Protein AF-A0A6N2DQ48-F1 (afdb_monomer_lite)

Sequence (520 aa):
MAVSHHTLAGIGLLLALCLIGPPPAAAAVPPPTFPVAEPGVAEPPIGLRARLHVVRADGTTRITALSPVRFSRHDGEPLSVEIEAAAEPLVVVHQQPDAPANASVTVPSARAFAGGELIEVMGLQAEAELADPANARLRIRRLVAPSLLAWVPPLSVTADLMWEGSGLSLTGTTSALDGRLGARIDGSADLAEGSGHLVLDVAPVRFRPGALQPVDIAPGLAAEADLSGVSGQAGATVSLHWNERPASIRVRVSLRDVGFTVSGVRVAGLAGNVTVDRLSPLRTPPGQRLDVALIDPGMPATDGSIRFRFDPAGRLRVDRAGINLSGGRLSVDNVVIDPRAGHHDVSIVAEGLDLGEVLARADVAGASAWGRISGVIPVTLSPDGIAIRGASLATDAPGVLRYRPPAPPTALPGDDPRIRLLRGALDDFRYDALTVSLDGRTGAVWRSRLRLSGHNPYFMAAQPFILNVNLEVVPGQSVLEVGDTAFAVGDALPIYNALFGVRFLEWLGNTLGALPPPAP

Secondary structure (DSSP, 8-state):
----S-SSHHHHHHHHTS--PPPPS-----S-PPPPPPTTSPPPSEEEE--EEEEEETTEEEEEESS-EEEEETTSS--EEEEPP-SS-SEEEEEETTEEEEEEEEEEEEEEEETTEEEEEEEEEEEEETT-TTEEEEEEEEEE-GGGTTTS--EEEEEEEEEETTEEEEEEEEEETTSS-EEEEEEEEETTTTEEEEEEEEEEEEE-TTS--HHHH-GGGTSS--EEEEEEEEEEEEEEE-SSSSPEEEEEEEEEEEEEEETTEEEEEEEEEEEESEETTEE--TTEEEEEEEEESSS-EEEEEEEEEE-TTS-EEEEEEEEEETTEEEEEEEEEE-TTSS-EEEEEEEEEEEHHHHHHHTT-TTEEEESEEEEEEEEEEETTEEEEEEEEEEESS-EEEEE--SS--TTS-TT-HHHHHHHHHHTTEEEEEEEEEEEEETTS-EEEEEEEEEE-TTSGGG-EEEEEEEEEE-TT--EEEETTEEEE-TT--THHHHHH-HHHHHHHHHHHHTSPPPP-

pLDDT: mean 76.43, std 20.15, range [21.69, 98.38]

Radius of gyration: 34.29 Å; chains: 1; bounding box: 78×39×108 Å

Foldseek 3Di:
DAFWDWAQCLVVVVVVLVDPDQPDDDDDDDDDDDDDDDPPPPDDQKDWDFDWDWDDDDQKIFIFTPAWIWIDGPPPDDFIKTAGGDPGGQKMWHDDPPDFIKIKGWGQWMWTDTRNWIKIFGGWMKMDGSVANQKIKIWTLWIDTPVCVQAAATKIWIWMWGDDPQKIWIWTKMAHNVRQKIWTKTWMDRSVLRWIKIKTWIDKHFDAAPDDDNCNGRVNVVLQWPWHGWGFIKTKMWMWTPPDTHTWIKIKMWTAFIWTDTLNKTWTGKGAIFIWTDVFLTWGDFFGKIWTAWICLLFTWGGKMWGWIQDPQSKIWTQKIWTHGQNWIKMWHGFIQDLPDQKGKTKIWTGFHAPQSLVVSQVQAQKGWGFTKIWIWIWMFGQQFIWTDWTKIKTPAKIWIAHDHPDPQPQDPPPPPVVVVVNLFRHTWTFGMKMWTWTDGPQAKIKIWIWTWGFDCVPPVGDIDIWIKIWIDDQQWTWIDTPNDITTRGPPGSSVCRPPSSSVRRRVNSSSNSPHRRDD

Structure (mmCIF, N/CA/C/O backbone):
data_AF-A0A6N2DQ48-F1
#
_entry.id   AF-A0A6N2DQ48-F1
#
loop_
_atom_site.group_PDB
_atom_site.id
_atom_site.type_symbol
_atom_site.label_atom_id
_atom_site.label_alt_id
_atom_site.label_comp_id
_atom_site.label_asym_id
_atom_site.label_entity_id
_atom_site.label_seq_id
_atom_site.pdbx_PDB_ins_code
_atom_site.Cartn_x
_atom_site.Cartn_y
_atom_site.Cartn_z
_atom_site.occupancy
_atom_site.B_iso_or_equiv
_atom_site.auth_seq_id
_atom_site.auth_comp_id
_atom_site.auth_asym_id
_atom_site.auth_atom_id
_atom_site.pdbx_PDB_model_num
ATOM 1 N N . MET A 1 1 ? 13.022 3.188 29.561 1.00 22.00 1 MET A N 1
ATOM 2 C CA . MET A 1 1 ? 12.277 3.484 30.799 1.00 22.00 1 MET A CA 1
ATOM 3 C C . MET A 1 1 ? 10.926 2.815 30.672 1.00 22.00 1 MET A C 1
ATOM 5 O O . MET A 1 1 ? 10.278 2.984 29.648 1.00 22.00 1 MET A O 1
ATOM 9 N N . ALA A 1 2 ? 10.631 1.931 31.618 1.00 30.25 2 ALA A N 1
ATOM 10 C CA . ALA A 1 2 ? 9.504 1.014 31.603 1.00 30.25 2 ALA A CA 1
ATOM 11 C C . ALA A 1 2 ? 8.184 1.743 31.868 1.00 30.25 2 ALA A C 1
ATOM 13 O O . ALA A 1 2 ? 8.127 2.556 32.784 1.00 30.25 2 ALA A O 1
ATOM 14 N N . VAL A 1 3 ? 7.147 1.415 31.098 1.00 21.69 3 VAL A N 1
ATOM 15 C CA . VAL A 1 3 ? 5.748 1.687 31.447 1.00 21.69 3 VAL A CA 1
ATOM 16 C C . VAL A 1 3 ? 4.931 0.485 30.977 1.00 21.69 3 VAL A C 1
ATOM 18 O O . VAL A 1 3 ? 5.053 0.038 29.837 1.00 21.69 3 VAL A O 1
ATOM 21 N N . SER A 1 4 ? 4.184 -0.098 31.905 1.00 27.73 4 SER A N 1
ATOM 22 C CA . SER A 1 4 ? 3.582 -1.425 31.830 1.00 27.73 4 SER A CA 1
ATOM 23 C C . SER A 1 4 ? 2.182 -1.416 32.452 1.00 27.73 4 SER A C 1
ATOM 25 O O . SER A 1 4 ? 1.942 -0.633 33.346 1.00 27.73 4 SER A O 1
ATOM 27 N N . HIS A 1 5 ? 1.329 -2.354 32.022 1.00 27.19 5 HIS A N 1
ATOM 28 C CA . HIS A 1 5 ? 0.128 -2.929 32.672 1.00 27.19 5 HIS A CA 1
ATOM 29 C C . HIS A 1 5 ? -1.320 -2.471 32.487 1.00 27.19 5 HIS A C 1
ATOM 31 O O . HIS A 1 5 ? -2.183 -3.312 32.731 1.00 27.19 5 HIS A O 1
ATOM 37 N N . HIS A 1 6 ? -1.667 -1.253 32.082 1.00 33.88 6 HIS A N 1
ATOM 38 C CA . HIS A 1 6 ? -3.019 -0.772 32.447 1.00 33.88 6 HIS A CA 1
ATOM 39 C C . HIS A 1 6 ? -3.949 -0.402 31.280 1.00 33.88 6 HIS A C 1
ATOM 41 O O . HIS A 1 6 ? -4.913 0.334 31.467 1.00 33.88 6 HIS A O 1
ATOM 47 N N . THR A 1 7 ? -3.710 -0.948 30.080 1.00 31.47 7 THR A N 1
ATOM 48 C CA . THR A 1 7 ? -4.395 -0.529 28.837 1.00 31.47 7 THR A CA 1
ATOM 49 C C . THR A 1 7 ? -5.745 -1.180 28.545 1.00 31.47 7 THR A C 1
ATOM 51 O O . THR A 1 7 ? -6.543 -0.603 27.819 1.00 31.47 7 THR A O 1
ATOM 54 N N . LEU A 1 8 ? -6.058 -2.354 29.096 1.00 29.77 8 LEU A N 1
ATOM 55 C CA . LEU A 1 8 ? -7.260 -3.105 28.678 1.00 29.77 8 LEU A CA 1
ATOM 56 C C . LEU A 1 8 ? -8.237 -3.436 29.815 1.00 29.77 8 LEU A C 1
ATOM 58 O O . LEU A 1 8 ? -9.395 -3.756 29.558 1.00 29.77 8 LEU A O 1
ATOM 62 N N . ALA A 1 9 ? -7.850 -3.166 31.067 1.00 27.48 9 ALA A N 1
ATOM 63 C CA . ALA A 1 9 ? -8.773 -3.120 32.203 1.00 27.48 9 ALA A CA 1
ATOM 64 C C . ALA A 1 9 ? -9.786 -1.955 32.109 1.00 27.48 9 ALA A C 1
ATOM 66 O O . ALA A 1 9 ? -10.806 -1.979 32.787 1.00 27.48 9 ALA A O 1
ATOM 67 N N . GLY A 1 10 ? -9.549 -0.949 31.254 1.00 26.80 10 GLY A N 1
ATOM 68 C CA . GLY A 1 10 ? -10.427 0.219 31.095 1.00 26.80 10 GLY A CA 1
ATOM 69 C C . GLY A 1 10 ? -11.739 -0.056 30.368 1.00 26.80 10 GLY A C 1
ATOM 70 O O . GLY A 1 10 ? -12.750 0.565 30.688 1.00 26.80 10 GLY A O 1
ATOM 71 N N . ILE A 1 11 ? -11.763 -1.046 29.470 1.00 33.41 11 ILE A N 1
ATOM 72 C CA . ILE A 1 11 ? -13.011 -1.536 28.865 1.00 33.41 11 ILE A CA 1
ATOM 73 C C . ILE A 1 11 ? -13.783 -2.362 29.908 1.00 33.41 11 ILE A C 1
ATOM 75 O O . ILE A 1 11 ? -14.987 -2.184 30.062 1.00 33.41 11 ILE A O 1
ATOM 79 N N . GLY A 1 12 ? -13.068 -3.152 30.721 1.00 32.12 12 GLY A N 1
ATOM 80 C CA . GLY A 1 12 ? -13.599 -3.838 31.904 1.00 32.12 12 GLY A CA 1
ATOM 81 C C . GLY A 1 12 ? -14.109 -2.902 33.011 1.00 32.12 12 GLY A C 1
ATOM 82 O O . GLY A 1 12 ? -14.988 -3.293 33.764 1.00 32.12 12 GLY A O 1
ATOM 83 N N . LEU A 1 13 ? -13.626 -1.657 33.090 1.00 34.56 13 LEU A N 1
ATOM 84 C CA . LEU A 1 13 ? -14.044 -0.663 34.089 1.00 34.56 13 LEU A CA 1
ATOM 85 C C . LEU A 1 13 ? -15.243 0.181 33.629 1.00 34.56 13 LEU A C 1
ATOM 87 O O . LEU A 1 13 ? -16.110 0.508 34.434 1.00 34.56 13 LEU A O 1
ATOM 91 N N . LEU A 1 14 ? -15.342 0.465 32.325 1.00 34.81 14 LEU A N 1
ATOM 92 C CA . LEU A 1 14 ? -16.585 0.932 31.694 1.00 34.81 14 LEU A CA 1
ATOM 93 C C . LEU A 1 14 ? -17.699 -0.129 31.796 1.00 34.81 14 LEU A C 1
ATOM 95 O O . LEU A 1 14 ? -18.872 0.219 31.920 1.00 34.81 14 LEU A O 1
ATOM 99 N N . LEU A 1 15 ? -17.318 -1.411 31.834 1.00 37.38 15 LEU A N 1
ATOM 100 C CA . LEU A 1 15 ? -18.194 -2.543 32.150 1.00 37.38 15 LEU A CA 1
ATOM 101 C C . LEU A 1 15 ? -18.452 -2.714 33.656 1.00 37.38 15 LEU A C 1
ATOM 103 O O . LEU A 1 15 ? -19.576 -3.022 34.030 1.00 37.38 15 LEU A O 1
ATOM 107 N N . ALA A 1 16 ? -17.485 -2.429 34.534 1.00 35.44 16 ALA A N 1
ATOM 108 C CA . ALA A 1 16 ? -17.683 -2.401 35.991 1.00 35.44 16 ALA A CA 1
ATOM 109 C C . ALA A 1 16 ? -18.660 -1.292 36.416 1.00 35.44 16 ALA A C 1
ATOM 111 O O . ALA A 1 16 ? -19.358 -1.401 37.417 1.00 35.44 16 ALA A O 1
ATOM 112 N N . LEU A 1 17 ? -18.771 -0.246 35.603 1.00 37.19 17 LEU A N 1
ATOM 113 C CA . LEU A 1 17 ? -19.809 0.773 35.702 1.00 37.19 17 LEU A CA 1
ATOM 114 C C . LEU A 1 17 ? -21.204 0.291 35.289 1.00 37.19 17 LEU A C 1
ATOM 116 O O . LEU A 1 17 ? -22.198 0.875 35.716 1.00 37.19 17 LEU A O 1
ATOM 120 N N . CYS A 1 18 ? -21.277 -0.786 34.505 1.00 30.73 18 CYS A N 1
ATOM 121 C CA . CYS A 1 18 ? -22.515 -1.501 34.204 1.00 30.73 18 CYS A CA 1
ATOM 122 C C . CYS A 1 18 ? -22.823 -2.619 35.220 1.00 30.73 18 CYS A C 1
ATOM 124 O O . CYS A 1 18 ? -23.906 -3.192 35.168 1.00 30.73 18 CYS A O 1
ATOM 126 N N . LEU A 1 19 ? -21.915 -2.914 36.159 1.00 30.28 19 LEU A N 1
ATOM 127 C CA . LEU A 1 19 ? -21.992 -4.071 37.052 1.00 30.28 19 LEU A CA 1
ATOM 128 C C . LEU A 1 19 ? -21.735 -3.660 38.501 1.00 30.28 19 LEU A C 1
ATOM 130 O O . LEU A 1 19 ? -20.643 -3.798 39.052 1.00 30.28 19 LEU A O 1
ATOM 134 N N . ILE A 1 20 ? -22.812 -3.264 39.169 1.00 30.02 20 ILE A N 1
ATOM 135 C CA . ILE A 1 20 ? -23.012 -3.770 40.526 1.00 30.02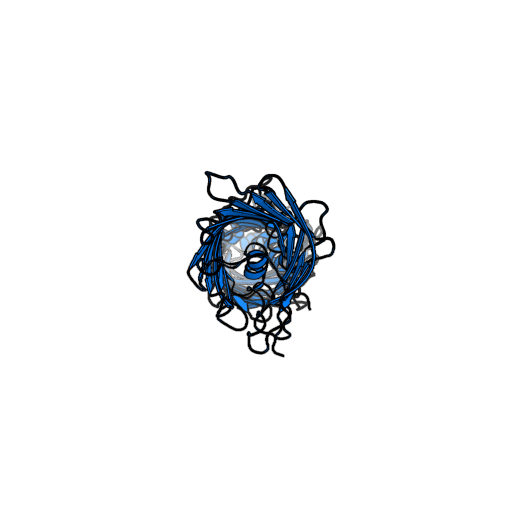 20 ILE A CA 1
ATOM 136 C C . ILE A 1 20 ? -23.033 -5.297 40.354 1.00 30.02 20 ILE A C 1
ATOM 138 O O . ILE A 1 20 ? -23.917 -5.809 39.672 1.00 30.02 20 ILE A O 1
ATOM 142 N N . GLY A 1 21 ? -22.002 -5.991 40.848 1.00 28.36 21 GLY A N 1
ATOM 143 C CA . GLY A 1 21 ? -21.861 -7.444 40.706 1.00 28.36 21 GLY A CA 1
ATOM 144 C C . GLY A 1 21 ? -23.073 -8.223 41.241 1.00 28.36 21 GLY A C 1
ATOM 145 O O . GLY A 1 21 ? -23.956 -7.634 41.875 1.00 28.36 21 GLY A O 1
ATOM 146 N N . PRO A 1 22 ? -23.134 -9.549 41.018 1.00 25.50 22 PRO A N 1
ATOM 147 C CA . PRO A 1 22 ? -24.236 -10.354 41.527 1.00 25.50 22 PRO A CA 1
ATOM 148 C C . PRO A 1 22 ? -24.339 -10.183 43.053 1.00 25.50 22 PRO A C 1
ATOM 150 O O . PRO A 1 22 ? -23.308 -10.147 43.736 1.00 25.50 22 PRO A O 1
ATOM 153 N N . PRO A 1 23 ? -25.557 -10.052 43.613 1.00 24.12 23 PRO A N 1
ATOM 154 C CA . PRO A 1 23 ? -25.729 -10.018 45.057 1.00 24.12 23 PRO A CA 1
ATOM 155 C C . PRO A 1 23 ? -25.146 -11.301 45.673 1.00 24.12 23 PRO A C 1
ATOM 157 O O . PRO A 1 23 ? -25.273 -12.372 45.070 1.00 24.12 23 PRO A O 1
ATOM 160 N N . PRO A 1 24 ? -24.538 -11.243 46.876 1.00 24.97 24 PRO A N 1
ATOM 161 C CA . PRO A 1 24 ? -24.283 -12.460 47.632 1.00 24.97 24 PRO A CA 1
ATOM 162 C C . PRO A 1 24 ? -25.611 -13.207 47.782 1.00 24.97 24 PRO A C 1
ATOM 164 O O . PRO A 1 24 ? -26.644 -12.590 48.061 1.00 24.97 24 PRO A O 1
ATOM 167 N N . ALA A 1 25 ? -25.586 -14.520 47.537 1.00 25.89 25 ALA A N 1
ATOM 168 C CA . ALA A 1 25 ? -26.751 -15.389 47.639 1.00 25.89 25 ALA A CA 1
ATOM 169 C C . ALA A 1 25 ? -27.557 -15.056 48.905 1.00 25.89 25 ALA A C 1
ATOM 171 O O . ALA A 1 25 ? -27.002 -14.949 49.999 1.00 25.89 25 ALA A O 1
ATOM 172 N N . ALA A 1 26 ? -28.858 -14.830 48.718 1.00 24.69 26 ALA A N 1
ATOM 173 C CA . ALA A 1 26 ? -29.755 -14.274 49.717 1.00 24.69 26 ALA A CA 1
ATOM 174 C C . ALA A 1 26 ? -29.663 -14.996 51.075 1.00 24.69 26 ALA A C 1
ATOM 176 O O . ALA A 1 26 ? -30.122 -16.125 51.231 1.00 24.69 26 ALA A O 1
ATOM 177 N N . ALA A 1 27 ? -29.163 -14.285 52.083 1.00 24.23 27 ALA A N 1
ATOM 178 C CA . ALA A 1 27 ? -29.572 -14.464 53.466 1.00 24.23 27 ALA A CA 1
ATOM 179 C C . ALA A 1 27 ? -30.230 -13.151 53.906 1.00 24.23 27 ALA A C 1
ATOM 181 O O . ALA A 1 27 ? -29.651 -12.076 53.767 1.00 24.23 27 ALA A O 1
ATOM 182 N N . ALA A 1 28 ? -31.481 -13.238 54.354 1.00 31.52 28 ALA A N 1
ATOM 183 C CA . ALA A 1 28 ? -32.300 -12.102 54.759 1.00 31.52 28 ALA A CA 1
ATOM 184 C C . ALA A 1 28 ? -31.604 -11.244 55.834 1.00 31.52 28 ALA A C 1
ATOM 186 O O . ALA A 1 28 ? -31.271 -11.756 56.901 1.00 31.52 28 ALA A O 1
ATOM 187 N N . VAL A 1 29 ? -31.428 -9.941 55.583 1.00 25.14 29 VAL A N 1
ATOM 188 C CA . VAL A 1 29 ? -30.926 -8.957 56.565 1.00 25.14 29 VAL A CA 1
ATOM 189 C C . VAL A 1 29 ? -31.704 -7.628 56.393 1.00 25.14 29 VAL A C 1
ATOM 191 O O . VAL A 1 29 ? -32.044 -7.288 55.258 1.00 25.14 29 VAL A O 1
ATOM 194 N N . PRO A 1 30 ? -32.077 -6.920 57.488 1.00 25.55 30 PRO A N 1
ATOM 195 C CA . PRO A 1 30 ? -33.132 -5.893 57.521 1.00 25.55 30 PRO A CA 1
ATOM 196 C C . PRO A 1 30 ? -32.573 -4.477 57.154 1.00 25.55 30 PRO A C 1
ATOM 198 O O . PRO A 1 30 ? -31.503 -4.414 56.553 1.00 25.55 30 PRO A O 1
ATOM 201 N N . PRO A 1 31 ? -33.281 -3.336 57.367 1.00 23.94 31 PRO A N 1
ATOM 202 C CA . PRO A 1 31 ? -33.054 -2.084 56.625 1.00 23.94 31 PRO A CA 1
ATOM 203 C C . PRO A 1 31 ? -31.702 -1.409 56.947 1.00 23.94 31 PRO A C 1
ATOM 205 O O . PRO A 1 31 ? -31.093 -1.710 57.973 1.00 23.94 31 PRO A O 1
ATOM 208 N N . PRO A 1 32 ? -31.222 -0.479 56.093 1.00 27.75 32 PRO A N 1
ATOM 209 C CA . PRO A 1 32 ? -29.830 -0.051 56.105 1.00 27.75 32 PRO A CA 1
ATOM 210 C C . PRO A 1 32 ? -29.515 0.861 57.293 1.00 27.75 32 PRO A C 1
ATOM 212 O O . PRO A 1 32 ? -29.959 2.007 57.362 1.00 27.75 32 PRO A O 1
ATOM 215 N N . THR A 1 33 ? -28.659 0.379 58.186 1.00 23.20 33 THR A N 1
ATOM 216 C CA . THR A 1 33 ? -27.725 1.220 58.936 1.00 23.20 33 THR A CA 1
ATOM 217 C C . THR A 1 33 ? -26.437 1.332 58.126 1.00 23.20 33 THR A C 1
ATOM 219 O O . THR A 1 33 ? -25.853 0.316 57.760 1.00 23.20 33 THR A O 1
ATOM 222 N N . PHE A 1 34 ? -26.003 2.560 57.830 1.00 25.16 34 PHE A N 1
ATOM 223 C CA . PHE A 1 34 ? -24.697 2.832 57.222 1.00 25.16 34 PHE A CA 1
ATOM 224 C C . PHE A 1 34 ? -23.587 2.170 58.058 1.00 25.16 34 PHE A C 1
ATOM 226 O O . PHE A 1 34 ? -23.487 2.494 59.245 1.00 25.16 34 PHE A O 1
ATOM 233 N N . PRO A 1 35 ? -22.757 1.267 57.501 1.00 28.41 35 PRO A N 1
ATOM 234 C CA . PRO A 1 35 ? -21.690 0.673 58.279 1.00 28.41 35 PRO A CA 1
ATOM 235 C C . PRO A 1 35 ? -20.511 1.644 58.355 1.00 28.41 35 PRO A C 1
ATOM 237 O O . PRO A 1 35 ? -19.994 2.134 57.350 1.00 28.41 35 PRO A O 1
ATOM 240 N N . VAL A 1 36 ? -20.094 1.908 59.590 1.00 27.62 36 VAL A N 1
ATOM 241 C CA . VAL A 1 36 ? -18.728 2.309 59.925 1.00 27.62 36 VAL A CA 1
ATOM 242 C C . VAL A 1 36 ? -17.801 1.187 59.445 1.00 27.62 36 VAL A C 1
ATOM 244 O O . VAL A 1 36 ? -18.112 0.017 59.648 1.00 27.62 36 VAL A O 1
ATOM 247 N N . ALA A 1 37 ? -16.703 1.542 58.774 1.00 28.00 37 ALA A N 1
ATOM 248 C CA . ALA A 1 37 ? -15.746 0.593 58.212 1.00 28.00 37 ALA A CA 1
ATOM 249 C C . ALA A 1 37 ? -15.250 -0.411 59.272 1.00 28.00 37 ALA A C 1
ATOM 251 O O . ALA A 1 37 ? -14.647 -0.015 60.271 1.00 28.00 37 ALA A O 1
ATOM 252 N N . GLU A 1 38 ? -15.493 -1.705 59.047 1.00 26.88 38 GLU A N 1
ATOM 253 C CA . GLU A 1 38 ? -14.868 -2.778 59.822 1.00 26.88 38 GLU A CA 1
ATOM 254 C C . GLU A 1 38 ? -13.408 -2.966 59.367 1.00 26.88 38 GLU A C 1
ATOM 256 O O . GLU A 1 38 ? -13.145 -3.093 58.166 1.00 26.88 38 GLU A O 1
ATOM 261 N N . PRO A 1 39 ? -12.431 -2.999 60.292 1.00 28.19 39 PRO A N 1
ATOM 262 C CA . PRO A 1 39 ? -11.037 -3.243 59.949 1.00 28.19 39 PRO A CA 1
ATOM 263 C C . PRO A 1 39 ? -10.837 -4.725 59.601 1.00 28.19 39 PRO A C 1
ATOM 265 O O . PRO A 1 39 ? -10.927 -5.588 60.471 1.00 28.19 39 PRO A O 1
ATOM 268 N N . GLY A 1 40 ? -10.548 -5.022 58.331 1.00 31.73 40 GLY A N 1
ATOM 269 C CA . GLY A 1 40 ? -10.209 -6.377 57.869 1.00 31.73 40 GLY A CA 1
ATOM 270 C C . GLY A 1 40 ? -10.826 -6.789 56.531 1.00 31.73 40 GLY A C 1
ATOM 271 O O . GLY A 1 40 ? -10.400 -7.788 55.957 1.00 31.73 40 GLY A O 1
ATOM 272 N N . VAL A 1 41 ? -11.781 -6.023 55.999 1.00 32.94 41 VAL A N 1
ATOM 273 C CA . VAL A 1 41 ? -12.266 -6.215 54.626 1.00 32.94 41 VAL A CA 1
ATOM 274 C C . VAL A 1 41 ? -11.252 -5.576 53.679 1.00 32.94 41 VAL A C 1
ATOM 276 O O . VAL A 1 41 ? -10.963 -4.387 53.803 1.00 32.94 41 VAL A O 1
ATOM 279 N N . ALA A 1 42 ? -10.672 -6.364 52.770 1.00 35.47 42 ALA A N 1
ATOM 280 C CA . ALA A 1 42 ? -9.781 -5.840 51.739 1.00 35.47 42 ALA A CA 1
ATOM 281 C C . ALA A 1 42 ? -10.495 -4.708 50.983 1.00 35.47 42 ALA A C 1
ATOM 283 O O . ALA A 1 42 ? -11.615 -4.905 50.504 1.00 35.47 42 ALA A O 1
ATOM 284 N N . GLU A 1 43 ? -9.876 -3.524 50.912 1.00 36.75 43 GLU A N 1
ATOM 285 C CA . GLU A 1 43 ? -10.424 -2.417 50.129 1.00 36.75 43 GLU A CA 1
ATOM 286 C C . GLU A 1 43 ? -10.659 -2.893 48.688 1.00 36.75 43 GLU A C 1
ATOM 288 O O . GLU A 1 43 ? -9.809 -3.599 48.129 1.00 36.75 43 GLU A O 1
ATOM 293 N N . PRO A 1 44 ? -11.805 -2.549 48.074 1.00 40.78 44 PRO A N 1
ATOM 294 C CA . PRO A 1 44 ? -12.047 -2.910 46.691 1.00 40.78 44 PRO A CA 1
ATOM 295 C C . PRO A 1 44 ? -10.901 -2.366 45.822 1.00 40.78 44 PRO A C 1
ATOM 297 O O . PRO A 1 44 ? -10.447 -1.241 46.035 1.00 40.78 44 PRO A O 1
ATOM 300 N N . PRO A 1 45 ? -10.440 -3.117 44.806 1.00 50.69 45 PRO A N 1
ATOM 301 C CA . PRO A 1 45 ? -9.283 -2.734 43.985 1.00 50.69 45 PRO A CA 1
ATOM 302 C C . PRO A 1 45 ? -9.482 -1.415 43.208 1.00 50.69 45 PRO A C 1
ATOM 304 O O . PRO A 1 45 ? -8.542 -0.873 42.621 1.00 50.69 45 PRO A O 1
ATOM 307 N N . ILE A 1 46 ? -10.709 -0.888 43.206 1.00 59.91 46 ILE A N 1
ATOM 308 C CA . ILE A 1 46 ? -11.147 0.317 42.514 1.00 59.91 46 ILE A CA 1
ATOM 309 C C . ILE A 1 46 ? -11.811 1.249 43.534 1.00 59.91 46 ILE A C 1
ATOM 311 O O . ILE A 1 46 ? -12.807 0.895 44.163 1.00 59.91 46 ILE A O 1
ATOM 315 N N . GLY A 1 47 ? -11.291 2.467 43.646 1.00 59.41 47 GLY A N 1
ATOM 316 C CA . GLY A 1 47 ? -11.908 3.560 44.384 1.00 59.41 47 GLY A CA 1
ATOM 317 C C . GLY A 1 47 ? -12.950 4.283 43.530 1.00 59.41 47 GLY A C 1
ATOM 318 O O . GLY A 1 47 ? -12.702 4.589 42.362 1.00 59.41 47 GLY A O 1
ATOM 319 N N . LEU A 1 48 ? -14.104 4.587 44.127 1.00 69.81 48 LEU A N 1
ATOM 320 C CA . LEU A 1 48 ? -15.194 5.369 43.537 1.00 69.81 48 LEU A CA 1
ATOM 321 C C . LEU A 1 48 ? -15.263 6.748 44.208 1.00 69.81 48 LEU A C 1
ATOM 323 O O . LEU A 1 48 ? -15.353 6.847 45.432 1.00 69.81 48 LEU A O 1
ATOM 327 N N . ARG A 1 49 ? -15.308 7.823 43.418 1.00 72.69 49 ARG A N 1
ATOM 328 C CA . ARG A 1 49 ? -15.645 9.174 43.894 1.00 72.69 49 ARG A CA 1
ATOM 329 C C . ARG A 1 49 ? -16.792 9.755 43.081 1.00 72.69 49 ARG A C 1
ATOM 331 O O . ARG A 1 49 ? -16.624 10.052 41.902 1.00 72.69 49 ARG A O 1
ATOM 338 N N . ALA A 1 50 ? -17.940 9.953 43.726 1.00 75.31 50 ALA A N 1
ATOM 339 C CA . ALA A 1 50 ? -19.118 10.566 43.122 1.00 75.31 50 ALA A CA 1
ATOM 340 C C . ALA A 1 50 ? -20.069 11.137 44.180 1.00 75.31 50 ALA A C 1
ATOM 342 O O . ALA A 1 50 ? -20.097 10.676 45.320 1.00 75.31 50 ALA A O 1
ATOM 343 N N . ARG A 1 51 ? -20.900 12.103 43.780 1.00 75.06 51 ARG A N 1
ATOM 344 C CA . ARG A 1 51 ? -22.126 12.479 44.490 1.00 75.06 51 ARG A CA 1
ATOM 345 C C . ARG A 1 51 ? -23.308 11.918 43.719 1.00 75.06 51 ARG A C 1
ATOM 347 O O . ARG A 1 51 ? -23.496 12.273 42.559 1.00 75.06 51 ARG A O 1
ATOM 354 N N . LEU A 1 52 ? -24.087 11.054 44.360 1.00 74.31 52 LEU A N 1
ATOM 355 C CA . LEU A 1 52 ? -25.224 10.373 43.748 1.00 74.31 52 LEU A CA 1
ATOM 356 C C . LEU A 1 52 ? -26.524 10.786 44.438 1.00 74.31 52 LEU A C 1
ATOM 358 O O . LEU A 1 52 ? -26.562 10.975 45.652 1.00 74.31 52 LEU A O 1
ATOM 362 N N . HIS A 1 53 ? -27.586 10.900 43.653 1.00 76.00 53 HIS A N 1
ATOM 363 C CA . HIS A 1 53 ? -28.951 11.079 44.120 1.00 76.00 53 HIS A CA 1
ATOM 364 C C . HIS A 1 53 ? -29.770 9.852 43.728 1.00 76.00 53 HIS A C 1
ATOM 366 O O . HIS A 1 53 ? -29.803 9.485 42.555 1.00 76.00 53 HIS A O 1
ATOM 372 N N . VAL A 1 54 ? -30.411 9.211 44.705 1.00 76.81 54 VAL A N 1
ATOM 373 C CA . VAL A 1 54 ? -31.181 7.980 44.497 1.00 76.81 54 VAL A CA 1
ATOM 374 C C . VAL A 1 54 ? -32.651 8.258 44.770 1.00 76.81 54 VAL A C 1
ATOM 376 O O . VAL A 1 54 ? -33.009 8.693 45.861 1.00 76.81 54 VAL A O 1
ATOM 379 N N . VAL A 1 55 ? -33.506 7.977 43.789 1.00 77.94 55 VAL A N 1
ATOM 380 C CA . VAL A 1 55 ? -34.964 8.094 43.905 1.00 77.94 55 VAL A CA 1
ATOM 381 C C . VAL A 1 55 ? -35.584 6.723 43.692 1.00 77.94 55 VAL A C 1
ATOM 383 O O . VAL A 1 55 ? -35.311 6.071 42.686 1.00 77.94 55 VAL A O 1
ATOM 386 N N . ARG A 1 56 ? -36.446 6.291 44.615 1.00 81.81 56 ARG A N 1
ATOM 387 C CA . ARG A 1 56 ? -37.219 5.052 44.492 1.00 81.81 56 ARG A CA 1
ATOM 388 C C . ARG A 1 56 ? -38.709 5.384 44.499 1.00 81.81 56 ARG A C 1
ATOM 390 O O . ARG A 1 56 ? -39.195 5.954 45.469 1.00 81.81 56 ARG A O 1
ATOM 397 N N . ALA A 1 57 ? -39.405 5.046 43.420 1.00 84.31 57 ALA A N 1
ATOM 398 C CA . ALA A 1 57 ? -40.841 5.271 43.256 1.00 84.31 57 ALA A CA 1
ATOM 399 C C . ALA A 1 57 ? -41.425 4.224 42.297 1.00 84.31 57 ALA A C 1
ATOM 401 O O . ALA A 1 57 ? -40.778 3.886 41.307 1.00 84.31 57 ALA A O 1
ATOM 402 N N . ASP A 1 58 ? -42.623 3.717 42.596 1.00 84.06 58 ASP A N 1
ATOM 403 C CA . ASP A 1 58 ? -43.412 2.840 41.714 1.00 84.06 58 ASP A CA 1
ATOM 404 C C . ASP A 1 58 ? -42.624 1.644 41.145 1.00 84.06 58 ASP A C 1
ATOM 406 O O . ASP A 1 58 ? -42.550 1.432 39.936 1.00 84.06 58 ASP A O 1
ATOM 410 N N . GLY A 1 59 ? -41.932 0.899 42.017 1.00 77.31 59 GLY A N 1
ATOM 411 C CA . GLY A 1 59 ? -41.108 -0.251 41.608 1.00 77.31 59 GLY A CA 1
ATOM 412 C C . GLY A 1 59 ? -39.856 0.114 40.797 1.00 77.31 59 GLY A C 1
ATOM 413 O O . GLY A 1 59 ? -39.138 -0.767 40.339 1.00 77.31 59 GLY A O 1
ATOM 414 N N . THR A 1 60 ? -39.549 1.403 40.631 1.00 76.62 60 THR A N 1
ATOM 415 C CA . THR A 1 60 ? -38.391 1.889 39.875 1.00 76.62 60 THR A CA 1
ATOM 416 C C . THR A 1 60 ? -37.387 2.572 40.801 1.00 76.62 60 THR A C 1
ATOM 418 O O . THR A 1 60 ? -37.743 3.457 41.579 1.00 76.62 60 THR A O 1
ATOM 421 N N . THR A 1 61 ? -36.110 2.200 40.701 1.00 73.94 61 THR A N 1
ATOM 422 C CA . THR A 1 61 ? -34.996 2.915 41.344 1.00 73.94 61 THR A CA 1
ATOM 423 C C . THR A 1 61 ? -34.201 3.668 40.280 1.00 73.94 61 THR A C 1
ATOM 425 O O . THR A 1 61 ? -33.768 3.071 39.302 1.00 73.94 61 THR A O 1
ATOM 428 N N . ARG A 1 62 ? -34.005 4.974 40.467 1.00 73.00 62 ARG A N 1
ATOM 429 C CA . ARG A 1 62 ? -33.224 5.857 39.590 1.00 73.00 62 ARG A CA 1
ATOM 430 C C . ARG A 1 62 ? -32.026 6.406 40.354 1.00 73.00 62 ARG A C 1
ATOM 432 O O . ARG A 1 62 ? -32.203 6.924 41.455 1.00 73.00 62 ARG A O 1
ATOM 439 N N . ILE A 1 63 ? -30.834 6.312 39.776 1.00 73.38 63 ILE A N 1
ATOM 440 C CA . ILE A 1 63 ? -29.590 6.840 40.346 1.00 73.38 63 ILE A CA 1
ATOM 441 C C . ILE A 1 63 ? -29.046 7.908 39.401 1.00 73.38 63 ILE A C 1
ATOM 443 O O . ILE A 1 63 ? -28.687 7.605 38.267 1.00 73.38 63 ILE A O 1
ATOM 447 N N . THR A 1 64 ? -28.957 9.148 39.868 1.00 73.25 64 THR A N 1
ATOM 448 C CA . THR A 1 64 ? -28.440 10.294 39.107 1.00 73.25 64 THR A CA 1
ATOM 449 C C . THR A 1 64 ? -27.113 10.755 39.696 1.00 73.25 64 THR A C 1
ATOM 451 O O . THR A 1 64 ? -26.984 10.880 40.914 1.00 73.25 64 THR A O 1
ATOM 454 N N . ALA A 1 65 ? -26.126 11.043 38.849 1.00 72.81 65 ALA A N 1
ATOM 455 C CA . ALA A 1 65 ? -24.865 11.625 39.294 1.00 72.81 65 ALA A CA 1
ATOM 456 C C . ALA A 1 65 ? -24.946 13.156 39.343 1.00 72.81 65 ALA A C 1
ATOM 458 O O . ALA A 1 65 ? -25.161 13.814 38.331 1.00 72.81 65 ALA A O 1
ATOM 459 N N . LEU A 1 66 ? -24.731 13.722 40.531 1.00 78.00 66 LEU A N 1
ATOM 460 C CA . LEU A 1 66 ? -24.682 15.167 40.794 1.00 78.00 66 LEU A CA 1
ATOM 461 C C . LEU A 1 66 ? -23.264 15.753 40.654 1.00 78.00 66 LEU A C 1
ATOM 463 O O . LEU A 1 66 ? -23.048 16.956 40.806 1.00 78.00 66 LEU A O 1
ATOM 467 N N . SER A 1 67 ? -22.267 14.900 40.439 1.00 79.50 67 SER A N 1
ATOM 468 C CA . SER A 1 67 ? -20.890 15.265 40.106 1.00 79.50 67 SER A CA 1
ATOM 469 C C . SER A 1 67 ? -20.323 14.235 39.137 1.00 79.50 67 SER A C 1
ATOM 471 O O . SER A 1 67 ? -20.871 13.133 39.078 1.00 79.50 67 SER A O 1
ATOM 473 N N . PRO A 1 68 ? -19.210 14.532 38.444 1.00 77.00 68 PRO A N 1
ATOM 474 C CA . PRO A 1 68 ? -18.507 13.510 37.688 1.00 77.00 68 PRO A CA 1
ATOM 475 C C . PRO A 1 68 ? -18.235 12.278 38.558 1.00 77.00 68 PRO A C 1
ATOM 477 O O . PRO A 1 68 ? -17.859 12.417 39.730 1.00 77.00 68 PRO A O 1
ATOM 480 N N . VAL A 1 69 ? -18.475 11.095 37.998 1.00 71.31 69 VAL A N 1
ATOM 481 C CA . VAL A 1 69 ? -18.202 9.812 38.652 1.00 71.31 69 VAL A CA 1
ATOM 482 C C . VAL A 1 69 ? -16.803 9.400 38.238 1.00 71.31 69 VAL A C 1
ATOM 484 O O . VAL A 1 69 ? -16.543 9.193 37.053 1.00 71.31 69 VAL A O 1
ATOM 487 N N . ARG A 1 70 ? -15.893 9.318 39.206 1.00 72.62 70 ARG A N 1
ATOM 488 C CA . ARG A 1 70 ? -14.501 8.945 38.966 1.00 72.62 70 ARG A CA 1
ATOM 489 C C . ARG A 1 70 ? -14.200 7.589 39.566 1.00 72.62 70 ARG A C 1
ATOM 491 O O . ARG A 1 70 ? -14.432 7.376 40.756 1.00 72.62 70 ARG A O 1
ATOM 498 N N . PHE A 1 71 ? -13.628 6.727 38.744 1.00 71.94 71 PHE A N 1
ATOM 499 C CA . PHE A 1 71 ? -13.056 5.454 39.148 1.00 71.94 71 PHE A CA 1
ATOM 500 C C . PHE A 1 71 ? -11.548 5.575 39.059 1.00 71.94 71 PHE A C 1
ATOM 502 O O . PHE A 1 71 ? -11.027 6.047 38.049 1.00 71.94 71 PHE A O 1
ATOM 509 N N . SER A 1 72 ? -10.860 5.168 40.116 1.00 66.38 72 SER A N 1
ATOM 510 C CA . SER A 1 72 ? -9.402 5.146 40.172 1.00 66.38 72 SER A CA 1
ATOM 511 C C . SER A 1 72 ? -8.933 3.842 40.780 1.00 66.38 72 SER A C 1
ATOM 513 O O . SER A 1 72 ? -9.513 3.376 41.757 1.00 66.38 72 SER A O 1
ATOM 515 N N . ARG A 1 73 ? -7.855 3.273 40.257 1.00 63.88 73 ARG A N 1
ATOM 516 C CA . ARG A 1 73 ? -7.222 2.102 40.866 1.00 63.88 73 ARG A CA 1
ATOM 517 C C . ARG A 1 73 ? -6.390 2.519 42.087 1.00 63.88 73 ARG A C 1
ATOM 519 O O . ARG A 1 73 ? -5.735 3.560 42.057 1.00 63.88 73 ARG A O 1
ATOM 526 N N . HIS A 1 74 ? -6.451 1.744 43.172 1.00 56.53 74 HIS A N 1
ATOM 527 C CA . HIS A 1 74 ? -5.765 2.073 44.437 1.00 56.53 74 HIS A CA 1
ATOM 528 C C . HIS A 1 74 ? -4.242 1.849 44.398 1.00 56.53 74 HIS A C 1
ATOM 530 O O . HIS A 1 74 ? -3.525 2.329 45.271 1.00 56.53 74 HIS A O 1
ATOM 536 N N . ASP A 1 75 ? -3.729 1.158 43.382 1.00 56.88 75 ASP A N 1
ATOM 537 C CA . ASP A 1 75 ? -2.329 0.741 43.258 1.00 56.88 75 ASP A CA 1
ATOM 538 C C . ASP A 1 75 ? -1.423 1.736 42.509 1.00 56.88 75 ASP A C 1
ATOM 540 O O . ASP A 1 75 ? -0.274 1.420 42.209 1.00 56.88 75 ASP A O 1
ATOM 544 N N . GLY A 1 76 ? -1.907 2.955 42.246 1.00 45.12 76 GLY A N 1
ATOM 545 C CA . GLY A 1 76 ? -1.088 4.062 41.737 1.00 45.12 76 GLY A CA 1
ATOM 546 C C . GLY A 1 76 ? -0.882 4.097 40.219 1.00 45.12 76 GLY A C 1
ATOM 547 O O . GLY A 1 76 ? -0.174 4.977 39.732 1.00 45.12 76 GLY A O 1
ATOM 548 N N . GLU A 1 77 ? -1.518 3.201 39.465 1.00 48.19 77 GLU A N 1
ATO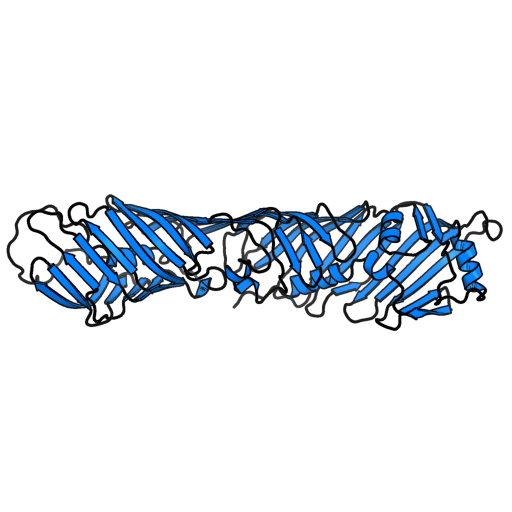M 549 C CA . GLU A 1 77 ? -1.459 3.164 38.000 1.00 48.19 77 GLU A CA 1
ATOM 550 C C . GLU A 1 77 ? -2.686 3.843 37.353 1.00 48.19 77 GLU A C 1
ATOM 552 O O . GLU A 1 77 ? -3.795 3.787 37.899 1.00 48.19 77 GLU A O 1
ATOM 557 N N . PRO A 1 78 ? -2.532 4.518 36.195 1.00 47.75 78 PRO A N 1
ATOM 558 C CA . PRO A 1 78 ? -3.548 5.400 35.641 1.00 47.75 78 PRO A CA 1
ATOM 559 C C . PRO A 1 78 ? -4.603 4.597 34.874 1.00 47.75 78 PRO A C 1
ATOM 561 O O . PRO A 1 78 ? -4.622 4.570 33.645 1.00 47.75 78 PRO A O 1
ATOM 564 N N . LEU A 1 79 ? -5.503 3.950 35.610 1.00 54.91 79 LEU A N 1
ATOM 565 C CA . LEU A 1 79 ? -6.838 3.663 35.108 1.00 54.91 79 LEU A CA 1
ATOM 566 C C . LEU A 1 79 ? -7.800 4.664 35.740 1.00 54.91 79 LEU A C 1
ATOM 568 O O . LEU A 1 79 ? -8.228 4.489 36.882 1.00 54.91 79 LEU A O 1
ATOM 572 N N . SER A 1 80 ? -8.092 5.734 35.003 1.00 64.75 80 SER A N 1
ATOM 573 C CA . SER A 1 80 ? -9.089 6.728 35.383 1.00 64.75 80 SER A CA 1
ATOM 574 C C . SER A 1 80 ? -10.251 6.675 34.403 1.00 64.75 80 SER A C 1
ATOM 576 O O . SER A 1 80 ? -10.094 6.953 33.215 1.00 64.75 80 SER A O 1
ATOM 578 N N . VAL A 1 81 ? -11.424 6.297 34.907 1.00 70.44 81 VAL A N 1
ATOM 579 C CA . VAL A 1 81 ? -12.680 6.482 34.175 1.00 70.44 81 VAL A CA 1
ATOM 580 C C . VAL A 1 81 ? -13.401 7.652 34.807 1.00 70.44 81 VAL A C 1
ATOM 582 O O . VAL A 1 81 ? -13.645 7.659 36.012 1.00 70.44 81 VAL A O 1
ATOM 585 N N . GLU A 1 82 ? -13.718 8.644 33.993 1.00 77.06 82 GLU A N 1
ATOM 586 C CA . GLU A 1 82 ? -14.513 9.799 34.369 1.00 77.06 82 GLU A CA 1
ATOM 587 C C . GLU A 1 82 ? -15.789 9.804 33.532 1.00 77.06 82 GLU A C 1
ATOM 589 O O . GLU A 1 82 ? -15.745 9.898 32.305 1.00 77.06 82 GLU A O 1
ATOM 594 N N . ILE A 1 83 ? -16.928 9.690 34.207 1.00 77.12 83 ILE A N 1
ATOM 595 C CA . ILE A 1 83 ? -18.249 9.902 33.616 1.00 77.12 83 ILE A CA 1
ATOM 596 C C . ILE A 1 83 ? -18.702 11.302 33.987 1.00 77.12 83 ILE A C 1
ATOM 598 O O . ILE A 1 83 ? -18.669 11.670 35.164 1.00 77.12 83 ILE A O 1
ATOM 602 N N . GLU A 1 84 ? -19.149 12.073 33.003 1.00 77.94 84 GLU A N 1
ATOM 603 C CA . GLU A 1 84 ? -19.692 13.402 33.262 1.00 77.94 84 GLU A CA 1
ATOM 604 C C . GLU A 1 84 ? -21.039 13.316 33.991 1.00 77.94 84 GLU A C 1
ATOM 606 O O . GLU A 1 84 ? -21.823 12.383 33.811 1.00 77.94 84 GLU A O 1
ATOM 611 N N . ALA A 1 85 ? -21.317 14.309 34.839 1.00 73.12 85 ALA A N 1
ATOM 612 C CA . ALA A 1 85 ? -22.621 14.415 35.481 1.00 73.12 85 ALA A CA 1
ATOM 613 C C . ALA A 1 85 ? -23.711 14.628 34.420 1.00 73.12 85 ALA A C 1
ATOM 615 O O . ALA A 1 85 ? -23.538 15.419 33.493 1.00 73.12 85 ALA A O 1
ATOM 616 N N . ALA A 1 86 ? -24.849 13.961 34.593 1.00 72.00 86 ALA A N 1
ATOM 617 C CA . ALA A 1 86 ? -25.975 14.033 33.674 1.00 72.00 86 ALA A CA 1
ATOM 618 C C . ALA A 1 86 ? -27.261 14.372 34.431 1.00 72.00 86 ALA A C 1
ATOM 620 O O . ALA A 1 86 ? -27.444 13.964 35.577 1.00 72.00 86 ALA A O 1
ATOM 621 N N . ALA A 1 87 ? -28.158 15.122 33.784 1.00 73.56 87 ALA A N 1
ATOM 622 C CA . ALA A 1 87 ? -29.487 15.404 34.330 1.00 73.56 87 ALA A CA 1
ATOM 623 C C . ALA A 1 87 ? -30.373 14.144 34.354 1.00 73.56 87 ALA A C 1
ATOM 625 O O . ALA A 1 87 ? -31.221 13.988 35.232 1.00 73.56 87 ALA A O 1
ATOM 626 N N . GLU A 1 88 ? -30.155 13.238 33.402 1.00 80.25 88 GLU A N 1
ATOM 627 C CA . GLU A 1 88 ? -30.818 11.940 33.342 1.00 80.25 88 GLU A CA 1
ATOM 628 C C . GLU A 1 88 ? -30.165 10.940 34.313 1.00 80.25 88 GLU A C 1
ATOM 630 O O . GLU A 1 88 ? -28.963 11.024 34.584 1.00 80.25 88 GLU A O 1
ATOM 635 N N . PRO A 1 89 ? -30.941 9.997 34.877 1.00 69.19 89 PRO A N 1
ATOM 636 C CA . PRO A 1 89 ? -30.390 8.961 35.740 1.00 69.19 89 PRO A CA 1
ATOM 637 C C . PRO A 1 89 ? -29.400 8.079 34.971 1.00 69.19 89 PRO A C 1
ATOM 639 O O . PRO A 1 89 ? -29.715 7.569 33.900 1.00 69.19 89 PRO A O 1
ATOM 642 N N . LEU A 1 90 ? -28.221 7.863 35.557 1.00 68.38 90 LEU A N 1
ATOM 643 C CA . LEU A 1 90 ? -27.200 6.967 35.016 1.00 68.38 90 LEU A CA 1
ATOM 644 C C . LEU A 1 90 ? -27.608 5.500 35.133 1.00 68.38 90 LEU A C 1
ATOM 646 O O . LEU A 1 90 ? -27.233 4.690 34.296 1.00 68.38 90 LEU A O 1
ATOM 650 N N . VAL A 1 91 ? -28.360 5.151 36.178 1.00 71.62 91 VAL A N 1
ATOM 651 C CA . VAL A 1 91 ? -28.854 3.789 36.399 1.00 71.62 91 VAL A CA 1
ATOM 652 C C . VAL A 1 91 ? -30.348 3.842 36.655 1.00 71.62 91 VAL A C 1
ATOM 654 O O . VAL A 1 91 ? -30.814 4.614 37.501 1.00 71.62 91 VAL A O 1
ATOM 657 N N . VAL A 1 92 ? -31.094 3.000 35.951 1.00 67.38 92 VAL A N 1
ATOM 658 C CA . VAL A 1 92 ? -32.522 2.791 36.170 1.00 67.38 92 VAL A CA 1
ATOM 659 C C . VAL A 1 92 ? -32.772 1.302 36.338 1.00 67.38 92 VAL A C 1
ATOM 661 O O . VAL A 1 92 ? -32.504 0.509 35.440 1.00 67.38 92 VAL A O 1
ATOM 664 N N . VAL A 1 93 ? -33.300 0.928 37.499 1.00 70.88 93 VAL A N 1
ATOM 665 C CA . VAL A 1 93 ? -33.712 -0.438 37.816 1.00 70.88 93 VAL A CA 1
ATOM 666 C C . VAL A 1 93 ? -35.227 -0.481 37.877 1.00 70.88 93 VAL A C 1
ATOM 668 O O . VAL A 1 93 ? -35.825 0.217 38.697 1.00 70.88 93 VAL A O 1
ATOM 671 N N . HIS A 1 94 ? -35.835 -1.311 37.039 1.00 73.44 94 HIS A N 1
ATOM 672 C CA . HIS A 1 94 ? -37.268 -1.566 37.030 1.00 73.44 94 HIS A CA 1
ATOM 673 C C . HIS A 1 94 ? -37.553 -2.928 37.664 1.00 73.44 94 HIS A C 1
ATOM 675 O O . HIS A 1 94 ? -37.047 -3.949 37.205 1.00 73.44 94 HIS A O 1
ATOM 681 N N . GLN A 1 95 ? -38.369 -2.942 38.715 1.00 69.00 95 GLN A N 1
ATOM 682 C CA . GLN A 1 95 ? -38.855 -4.151 39.374 1.00 69.00 95 GLN A CA 1
ATOM 683 C C . GLN A 1 95 ? -40.370 -4.235 39.196 1.00 69.00 95 GLN A C 1
ATOM 685 O O . GLN A 1 95 ? -41.101 -3.347 39.639 1.00 69.00 95 GLN A O 1
ATOM 690 N N . GLN A 1 96 ? -40.839 -5.300 38.550 1.00 71.12 96 GLN A N 1
ATOM 691 C CA . GLN A 1 96 ? -42.260 -5.630 38.481 1.00 71.12 96 GLN A CA 1
ATOM 692 C C . GLN A 1 96 ? -42.572 -6.775 39.456 1.00 71.12 96 GLN A C 1
ATOM 694 O O . GLN A 1 96 ? -41.707 -7.620 39.673 1.00 71.12 96 GLN A O 1
ATOM 699 N N . PRO A 1 97 ? -43.785 -6.829 40.040 1.00 68.44 97 PRO A N 1
ATOM 700 C CA . PRO A 1 97 ? -44.142 -7.868 41.011 1.00 68.44 97 PRO A CA 1
ATOM 701 C C . PRO A 1 97 ? -44.023 -9.301 40.468 1.00 68.44 97 PRO A C 1
ATOM 703 O O . PRO A 1 97 ? -43.624 -10.188 41.212 1.00 68.44 97 PRO A O 1
ATOM 706 N N . ASP A 1 98 ? -44.313 -9.497 39.174 1.00 76.81 98 ASP A N 1
ATOM 707 C CA . ASP A 1 98 ? -44.426 -10.815 38.528 1.00 76.81 98 ASP A CA 1
ATOM 708 C C . ASP A 1 98 ? -43.491 -10.993 37.311 1.00 76.81 98 ASP A C 1
ATOM 710 O O . ASP A 1 98 ? -43.681 -11.905 36.506 1.00 76.81 98 ASP A O 1
ATOM 714 N N . ALA A 1 99 ? -42.490 -10.123 37.140 1.00 72.62 99 ALA A N 1
ATOM 715 C CA . ALA A 1 99 ? -41.503 -10.231 36.062 1.00 72.62 99 ALA A CA 1
ATOM 716 C C . ALA A 1 99 ? -40.080 -10.046 36.611 1.00 72.62 99 ALA A C 1
ATOM 718 O O . ALA A 1 99 ? -39.901 -9.338 37.609 1.00 72.62 99 ALA A O 1
ATOM 719 N N . PRO A 1 100 ? -39.060 -10.665 35.985 1.00 68.12 100 PRO A N 1
ATOM 720 C CA . PRO A 1 100 ? -37.674 -10.457 36.380 1.00 68.12 100 PRO A CA 1
ATOM 721 C C . PRO A 1 100 ? -37.335 -8.966 36.332 1.00 68.12 100 PRO A C 1
ATOM 723 O O . PRO A 1 100 ? -37.724 -8.237 35.418 1.00 68.12 100 PRO A O 1
ATOM 726 N N . ALA A 1 101 ? -36.648 -8.499 37.370 1.00 71.69 101 ALA A N 1
ATOM 727 C CA . ALA A 1 101 ? -36.231 -7.113 37.441 1.00 71.69 101 ALA A CA 1
ATOM 728 C C . ALA A 1 101 ? -35.164 -6.837 36.376 1.00 71.69 101 ALA A C 1
ATOM 730 O O . ALA A 1 101 ? -34.242 -7.628 36.214 1.00 71.69 101 ALA A O 1
ATOM 731 N N . ASN A 1 102 ? -35.247 -5.692 35.705 1.00 70.62 102 ASN A N 1
ATOM 732 C CA . ASN A 1 102 ? -34.280 -5.292 34.686 1.00 70.62 102 ASN A CA 1
ATOM 733 C C . ASN A 1 102 ? -33.499 -4.072 35.161 1.00 70.62 102 ASN A C 1
ATOM 735 O O . ASN A 1 102 ? -34.072 -3.117 35.697 1.00 70.62 102 ASN A O 1
ATOM 739 N N . ALA A 1 103 ? -32.188 -4.102 34.958 1.00 71.88 103 ALA A N 1
ATOM 740 C CA . ALA A 1 103 ? -31.305 -2.975 35.190 1.00 71.88 103 ALA A CA 1
ATOM 741 C C . ALA A 1 103 ? -30.858 -2.404 33.844 1.00 71.88 103 ALA A C 1
ATOM 743 O O . ALA A 1 103 ? -30.440 -3.135 32.949 1.00 71.88 103 ALA A O 1
ATOM 744 N N . SER A 1 104 ? -30.938 -1.085 33.718 1.00 75.25 104 SER A N 1
ATOM 745 C CA . SER A 1 104 ? -30.383 -0.347 32.593 1.00 75.25 104 SER A CA 1
ATOM 746 C C . SER A 1 104 ? -29.404 0.699 33.100 1.00 75.25 104 SER A C 1
ATOM 748 O O . SER A 1 104 ? -29.638 1.363 34.116 1.00 75.25 104 SER A O 1
ATOM 750 N N . VAL A 1 105 ? -28.298 0.838 32.386 1.00 78.12 105 VAL A N 1
ATOM 751 C CA . VAL A 1 105 ? -27.261 1.828 32.641 1.00 78.12 105 VAL A CA 1
ATOM 752 C C . VAL A 1 105 ? -27.131 2.690 31.400 1.00 78.12 105 VAL A C 1
ATOM 754 O O . VAL A 1 105 ? -26.965 2.175 30.300 1.00 78.12 105 VAL A O 1
ATOM 757 N N . THR A 1 106 ? -27.224 4.003 31.570 1.00 80.31 106 THR A N 1
ATOM 758 C CA . THR A 1 106 ? -27.054 4.984 30.499 1.00 80.31 106 THR A CA 1
ATOM 759 C C . THR A 1 106 ? -25.949 5.950 30.884 1.00 80.31 106 THR A C 1
ATOM 761 O O . THR A 1 106 ? -26.027 6.644 31.892 1.00 80.31 106 THR A O 1
ATOM 764 N N . VAL A 1 107 ? -24.914 6.015 30.055 1.00 81.62 107 VAL A N 1
ATOM 765 C CA . VAL A 1 107 ? -23.767 6.899 30.244 1.00 81.62 107 VAL A CA 1
ATOM 766 C C . VAL A 1 107 ? -23.664 7.810 29.016 1.00 81.62 107 VAL A C 1
ATOM 768 O O . VAL A 1 107 ? -23.233 7.364 27.947 1.00 81.62 107 VAL A O 1
ATOM 771 N N . PRO A 1 108 ? -24.080 9.089 29.125 1.00 83.06 108 PRO A N 1
ATOM 772 C CA . PRO A 1 108 ? -24.088 10.013 27.990 1.00 83.06 108 PRO A CA 1
ATOM 773 C C . PRO A 1 108 ? -22.696 10.264 27.407 1.00 83.06 108 PRO A C 1
ATOM 775 O O . PRO A 1 108 ? -22.534 10.273 26.184 1.00 83.06 108 PRO A O 1
ATOM 778 N N . SER A 1 109 ? -21.704 10.425 28.280 1.00 86.69 109 SER A N 1
ATOM 779 C CA . SER A 1 109 ? -20.296 10.609 27.945 1.00 86.69 109 SER A CA 1
ATOM 780 C C . SER A 1 109 ? -19.413 10.005 29.037 1.00 86.69 109 SER A C 1
ATOM 782 O O . SER A 1 109 ? -19.695 10.117 30.232 1.00 86.69 109 SER A O 1
ATOM 784 N N . ALA A 1 110 ? -18.332 9.358 28.619 1.00 82.69 110 ALA A N 1
ATOM 785 C CA . ALA A 1 110 ? -17.276 8.897 29.502 1.00 82.69 110 ALA A CA 1
ATOM 786 C C . ALA A 1 110 ? -15.918 9.052 28.827 1.00 82.69 110 ALA A C 1
ATOM 788 O O . ALA A 1 110 ? -15.783 8.889 27.612 1.00 82.69 110 ALA A O 1
ATOM 789 N N . ARG A 1 111 ? -14.902 9.319 29.639 1.00 81.31 111 ARG A N 1
ATOM 790 C CA . ARG A 1 111 ? -13.498 9.249 29.250 1.00 81.31 111 ARG A CA 1
ATOM 791 C C . ARG A 1 111 ? -12.821 8.186 30.087 1.00 81.31 111 ARG A C 1
ATOM 793 O O . ARG A 1 111 ? -12.965 8.178 31.305 1.00 81.31 111 ARG A O 1
ATOM 800 N N . ALA A 1 112 ? -12.085 7.306 29.434 1.00 75.69 112 ALA A N 1
ATOM 801 C CA . ALA A 1 112 ? -11.276 6.294 30.079 1.00 75.69 112 ALA A CA 1
ATOM 802 C C . ALA A 1 112 ? -9.834 6.471 29.628 1.00 75.69 112 ALA A C 1
ATOM 804 O O . ALA A 1 112 ? -9.554 6.445 28.434 1.00 75.69 112 ALA A O 1
ATOM 805 N N . PHE A 1 113 ? -8.916 6.635 30.570 1.00 66.31 113 PHE A N 1
ATOM 806 C CA . PHE A 1 113 ? -7.501 6.460 30.286 1.00 66.31 113 PHE A CA 1
ATOM 807 C C . PHE A 1 113 ? -7.143 5.023 30.594 1.00 66.31 113 PHE A C 1
ATOM 809 O O . PHE A 1 113 ? -7.272 4.578 31.734 1.00 66.31 113 PHE A O 1
ATOM 816 N N . ALA A 1 114 ? -6.718 4.301 29.569 1.00 62.22 114 ALA A N 1
ATOM 817 C CA . ALA A 1 114 ? -6.265 2.941 29.707 1.00 62.22 114 ALA A CA 1
ATOM 818 C C . ALA A 1 114 ? -4.893 2.844 29.043 1.00 62.22 114 ALA A C 1
ATOM 820 O O . ALA A 1 114 ? -4.762 2.958 27.831 1.00 62.22 114 ALA A O 1
ATOM 821 N N . GLY A 1 115 ? -3.867 2.636 29.877 1.00 60.00 115 GLY A N 1
ATOM 822 C CA . GLY A 1 115 ? -2.483 2.319 29.515 1.00 60.00 115 GLY A CA 1
ATOM 823 C C . GLY A 1 115 ? -1.886 3.164 28.398 1.00 60.00 115 GLY A C 1
ATOM 824 O O . GLY A 1 115 ? -1.350 2.651 27.416 1.00 60.00 115 GLY A O 1
ATOM 825 N N . GLY A 1 116 ? -1.981 4.473 28.613 1.00 67.25 116 GLY A N 1
ATOM 826 C CA . GLY A 1 116 ? -1.457 5.511 27.735 1.00 67.25 116 GLY A CA 1
ATOM 827 C C . GLY A 1 116 ? -2.456 6.003 26.692 1.00 67.25 116 GLY A C 1
ATOM 828 O O . GLY A 1 116 ? -2.236 7.076 26.142 1.00 67.25 116 GLY A O 1
ATOM 829 N N . GLU A 1 117 ? -3.557 5.283 26.467 1.00 72.44 117 GLU A N 1
ATOM 830 C CA . GLU A 1 117 ? -4.575 5.659 25.491 1.00 72.44 117 GLU A CA 1
ATOM 831 C C . GLU A 1 117 ? -5.783 6.302 26.169 1.00 72.44 117 GLU A C 1
ATOM 833 O O . GLU A 1 117 ? -6.348 5.759 27.122 1.00 72.44 117 GLU A O 1
ATOM 838 N N . LEU A 1 118 ? -6.195 7.462 25.657 1.00 79.69 118 LEU A N 1
ATOM 839 C CA . LEU A 1 118 ? -7.494 8.038 25.975 1.00 79.69 118 LEU A CA 1
ATOM 840 C C . LEU A 1 118 ? -8.552 7.366 25.101 1.00 79.69 118 LEU A C 1
ATOM 842 O O . LEU A 1 118 ? -8.425 7.309 23.885 1.00 79.69 118 LEU A O 1
ATOM 846 N N . ILE A 1 119 ? -9.626 6.905 25.719 1.00 84.38 119 ILE A N 1
ATOM 847 C CA . ILE A 1 119 ? -10.806 6.379 25.051 1.00 84.38 119 ILE A CA 1
ATOM 848 C C . ILE A 1 119 ? -11.982 7.262 25.447 1.00 84.38 119 ILE A C 1
ATOM 850 O O . ILE A 1 119 ? -12.284 7.431 26.628 1.00 84.38 119 ILE A O 1
ATOM 854 N N . GLU A 1 120 ? -12.659 7.821 24.456 1.00 88.38 120 GLU A N 1
ATOM 855 C CA . GLU A 1 120 ? -13.881 8.591 24.631 1.00 88.38 120 GLU A CA 1
ATOM 856 C C . GLU A 1 120 ? -15.083 7.760 24.185 1.00 88.38 120 GLU A C 1
ATOM 858 O O . GLU A 1 120 ? -15.122 7.207 23.083 1.00 88.38 120 GLU A O 1
ATOM 863 N N . VAL A 1 121 ? -16.085 7.687 25.051 1.00 88.44 121 VAL A N 1
ATOM 864 C CA . VAL A 1 121 ? -17.322 6.937 24.846 1.00 88.44 121 VAL A CA 1
ATOM 865 C C . VAL A 1 121 ? -18.481 7.918 24.920 1.00 88.44 121 VAL A C 1
ATOM 867 O O . VAL A 1 121 ? -18.563 8.713 25.853 1.00 88.44 121 VAL A O 1
ATOM 870 N N . MET A 1 122 ? -19.400 7.860 23.962 1.00 90.38 122 MET A N 1
ATOM 871 C CA . MET A 1 122 ? -20.629 8.646 23.978 1.00 90.38 122 MET A CA 1
ATOM 872 C C . MET A 1 122 ? -21.850 7.768 23.731 1.00 90.38 122 MET A C 1
ATOM 874 O O . MET A 1 122 ? -21.878 6.968 22.791 1.00 90.38 122 MET A O 1
ATOM 878 N N . GLY A 1 123 ? -22.897 8.001 24.522 1.00 89.38 123 GLY A N 1
ATOM 879 C CA . GLY A 1 123 ? -24.161 7.277 24.446 1.00 89.38 123 GLY A CA 1
ATOM 880 C C . GLY A 1 123 ? -23.969 5.784 24.677 1.00 89.38 123 GLY A C 1
ATOM 881 O O . GLY A 1 123 ? -24.353 4.987 23.820 1.00 89.38 123 GLY A O 1
ATOM 882 N N . LEU A 1 124 ? -23.321 5.425 25.786 1.00 89.19 124 LEU A N 1
ATOM 883 C CA . LEU A 1 124 ? -23.278 4.045 26.243 1.00 89.19 124 LEU A CA 1
ATOM 884 C C . LEU A 1 124 ? -24.611 3.698 26.900 1.00 89.19 124 LEU A C 1
ATOM 886 O O . LEU A 1 124 ? -25.138 4.460 27.709 1.00 89.19 124 LEU A O 1
ATOM 890 N N . GLN A 1 125 ? -25.134 2.539 26.537 1.00 88.12 125 GLN A N 1
ATOM 891 C CA . GLN A 1 125 ? -26.323 1.928 27.101 1.00 88.12 125 GLN A CA 1
ATOM 892 C C . GLN A 1 125 ? -26.002 0.469 27.397 1.00 88.12 125 GLN A C 1
ATOM 894 O O . GLN A 1 125 ? -25.488 -0.231 26.526 1.00 88.12 125 GLN A O 1
ATOM 899 N N . ALA A 1 126 ? -26.299 0.010 28.602 1.00 84.00 126 ALA A N 1
ATOM 900 C CA . ALA A 1 126 ? -26.217 -1.396 28.956 1.00 84.00 126 ALA A CA 1
ATOM 901 C C . ALA A 1 126 ? -27.516 -1.852 29.609 1.00 84.00 126 ALA A C 1
ATOM 903 O O . ALA A 1 126 ? -28.125 -1.101 30.367 1.00 84.00 126 ALA A O 1
ATOM 904 N N . GLU A 1 127 ? -27.932 -3.073 29.310 1.00 81.56 127 GLU A N 1
ATOM 905 C CA . GLU A 1 127 ? -29.157 -3.684 29.816 1.00 81.56 127 GLU A CA 1
ATOM 906 C C . GLU A 1 127 ? -28.840 -5.095 30.312 1.00 81.56 127 GLU A C 1
ATOM 908 O O . GLU A 1 127 ? -28.151 -5.850 29.623 1.00 81.56 127 GLU A O 1
ATOM 913 N N . ALA A 1 128 ? -29.333 -5.445 31.498 1.00 77.50 128 ALA A N 1
ATOM 914 C CA . ALA A 1 128 ? -29.173 -6.767 32.095 1.00 77.50 128 ALA A CA 1
ATOM 915 C C . ALA A 1 128 ? -30.441 -7.172 32.857 1.00 77.50 128 ALA A C 1
ATOM 917 O O . ALA A 1 128 ? -31.102 -6.332 33.483 1.00 77.50 128 ALA A O 1
ATOM 918 N N . GLU A 1 129 ? -30.757 -8.464 32.841 1.00 72.44 129 GLU A N 1
ATOM 919 C CA . GLU A 1 129 ? -31.797 -9.030 33.697 1.00 72.44 129 GLU A CA 1
ATOM 920 C C . GLU A 1 129 ? -31.185 -9.336 35.069 1.00 72.44 129 GLU A C 1
ATOM 922 O O . GLU A 1 129 ? -30.217 -10.076 35.184 1.00 72.44 129 GLU A O 1
ATOM 927 N N . LEU A 1 130 ? -31.744 -8.799 36.152 1.00 67.25 130 LEU A N 1
ATOM 928 C CA . LEU A 1 130 ? -31.240 -9.036 37.514 1.00 67.25 130 LEU A CA 1
ATOM 929 C C . LEU A 1 130 ? -31.411 -10.491 37.969 1.00 67.25 130 LEU A C 1
ATOM 931 O O . LEU A 1 130 ? -30.749 -10.905 38.918 1.00 67.25 130 LEU A O 1
ATOM 935 N N . ALA A 1 131 ? -32.308 -11.245 37.327 1.00 66.25 131 ALA A N 1
ATOM 936 C CA . ALA A 1 131 ? -32.457 -12.682 37.548 1.00 66.25 131 ALA A CA 1
ATOM 937 C C . ALA A 1 131 ? -31.298 -13.491 36.939 1.00 66.25 131 ALA A C 1
ATOM 939 O O . ALA A 1 131 ? -31.002 -14.580 37.428 1.00 66.25 131 ALA A O 1
ATOM 940 N N . ASP A 1 132 ? -30.634 -12.943 35.920 1.00 68.31 132 ASP A N 1
ATOM 941 C CA . ASP A 1 132 ? -29.465 -13.520 35.263 1.00 68.31 132 ASP A CA 1
ATOM 942 C C . ASP A 1 132 ? -28.380 -12.443 35.066 1.00 68.31 132 ASP A C 1
ATOM 944 O O . ASP A 1 132 ? -28.103 -12.001 33.947 1.00 68.31 132 ASP A O 1
ATOM 948 N N . PRO A 1 133 ? -27.743 -11.989 36.162 1.00 63.75 133 PRO A N 1
ATOM 949 C CA . PRO A 1 133 ? -26.735 -10.933 36.103 1.00 63.75 133 PRO A CA 1
ATOM 950 C C . PRO A 1 133 ? -25.467 -11.380 35.364 1.00 63.75 133 PRO A C 1
ATOM 952 O O . PRO A 1 133 ? -24.573 -10.567 35.135 1.00 63.75 133 PRO A O 1
ATOM 955 N N . ALA A 1 134 ? -25.370 -12.669 35.018 1.00 74.31 134 ALA A N 1
ATOM 956 C CA . ALA A 1 134 ? -24.291 -13.208 34.218 1.00 74.31 134 ALA A CA 1
ATOM 957 C C . ALA A 1 134 ? -24.408 -12.811 32.745 1.00 74.31 134 ALA A C 1
ATOM 959 O O . ALA A 1 134 ? -23.426 -12.984 32.040 1.00 74.31 134 ALA A O 1
ATOM 960 N N . ASN A 1 135 ? -25.529 -12.247 32.280 1.00 81.19 135 ASN A N 1
ATOM 961 C CA . ASN A 1 135 ? -25.703 -11.814 30.896 1.00 81.19 135 ASN A CA 1
ATOM 962 C C . ASN A 1 135 ? -26.106 -10.337 30.802 1.00 81.19 135 ASN A C 1
ATOM 964 O O . ASN A 1 135 ? -26.999 -9.865 31.505 1.00 81.19 135 ASN A O 1
ATOM 968 N N . ALA A 1 136 ? -25.476 -9.600 29.888 1.00 83.81 136 ALA A N 1
ATOM 969 C CA . ALA A 1 136 ? -25.864 -8.224 29.589 1.00 83.81 136 ALA A CA 1
ATOM 970 C C . ALA A 1 136 ? -25.659 -7.876 28.120 1.00 83.81 136 ALA A C 1
ATOM 972 O O . ALA A 1 136 ? -24.780 -8.406 27.443 1.00 83.81 136 ALA A O 1
ATOM 973 N N . ARG A 1 137 ? -26.427 -6.903 27.641 1.00 89.00 137 ARG A N 1
ATOM 974 C CA . ARG A 1 137 ? -26.242 -6.294 26.328 1.00 89.00 137 ARG A CA 1
ATOM 975 C C . ARG A 1 137 ? -25.682 -4.893 26.479 1.00 89.00 137 ARG A C 1
ATOM 977 O O . ARG A 1 137 ? -26.207 -4.093 27.241 1.00 89.00 137 ARG A O 1
ATOM 984 N N . LEU A 1 138 ? -24.658 -4.582 25.697 1.00 89.69 138 LEU A N 1
ATOM 985 C CA . LEU A 1 138 ? -23.996 -3.289 25.623 1.00 89.69 138 LEU A CA 1
ATOM 986 C C . LEU A 1 138 ? -24.199 -2.670 24.243 1.00 89.69 138 LEU A C 1
ATOM 988 O O . LEU A 1 138 ? -24.029 -3.317 23.208 1.00 89.69 138 LEU A O 1
ATOM 992 N N . ARG A 1 139 ? -24.491 -1.376 24.226 1.00 94.62 139 ARG A N 1
ATOM 993 C CA . ARG A 1 139 ? -24.487 -0.526 23.042 1.00 94.62 139 ARG A CA 1
ATOM 994 C C . ARG A 1 139 ? -23.678 0.725 23.328 1.00 94.62 139 ARG A C 1
ATOM 996 O O . ARG A 1 139 ? -23.858 1.372 24.349 1.00 94.62 139 ARG A O 1
ATOM 1003 N N . ILE A 1 140 ? -22.800 1.085 22.407 1.00 92.69 140 ILE A N 1
ATOM 1004 C CA . ILE A 1 140 ? -22.054 2.339 22.428 1.00 92.69 140 ILE A CA 1
ATOM 1005 C C . ILE A 1 140 ? -22.341 3.041 21.113 1.00 92.69 140 ILE A C 1
ATOM 1007 O O . ILE A 1 140 ? -21.998 2.533 20.045 1.00 92.69 140 ILE A O 1
ATOM 1011 N N . ARG A 1 141 ? -22.958 4.221 21.177 1.00 95.62 141 ARG A N 1
ATOM 1012 C CA . ARG A 1 141 ? -23.279 4.992 19.971 1.00 95.62 141 ARG A CA 1
ATOM 1013 C C . ARG A 1 141 ? -22.027 5.523 19.277 1.00 95.62 141 ARG A C 1
ATOM 1015 O O . ARG A 1 141 ? -21.998 5.578 18.053 1.00 95.62 141 ARG A O 1
ATOM 1022 N N . ARG A 1 142 ? -21.022 5.944 20.046 1.00 95.00 142 ARG A N 1
ATOM 1023 C CA . ARG A 1 142 ? -19.748 6.432 19.514 1.00 95.00 142 ARG A CA 1
ATOM 1024 C C . ARG A 1 142 ? -18.603 6.132 20.475 1.00 95.00 142 ARG A C 1
ATOM 1026 O O . ARG A 1 142 ? -18.654 6.509 21.639 1.00 95.00 142 ARG A O 1
ATOM 1033 N N . LEU A 1 143 ? -17.570 5.500 19.946 1.00 91.62 143 LEU A N 1
ATOM 1034 C CA . LEU A 1 143 ? -16.309 5.163 20.582 1.00 91.62 143 LEU A CA 1
ATOM 1035 C C . LEU A 1 143 ? -15.191 5.818 19.770 1.00 91.62 143 LEU A C 1
ATOM 1037 O O . LEU A 1 143 ? -15.144 5.673 18.545 1.00 91.62 143 LEU A O 1
ATOM 1041 N N . VAL A 1 144 ? -14.309 6.548 20.442 1.00 89.94 144 VAL A N 1
ATOM 1042 C CA . VAL A 1 144 ? -13.166 7.230 19.830 1.00 89.94 144 VAL A CA 1
ATOM 1043 C C . VAL A 1 144 ? -11.920 6.959 20.658 1.00 89.94 144 VAL A C 1
ATOM 1045 O O . VAL A 1 144 ? -11.947 7.089 21.874 1.00 89.94 144 VAL A O 1
ATOM 1048 N N . ALA A 1 145 ? -10.821 6.625 19.992 1.00 86.00 145 ALA A N 1
ATOM 1049 C CA . ALA A 1 145 ? -9.485 6.607 20.577 1.00 86.00 145 ALA A CA 1
ATOM 1050 C C . ALA A 1 145 ? -8.674 7.706 19.873 1.00 86.00 145 ALA A C 1
ATOM 1052 O O . ALA A 1 145 ? -8.286 7.507 18.717 1.00 86.00 145 ALA A O 1
ATOM 1053 N N . PRO A 1 146 ? -8.505 8.904 20.472 1.00 84.69 146 PRO A N 1
ATOM 1054 C CA . PRO A 1 146 ? -7.958 10.056 19.767 1.00 84.69 146 PRO A CA 1
ATOM 1055 C C . PRO A 1 146 ? -6.566 9.833 19.172 1.00 84.69 146 PRO A C 1
ATOM 1057 O O . PRO A 1 146 ? -6.299 10.365 18.096 1.00 84.69 146 PRO A O 1
ATOM 1060 N N . SER A 1 147 ? -5.701 9.028 19.803 1.00 79.38 147 SER A N 1
ATOM 1061 C CA . SER A 1 147 ? -4.364 8.760 19.248 1.00 79.38 147 SER A CA 1
ATOM 1062 C C . SER A 1 147 ? -4.416 7.854 18.009 1.00 79.38 147 SER A C 1
ATOM 1064 O O . SER A 1 147 ? -3.520 7.886 17.164 1.00 79.38 147 SER A O 1
ATOM 1066 N N . LEU A 1 148 ? -5.497 7.082 17.864 1.00 80.25 148 LEU A N 1
ATOM 1067 C CA . LEU A 1 148 ? -5.716 6.145 16.766 1.00 80.25 148 LEU A CA 1
ATOM 1068 C C . LEU A 1 148 ? -6.584 6.721 15.643 1.00 80.25 148 LEU A C 1
ATOM 1070 O O . LEU A 1 148 ? -6.789 6.031 14.649 1.00 80.25 148 LEU A O 1
ATOM 1074 N N . LEU A 1 149 ? -7.059 7.969 15.743 1.00 82.38 149 LEU A N 1
ATOM 1075 C CA . LEU A 1 149 ? -7.947 8.586 14.743 1.00 82.38 149 LEU A CA 1
ATOM 1076 C C . LEU A 1 149 ? -7.352 8.658 13.329 1.00 82.38 149 LEU A C 1
ATOM 1078 O O . LEU A 1 149 ? -8.096 8.732 12.355 1.00 82.38 149 LEU A O 1
ATOM 1082 N N . ALA A 1 150 ? -6.025 8.608 13.200 1.00 79.94 150 ALA A N 1
ATOM 1083 C CA . ALA A 1 150 ? -5.358 8.508 11.904 1.00 79.94 150 ALA A CA 1
ATOM 1084 C C . ALA A 1 150 ? -5.576 7.143 11.216 1.00 79.94 150 ALA A C 1
ATOM 1086 O O . ALA A 1 150 ? -5.441 7.044 9.998 1.00 79.94 150 ALA A O 1
ATOM 1087 N N . TRP A 1 151 ? -5.920 6.102 11.976 1.00 80.94 151 TRP A N 1
ATOM 1088 C CA . TRP A 1 151 ? -5.964 4.707 11.526 1.00 80.94 151 TRP A CA 1
ATOM 1089 C C . TRP A 1 151 ? -7.332 4.044 11.700 1.00 80.94 151 TRP A C 1
ATOM 1091 O O . TRP A 1 151 ? -7.607 3.042 11.041 1.00 80.94 151 TRP A O 1
ATOM 1101 N N . VAL A 1 152 ? -8.162 4.562 12.606 1.00 83.88 152 VAL A N 1
ATOM 1102 C CA . VAL A 1 152 ? -9.456 3.987 12.974 1.00 83.88 152 VAL A CA 1
ATOM 1103 C C . VAL A 1 152 ? -10.494 5.110 13.048 1.00 83.88 152 VAL A C 1
ATOM 1105 O O . VAL A 1 152 ? -10.317 6.048 13.832 1.00 83.88 152 VAL A O 1
ATOM 1108 N N . PRO A 1 153 ? -11.594 5.036 12.276 1.00 89.44 153 PRO A N 1
ATOM 1109 C CA . PRO A 1 153 ? -12.654 6.027 12.365 1.00 89.44 153 PRO A CA 1
ATOM 1110 C C . PRO A 1 153 ? -13.434 5.845 13.677 1.00 89.44 153 PRO A C 1
ATOM 1112 O O . PRO A 1 153 ? -13.381 4.775 14.283 1.00 89.44 153 PRO A O 1
ATOM 1115 N N . PRO A 1 154 ? -14.216 6.844 14.121 1.00 92.38 154 PRO A N 1
ATOM 1116 C CA . PRO A 1 154 ? -15.160 6.656 15.217 1.00 92.38 154 PRO A CA 1
ATOM 1117 C C . PRO A 1 154 ? -16.087 5.459 14.970 1.00 92.38 154 PRO A C 1
ATOM 1119 O O . PRO A 1 154 ? -16.610 5.288 13.864 1.00 92.38 154 PRO A O 1
ATOM 1122 N N . LEU A 1 155 ? -16.312 4.661 16.012 1.00 93.75 155 LEU A N 1
ATOM 1123 C CA . LEU A 1 155 ? -17.039 3.397 15.918 1.00 93.75 155 LEU A CA 1
ATOM 1124 C C . LEU A 1 155 ? -18.317 3.408 16.758 1.00 93.75 155 LEU A C 1
ATOM 1126 O O . LEU A 1 155 ? -18.337 3.961 17.852 1.00 93.75 155 LEU A O 1
ATOM 1130 N N . SER A 1 156 ? -19.366 2.742 16.297 1.00 96.50 156 SER A N 1
ATOM 1131 C CA . SER A 1 156 ? -20.481 2.292 17.132 1.00 96.50 156 SER A CA 1
ATOM 1132 C C . SER A 1 156 ? -20.296 0.819 17.472 1.00 96.50 156 SER A C 1
ATOM 1134 O O . SER A 1 156 ? -19.900 0.045 16.606 1.00 96.50 156 SER A O 1
ATOM 1136 N N . VAL A 1 157 ? -20.621 0.413 18.697 1.00 95.94 157 VAL A N 1
ATOM 1137 C CA . VAL A 1 157 ? -20.458 -0.968 19.175 1.00 95.94 157 VAL A CA 1
ATOM 1138 C C . VAL A 1 157 ? -21.794 -1.502 19.672 1.00 95.94 157 VAL A C 1
ATOM 1140 O O . VAL A 1 157 ? -22.543 -0.796 20.340 1.00 95.94 157 VAL A O 1
ATOM 1143 N N . THR A 1 158 ? -22.095 -2.757 19.364 1.00 96.75 158 THR A N 1
ATOM 1144 C CA . THR A 1 158 ? -23.150 -3.541 20.014 1.00 96.75 158 THR A CA 1
ATOM 1145 C C . THR A 1 158 ? -22.563 -4.888 20.384 1.00 96.75 158 THR A C 1
ATOM 1147 O O . THR A 1 158 ? -21.974 -5.539 19.526 1.00 96.75 158 THR A O 1
ATOM 1150 N N . ALA A 1 159 ? -22.698 -5.300 21.637 1.00 94.19 159 ALA A N 1
ATOM 1151 C CA . ALA A 1 159 ? -22.146 -6.558 22.105 1.00 94.19 159 ALA A CA 1
ATOM 1152 C C . ALA A 1 159 ? -23.011 -7.192 23.191 1.00 94.19 159 ALA A C 1
ATOM 1154 O O . ALA A 1 159 ? -23.642 -6.488 23.975 1.00 94.19 159 ALA A O 1
ATOM 1155 N N . ASP A 1 160 ? -23.006 -8.513 23.235 1.00 93.00 160 ASP A N 1
ATOM 1156 C CA . ASP A 1 160 ? -23.519 -9.313 24.332 1.00 93.00 160 ASP A CA 1
ATOM 1157 C C . ASP A 1 160 ? -22.324 -9.761 25.194 1.00 93.00 160 ASP A C 1
ATOM 1159 O O . ASP A 1 160 ? -21.249 -10.108 24.689 1.00 93.00 160 ASP A O 1
ATOM 1163 N N . LEU A 1 161 ? -22.507 -9.679 26.504 1.00 89.12 161 LEU A N 1
ATOM 1164 C CA . LEU A 1 161 ? -21.511 -9.905 27.540 1.00 89.12 161 LEU A CA 1
ATOM 1165 C C . LEU A 1 161 ? -21.977 -11.060 28.409 1.00 89.12 161 LEU A C 1
ATOM 1167 O O . LEU A 1 161 ? -23.153 -11.100 28.774 1.00 89.12 161 LEU A O 1
ATOM 1171 N N . MET A 1 162 ? -21.052 -11.945 28.770 1.00 88.38 162 MET A N 1
ATOM 1172 C CA . MET A 1 162 ? -21.337 -13.057 29.668 1.00 88.38 162 MET A CA 1
ATOM 1173 C C . MET A 1 162 ? -20.243 -13.213 30.726 1.00 88.38 162 MET A C 1
ATOM 1175 O O . MET A 1 162 ? -19.058 -13.252 30.385 1.00 88.38 162 MET A O 1
ATOM 1179 N N . TRP A 1 163 ? -20.638 -13.310 31.995 1.00 84.00 163 TRP A N 1
ATOM 1180 C CA . TRP A 1 163 ? -19.748 -13.487 33.145 1.00 84.00 163 TRP A CA 1
ATOM 1181 C C . TRP A 1 163 ? -19.824 -14.898 33.715 1.00 84.00 163 TRP A C 1
ATOM 1183 O O . TRP A 1 163 ? -20.904 -15.426 33.961 1.00 84.00 163 TRP A O 1
ATOM 1193 N N . GLU A 1 164 ? -18.663 -15.464 34.029 1.00 84.62 164 GLU A N 1
ATOM 1194 C CA . GLU A 1 164 ? -18.540 -16.724 34.758 1.00 84.62 164 GLU A CA 1
ATOM 1195 C C . GLU A 1 164 ? -17.373 -16.622 35.750 1.00 84.62 164 GLU A C 1
ATOM 1197 O O . GLU A 1 164 ? -16.199 -16.684 35.382 1.00 84.62 164 GLU A O 1
ATOM 1202 N N . GLY A 1 165 ? -17.683 -16.404 37.033 1.00 83.62 165 GLY A N 1
ATOM 1203 C CA . GLY A 1 165 ? -16.664 -16.149 38.056 1.00 83.62 165 GLY A CA 1
ATOM 1204 C C . GLY A 1 165 ? -15.878 -14.860 37.778 1.00 83.62 165 GLY A C 1
ATOM 1205 O O . GLY A 1 165 ? -16.456 -13.775 37.765 1.00 83.62 165 GLY A O 1
ATOM 1206 N N . SER A 1 166 ? -14.560 -14.973 37.579 1.00 79.69 166 SER A N 1
ATOM 1207 C CA . SER A 1 166 ? -13.681 -13.874 37.136 1.00 79.69 166 SER A CA 1
ATOM 1208 C C . SER A 1 166 ? -13.640 -13.702 35.615 1.00 79.69 166 SER A C 1
ATOM 1210 O O . SER A 1 166 ? -13.099 -12.704 35.131 1.00 79.69 166 SER A O 1
ATOM 1212 N N . GLY A 1 167 ? -14.190 -14.659 34.865 1.00 84.06 167 GLY A N 1
ATOM 1213 C CA . GLY A 1 167 ? -14.207 -14.662 33.413 1.00 84.06 167 GLY A CA 1
ATOM 1214 C C . GLY A 1 167 ? -15.282 -13.739 32.852 1.00 84.06 167 GLY A C 1
ATOM 1215 O O . GLY A 1 167 ? -16.428 -13.752 33.295 1.00 84.06 167 GLY A O 1
ATOM 1216 N N . LEU A 1 168 ? -14.912 -12.961 31.842 1.00 86.19 168 LEU A N 1
ATOM 1217 C CA . LEU A 1 168 ? -15.812 -12.199 30.988 1.00 86.19 168 LEU A CA 1
ATOM 1218 C C . LEU A 1 168 ? -15.627 -12.688 29.553 1.00 86.19 168 LEU A C 1
ATOM 1220 O O . LEU A 1 168 ? -14.501 -12.744 29.064 1.00 86.19 168 LEU A O 1
ATOM 1224 N N . SER A 1 169 ? -16.720 -12.965 28.855 1.00 91.88 169 SER A N 1
ATOM 1225 C CA . SER A 1 169 ? -16.735 -13.148 27.405 1.00 91.88 169 SER A CA 1
ATOM 1226 C C . SER A 1 169 ? -17.594 -12.078 26.733 1.00 91.88 169 SER A C 1
ATOM 1228 O O . SER A 1 169 ? -18.529 -11.537 27.325 1.00 91.88 169 SER A O 1
ATOM 1230 N N . LEU A 1 170 ? -17.224 -11.728 25.505 1.00 92.38 170 LEU A N 1
ATOM 1231 C CA . LEU A 1 170 ? -17.821 -10.660 24.713 1.00 92.38 170 LEU A CA 1
ATOM 1232 C C . LEU A 1 170 ? -17.982 -11.153 23.279 1.00 92.38 170 LEU A C 1
ATOM 1234 O O . LEU A 1 170 ? -17.002 -11.529 22.637 1.00 92.38 170 LEU A O 1
ATOM 1238 N N . THR A 1 171 ? -19.191 -11.057 22.740 1.00 97.50 171 THR A N 1
ATOM 1239 C CA . THR A 1 171 ? -19.419 -11.217 21.300 1.00 97.50 171 THR A CA 1
ATOM 1240 C C . THR A 1 171 ? -20.257 -10.067 20.781 1.00 97.50 171 THR A C 1
ATOM 1242 O O . THR A 1 171 ? -21.097 -9.529 21.493 1.00 97.50 171 THR A O 1
ATOM 1245 N N . GLY A 1 172 ? -20.025 -9.629 19.549 1.00 96.81 172 GLY A N 1
ATOM 1246 C CA . GLY A 1 172 ? -20.770 -8.489 19.039 1.00 96.81 172 GLY A CA 1
ATOM 1247 C C . GLY A 1 172 ? -20.345 -8.023 17.665 1.00 96.81 172 GLY A C 1
ATOM 1248 O O . GLY A 1 172 ? -19.710 -8.740 16.891 1.00 96.81 172 GLY A O 1
ATOM 1249 N N . THR A 1 173 ? -20.696 -6.781 17.371 1.00 97.44 173 THR A N 1
ATOM 1250 C CA . THR A 1 173 ? -20.368 -6.093 16.130 1.00 97.44 173 THR A CA 1
ATOM 1251 C C . THR A 1 173 ? -19.970 -4.655 16.413 1.00 97.44 173 THR A C 1
ATOM 1253 O O . THR A 1 173 ? -20.522 -4.002 17.301 1.00 97.44 173 THR A O 1
ATOM 1256 N N . THR A 1 174 ? -19.056 -4.139 15.607 1.00 95.56 174 THR A N 1
ATOM 1257 C CA . THR A 1 174 ? -18.731 -2.718 15.537 1.00 95.56 174 THR A CA 1
ATOM 1258 C C . THR A 1 174 ? -18.869 -2.227 14.105 1.00 95.56 174 THR A C 1
ATOM 1260 O O . THR A 1 174 ? -18.709 -3.002 13.161 1.00 95.56 174 THR A O 1
ATOM 1263 N N . SER A 1 175 ? -19.160 -0.947 13.929 1.00 95.12 175 SER A N 1
ATOM 1264 C CA . SER A 1 175 ? -19.161 -0.301 12.620 1.00 95.12 175 SER A CA 1
ATOM 1265 C C . SER A 1 175 ? -18.673 1.132 12.710 1.00 95.12 175 SER A C 1
ATOM 1267 O O . SER A 1 175 ? -18.872 1.789 13.728 1.00 95.12 175 SER A O 1
ATOM 1269 N N . ALA A 1 176 ? -18.080 1.646 11.635 1.00 92.25 176 ALA A N 1
ATOM 1270 C CA . ALA A 1 176 ? -17.897 3.084 11.488 1.00 92.25 176 ALA A CA 1
ATOM 1271 C C . ALA A 1 176 ? -19.261 3.791 11.536 1.00 92.25 176 ALA A C 1
ATOM 1273 O O . ALA A 1 176 ? -20.284 3.215 11.157 1.00 92.25 176 ALA A O 1
ATOM 1274 N N . LEU A 1 177 ? -19.285 5.047 11.990 1.00 91.06 177 LEU A N 1
ATOM 1275 C CA . LEU A 1 177 ? -20.543 5.794 12.157 1.00 91.06 177 LEU A CA 1
ATOM 1276 C C . LEU A 1 177 ? -21.305 6.042 10.845 1.00 91.06 177 LEU A C 1
ATOM 1278 O O . LEU A 1 177 ? -22.499 6.322 10.876 1.00 91.06 177 LEU A O 1
ATOM 1282 N N . ASP A 1 178 ? -20.632 5.938 9.701 1.00 87.56 178 ASP A N 1
ATOM 1283 C CA . ASP A 1 178 ? -21.247 6.020 8.375 1.00 87.56 178 ASP A CA 1
ATOM 1284 C C . ASP A 1 178 ? -21.815 4.675 7.877 1.00 87.56 178 ASP A C 1
ATOM 1286 O O . ASP A 1 178 ? -22.393 4.610 6.792 1.00 87.56 178 ASP A O 1
ATOM 1290 N N . GLY A 1 179 ? -21.634 3.595 8.646 1.00 88.38 179 GLY A N 1
ATOM 1291 C CA . GLY A 1 179 ? -22.076 2.239 8.326 1.00 88.38 179 GLY A CA 1
ATOM 1292 C C . GLY A 1 179 ? -21.312 1.558 7.186 1.00 88.38 179 GLY A C 1
ATOM 1293 O O . GLY A 1 179 ? -21.663 0.439 6.814 1.00 88.38 179 GLY A O 1
ATOM 1294 N N . ARG A 1 180 ? -20.278 2.191 6.610 1.00 86.38 180 ARG A N 1
ATOM 1295 C CA . ARG A 1 180 ? -19.560 1.666 5.432 1.00 86.38 180 ARG A CA 1
ATOM 1296 C C . ARG A 1 180 ? -18.462 0.659 5.791 1.00 86.38 180 ARG A C 1
ATOM 1298 O O . ARG A 1 180 ? -18.018 -0.088 4.922 1.00 86.38 180 ARG A O 1
ATOM 1305 N N . LEU A 1 181 ? -18.049 0.620 7.057 1.00 90.00 181 LEU A N 1
ATOM 1306 C CA . LEU A 1 181 ? -17.087 -0.334 7.609 1.00 90.00 181 LEU A CA 1
ATOM 1307 C C . LEU A 1 181 ? -17.725 -1.064 8.789 1.00 90.00 181 LEU A C 1
ATOM 1309 O O . LEU A 1 181 ? -18.245 -0.411 9.689 1.00 90.00 181 LEU A O 1
ATOM 1313 N N . GLY A 1 182 ? -17.659 -2.393 8.806 1.00 93.81 182 GLY A N 1
ATOM 1314 C CA . GLY A 1 182 ? -18.188 -3.220 9.889 1.00 93.81 182 GLY A CA 1
ATOM 1315 C C . GLY A 1 182 ? -17.225 -4.340 10.265 1.00 93.81 182 GLY A C 1
ATOM 1316 O O . GLY A 1 182 ? -16.486 -4.839 9.416 1.00 93.81 182 GLY A O 1
ATOM 1317 N N . ALA A 1 183 ? -17.241 -4.743 11.532 1.00 96.12 183 ALA A N 1
ATOM 1318 C CA . ALA A 1 183 ? -16.462 -5.863 12.035 1.00 96.12 183 ALA A CA 1
ATOM 1319 C C . ALA A 1 183 ? -17.242 -6.667 13.079 1.00 96.12 183 ALA A C 1
ATOM 1321 O O . ALA A 1 183 ? -18.020 -6.108 13.855 1.00 96.12 183 ALA A O 1
ATOM 1322 N N . ARG A 1 184 ? -17.008 -7.979 13.120 1.00 98.12 184 ARG A N 1
ATOM 1323 C CA . ARG A 1 184 ? -17.437 -8.838 14.229 1.00 98.12 184 ARG A CA 1
ATOM 1324 C C . ARG A 1 184 ? -16.429 -8.720 15.365 1.00 98.12 184 ARG A C 1
ATOM 1326 O O . ARG A 1 184 ? -15.232 -8.629 15.115 1.00 98.12 184 ARG A O 1
ATOM 1333 N N . ILE A 1 185 ? -16.923 -8.739 16.592 1.00 96.69 185 ILE A N 1
ATOM 1334 C CA . ILE A 1 185 ? -16.130 -8.715 17.815 1.00 96.69 185 ILE A CA 1
ATOM 1335 C C . ILE A 1 185 ? -16.283 -10.062 18.513 1.00 96.69 185 ILE A C 1
ATOM 1337 O O . ILE A 1 185 ? -17.402 -10.564 18.645 1.00 96.69 185 ILE A O 1
ATOM 1341 N N . ASP A 1 186 ? -15.170 -10.617 18.967 1.00 97.50 186 ASP A N 1
ATOM 1342 C CA . ASP A 1 186 ? -15.109 -11.812 19.804 1.00 97.50 186 ASP A CA 1
ATOM 1343 C C . ASP A 1 186 ? -13.969 -11.638 20.811 1.00 97.50 186 ASP A C 1
ATOM 1345 O O . ASP A 1 186 ? -12.884 -11.193 20.433 1.00 97.50 186 ASP A O 1
ATOM 1349 N N . GLY A 1 187 ? -14.189 -11.906 22.091 1.00 94.94 187 GLY A N 1
ATOM 1350 C CA . GLY A 1 187 ? -13.130 -11.765 23.080 1.00 94.94 187 GLY A CA 1
ATOM 1351 C C . GLY A 1 187 ? -13.457 -12.384 24.425 1.00 94.94 187 GLY A C 1
ATOM 1352 O O . GLY A 1 187 ? -14.613 -12.655 24.753 1.00 94.94 187 GLY A O 1
ATOM 1353 N N . SER A 1 188 ? -12.414 -12.562 25.230 1.00 91.81 188 SER A N 1
ATOM 1354 C CA . SER A 1 188 ? -12.544 -12.947 26.630 1.00 91.81 188 SER A CA 1
ATOM 1355 C C . SER A 1 188 ? -11.484 -12.291 27.505 1.00 91.81 188 SER A C 1
ATOM 1357 O O . SER A 1 188 ? -10.402 -11.933 27.037 1.00 91.81 188 SER A O 1
ATOM 1359 N N . ALA A 1 189 ? -11.787 -12.142 28.787 1.00 86.00 189 ALA A N 1
ATOM 1360 C CA . ALA A 1 189 ? -10.890 -11.587 29.785 1.00 86.00 189 ALA A CA 1
ATOM 1361 C C . ALA A 1 189 ? -11.021 -12.343 31.108 1.00 86.00 189 ALA A C 1
ATOM 1363 O O . ALA A 1 189 ? -12.123 -12.744 31.473 1.00 86.00 189 ALA A O 1
ATOM 1364 N N . ASP A 1 190 ? -9.920 -12.469 31.844 1.00 82.00 190 ASP A N 1
ATOM 1365 C CA . ASP A 1 190 ? -9.961 -12.740 33.278 1.00 82.00 190 ASP A CA 1
ATOM 1366 C C . ASP A 1 190 ? -9.762 -11.412 34.016 1.00 82.00 190 ASP A C 1
ATOM 1368 O O . ASP A 1 190 ? -8.718 -10.757 33.915 1.00 82.00 190 ASP A O 1
ATOM 1372 N N . LEU A 1 191 ? -10.796 -10.983 34.735 1.00 73.81 191 LEU A N 1
ATOM 1373 C CA . LEU A 1 191 ? -10.809 -9.698 35.427 1.00 73.81 191 LEU A CA 1
ATOM 1374 C C . LEU A 1 191 ? -9.954 -9.700 36.702 1.00 73.81 191 LEU A C 1
ATOM 1376 O O . LEU A 1 191 ? -9.500 -8.632 37.116 1.00 73.81 191 LEU A O 1
ATOM 1380 N N . ALA A 1 192 ? -9.723 -10.863 37.315 1.00 73.69 192 ALA A N 1
ATOM 1381 C CA . ALA A 1 192 ? -8.890 -10.994 38.507 1.00 73.69 192 ALA A CA 1
ATOM 1382 C C . ALA A 1 192 ? -7.400 -10.924 38.147 1.00 73.69 192 ALA A C 1
ATOM 1384 O O . ALA A 1 192 ? -6.628 -10.238 38.817 1.00 73.69 192 ALA A O 1
ATOM 1385 N N . GLU A 1 193 ? -7.007 -11.578 37.055 1.00 74.88 193 GLU A N 1
ATOM 1386 C CA . GLU A 1 193 ? -5.639 -11.523 36.529 1.00 74.88 193 GLU A CA 1
ATOM 1387 C C . GLU A 1 193 ? -5.374 -10.259 35.699 1.00 74.88 193 GLU A C 1
ATOM 1389 O O . GLU A 1 193 ? -4.222 -9.875 35.479 1.00 74.88 193 GLU A O 1
ATOM 1394 N N . GLY A 1 194 ? -6.436 -9.596 35.234 1.00 72.50 194 GLY A N 1
ATOM 1395 C CA . GLY A 1 194 ? -6.342 -8.464 34.319 1.00 72.50 194 GLY A CA 1
ATOM 1396 C C . GLY A 1 194 ? -5.767 -8.869 32.963 1.00 72.50 194 GLY A C 1
ATOM 1397 O O . GLY A 1 194 ? -5.058 -8.069 32.352 1.00 72.50 194 GLY A O 1
ATOM 1398 N N . SER A 1 195 ? -6.047 -10.097 32.521 1.00 79.69 195 SER A N 1
ATOM 1399 C CA . SER A 1 195 ? -5.563 -10.695 31.276 1.00 79.69 195 SER A CA 1
ATOM 1400 C C . SER A 1 195 ? -6.713 -10.920 30.292 1.00 79.69 195 SER A C 1
ATOM 1402 O O . SER A 1 195 ? -7.884 -10.849 30.662 1.00 79.69 195 SER A O 1
ATOM 1404 N N . GLY A 1 196 ? -6.414 -11.124 29.008 1.00 85.62 196 GLY A N 1
ATOM 1405 C CA . GLY A 1 196 ? -7.461 -11.382 28.021 1.00 85.62 196 GLY A CA 1
ATOM 1406 C C . GLY A 1 196 ? -7.029 -11.248 26.571 1.00 85.62 196 GLY A C 1
ATOM 1407 O O . GLY A 1 196 ? -5.858 -10.994 26.256 1.00 85.62 196 GLY A O 1
ATOM 1408 N N . HIS A 1 197 ? -8.004 -11.454 25.693 1.00 89.56 197 HIS A N 1
ATOM 1409 C CA . HIS A 1 197 ? -7.865 -11.363 24.254 1.00 89.56 197 HIS A CA 1
ATOM 1410 C C . HIS A 1 197 ? -9.119 -10.781 23.592 1.00 89.56 197 HIS A C 1
ATOM 1412 O O . HIS A 1 197 ? -10.240 -10.958 24.065 1.00 89.56 197 HIS A O 1
ATOM 1418 N N . LEU A 1 198 ? -8.917 -10.090 22.474 1.00 91.75 198 LEU A N 1
ATOM 1419 C CA . LEU A 1 198 ? -9.980 -9.515 21.657 1.00 91.75 198 LEU A CA 1
ATOM 1420 C C . LEU A 1 198 ? -9.623 -9.686 20.184 1.00 91.75 198 LEU A C 1
ATOM 1422 O O . LEU A 1 198 ? -8.518 -9.345 19.758 1.00 91.75 198 LEU A O 1
ATOM 1426 N N . VAL A 1 199 ? -10.571 -10.182 19.405 1.00 96.56 199 VAL A N 1
ATOM 1427 C CA . VAL A 1 199 ? -10.491 -10.327 17.959 1.00 96.56 199 VAL A CA 1
ATOM 1428 C C . VAL A 1 199 ? -11.559 -9.451 17.317 1.00 96.56 199 VAL A C 1
ATOM 1430 O O . VAL A 1 199 ? -12.735 -9.517 17.669 1.00 96.56 199 VAL A O 1
ATOM 1433 N N . LEU A 1 200 ? -11.140 -8.631 16.354 1.00 95.62 200 LEU A N 1
ATOM 1434 C CA . LEU A 1 200 ? -12.033 -7.925 15.447 1.00 95.62 200 LEU A CA 1
ATOM 1435 C C . LEU A 1 200 ? -11.846 -8.484 14.040 1.00 95.62 200 LEU A C 1
ATOM 1437 O O . LEU A 1 200 ? -10.759 -8.374 13.470 1.00 95.62 200 LEU A O 1
ATOM 1441 N N . ASP A 1 201 ? -12.901 -9.068 13.484 1.00 97.38 201 ASP A N 1
ATOM 1442 C CA . ASP A 1 201 ? -12.926 -9.569 12.111 1.00 97.38 201 ASP A CA 1
ATOM 1443 C C . ASP A 1 201 ? -13.658 -8.568 11.215 1.00 97.38 201 ASP A C 1
ATOM 1445 O O . ASP A 1 201 ? -14.886 -8.452 11.255 1.00 97.38 201 ASP A O 1
ATOM 1449 N N . VAL A 1 202 ? -12.887 -7.775 10.472 1.00 94.88 202 VAL A N 1
ATOM 1450 C CA . VAL A 1 202 ? -13.379 -6.695 9.616 1.00 94.88 202 VAL A CA 1
ATOM 1451 C C . VAL A 1 202 ? -13.865 -7.288 8.302 1.00 94.88 202 VAL A C 1
ATOM 1453 O O . VAL A 1 202 ? -13.093 -7.897 7.556 1.00 94.88 202 VAL A O 1
ATOM 1456 N N . ALA A 1 203 ? -15.141 -7.060 7.991 1.00 91.38 203 ALA A N 1
ATOM 1457 C CA . ALA A 1 203 ? -15.742 -7.546 6.759 1.00 91.38 203 ALA A CA 1
ATOM 1458 C C . ALA A 1 203 ? -14.973 -7.011 5.532 1.00 91.38 203 ALA A C 1
ATOM 1460 O O . ALA A 1 203 ? -14.603 -5.833 5.521 1.00 91.38 203 ALA A O 1
ATOM 1461 N N . PRO A 1 204 ? -14.748 -7.829 4.483 1.00 92.94 204 PRO A N 1
ATOM 1462 C CA . PRO A 1 204 ? -14.081 -7.367 3.274 1.00 92.94 204 PRO A CA 1
ATOM 1463 C C . PRO A 1 204 ? -14.776 -6.145 2.671 1.00 92.94 204 PRO A C 1
ATOM 1465 O O . PRO A 1 204 ? -15.940 -6.190 2.268 1.00 92.94 204 PRO A O 1
ATOM 1468 N N . VAL A 1 205 ? -14.030 -5.052 2.578 1.00 93.25 205 VAL A N 1
ATOM 1469 C CA . VAL A 1 205 ? -14.456 -3.798 1.972 1.00 93.25 205 VAL A CA 1
ATOM 1470 C C . VAL A 1 205 ? -14.078 -3.803 0.503 1.00 93.25 205 VAL A C 1
ATOM 1472 O O . VAL A 1 205 ? -12.963 -4.175 0.139 1.00 93.25 205 VAL A O 1
ATOM 1475 N N . ARG A 1 206 ? -14.991 -3.336 -0.351 1.00 94.62 206 ARG A N 1
ATOM 1476 C CA . ARG A 1 206 ? -14.719 -3.113 -1.770 1.00 94.62 206 ARG A CA 1
ATOM 1477 C C . ARG A 1 206 ? -14.557 -1.625 -2.056 1.00 94.62 206 ARG A C 1
ATOM 1479 O O . ARG A 1 206 ? -15.518 -0.869 -1.928 1.00 94.62 206 ARG A O 1
ATOM 1486 N N . PHE A 1 207 ? -13.373 -1.233 -2.508 1.00 94.19 207 PHE A N 1
ATOM 1487 C CA . PHE A 1 207 ? -13.086 0.134 -2.926 1.00 94.19 207 PHE A CA 1
ATOM 1488 C C . PHE A 1 207 ? -13.535 0.364 -4.371 1.00 94.19 207 PHE A C 1
ATOM 1490 O O . PHE A 1 207 ? -13.396 -0.515 -5.233 1.00 94.19 207 PHE A O 1
ATOM 1497 N N . ARG A 1 208 ? -14.100 1.547 -4.629 1.00 92.00 208 ARG A N 1
ATOM 1498 C CA . ARG A 1 208 ? -14.444 2.055 -5.965 1.00 92.00 208 ARG A CA 1
ATOM 1499 C C . ARG A 1 208 ? -14.334 3.583 -5.972 1.00 92.00 208 ARG A C 1
ATOM 1501 O O . ARG A 1 208 ? -14.742 4.188 -4.980 1.00 92.00 208 ARG A O 1
ATOM 1508 N N . PRO A 1 209 ? -13.890 4.212 -7.075 1.00 84.56 209 PRO A N 1
ATOM 1509 C CA . PRO A 1 209 ? -13.916 5.667 -7.202 1.00 84.56 209 PRO A CA 1
ATOM 1510 C C . PRO A 1 209 ? -15.307 6.238 -6.878 1.00 84.56 209 PRO A C 1
ATOM 1512 O O . PRO A 1 209 ? -16.313 5.727 -7.370 1.00 84.56 209 PRO A O 1
ATOM 1515 N N . GLY A 1 210 ? -15.364 7.265 -6.026 1.00 82.25 210 GLY A N 1
ATOM 1516 C CA . GLY A 1 210 ? -16.617 7.891 -5.575 1.00 82.25 210 GLY A CA 1
ATOM 1517 C C . GLY A 1 210 ? -17.411 7.111 -4.514 1.00 82.25 210 GLY A C 1
ATOM 1518 O O . GLY A 1 210 ? -18.488 7.553 -4.125 1.00 82.25 210 GLY A O 1
ATOM 1519 N N . ALA A 1 211 ? -16.908 5.967 -4.044 1.00 87.12 211 ALA A N 1
ATOM 1520 C CA . ALA A 1 211 ? -17.463 5.209 -2.920 1.00 87.12 211 ALA A CA 1
ATOM 1521 C C . ALA A 1 211 ? -16.515 5.268 -1.707 1.00 87.12 211 ALA A C 1
ATOM 1523 O O . ALA A 1 211 ? -15.690 6.170 -1.620 1.00 87.12 211 ALA A O 1
ATOM 1524 N N . LEU A 1 212 ? -16.620 4.314 -0.771 1.00 88.19 212 LEU A N 1
ATOM 1525 C CA . LEU A 1 212 ? -15.652 4.178 0.323 1.00 88.19 212 LEU A CA 1
ATOM 1526 C C . LEU A 1 212 ? -14.228 4.076 -0.247 1.00 88.19 212 LEU A C 1
ATOM 1528 O O . LEU A 1 212 ? -13.985 3.294 -1.174 1.00 88.19 212 LEU A O 1
ATOM 1532 N N . GLN A 1 213 ? -13.310 4.876 0.287 1.00 89.62 213 GLN A N 1
ATOM 1533 C CA . GLN A 1 213 ? -11.888 4.901 -0.063 1.00 89.62 213 GLN A CA 1
ATOM 1534 C C . GLN A 1 213 ? -11.026 4.598 1.174 1.00 89.62 213 GLN A C 1
ATOM 1536 O O . GLN A 1 213 ? -11.481 4.816 2.294 1.00 89.62 213 GLN A O 1
ATOM 1541 N N . PRO A 1 214 ? -9.773 4.121 1.023 1.00 88.69 214 PRO A N 1
ATOM 1542 C CA . PRO A 1 214 ? -8.903 3.840 2.170 1.00 88.69 214 PRO A CA 1
ATOM 1543 C C . PRO A 1 214 ? -8.710 5.033 3.112 1.00 88.69 214 PRO A C 1
ATOM 1545 O O . PRO A 1 214 ? -8.672 4.851 4.325 1.00 88.69 214 PRO A O 1
ATOM 1548 N N . VAL A 1 215 ? -8.657 6.249 2.560 1.00 85.00 215 VAL A N 1
ATOM 1549 C CA . VAL A 1 215 ? -8.540 7.503 3.321 1.00 85.00 215 VAL A CA 1
ATOM 1550 C C . VAL A 1 215 ? -9.755 7.798 4.207 1.00 85.00 215 VAL A C 1
ATOM 1552 O O . VAL A 1 215 ? -9.616 8.491 5.207 1.00 85.00 215 VAL A O 1
ATOM 1555 N N . ASP A 1 216 ? -10.928 7.237 3.892 1.00 84.62 216 ASP A N 1
ATOM 1556 C CA . ASP A 1 216 ? -12.119 7.354 4.743 1.00 84.62 216 ASP A CA 1
ATOM 1557 C C . ASP A 1 216 ? -12.003 6.483 6.008 1.00 84.62 216 ASP A C 1
ATOM 1559 O O . ASP A 1 216 ? -12.662 6.746 7.011 1.00 84.62 216 ASP A O 1
ATOM 1563 N N . ILE A 1 217 ? -11.193 5.418 5.949 1.00 86.19 217 ILE A N 1
ATOM 1564 C CA . ILE A 1 217 ? -10.971 4.474 7.053 1.00 86.19 217 ILE A CA 1
ATOM 1565 C C . ILE A 1 217 ? -9.761 4.911 7.877 1.00 86.19 217 ILE A C 1
ATOM 1567 O O . ILE A 1 217 ? -9.828 4.980 9.100 1.00 86.19 217 ILE A O 1
ATOM 1571 N N . ALA A 1 218 ? -8.655 5.208 7.201 1.00 83.12 218 ALA A N 1
ATOM 1572 C CA . ALA A 1 218 ? -7.412 5.652 7.808 1.00 83.12 218 ALA A CA 1
ATOM 1573 C C . ALA A 1 218 ? -7.027 7.013 7.208 1.00 83.12 218 ALA A C 1
ATOM 1575 O O . ALA A 1 218 ? -6.264 7.060 6.240 1.00 83.12 218 ALA A O 1
ATOM 1576 N N . PRO A 1 219 ? -7.546 8.128 7.759 1.00 78.94 219 PRO A N 1
ATOM 1577 C CA . PRO A 1 219 ? -7.248 9.477 7.276 1.00 78.94 219 PRO A CA 1
ATOM 1578 C C . PRO A 1 219 ? -5.756 9.818 7.281 1.00 78.94 219 PRO A C 1
ATOM 1580 O O . PRO A 1 219 ? -5.320 10.652 6.493 1.00 78.94 219 PRO A O 1
ATOM 1583 N N . GLY A 1 220 ? -4.957 9.141 8.111 1.00 74.56 220 GLY A N 1
ATOM 1584 C CA . GLY A 1 220 ? -3.498 9.236 8.088 1.00 74.56 220 GLY A CA 1
ATOM 1585 C C . GLY A 1 220 ? -2.876 8.835 6.747 1.00 74.56 220 GLY A C 1
ATOM 1586 O O . GLY A 1 220 ? -1.760 9.239 6.468 1.00 74.56 220 GLY A O 1
ATOM 1587 N N . LEU A 1 221 ? -3.593 8.105 5.883 1.00 70.69 221 LEU A N 1
ATOM 1588 C CA . LEU A 1 221 ? -3.154 7.819 4.512 1.00 70.69 221 LEU A CA 1
ATOM 1589 C C . LEU A 1 221 ? -3.298 9.025 3.569 1.00 70.69 221 LEU A C 1
ATOM 1591 O O . LEU A 1 221 ? -2.629 9.068 2.542 1.00 70.69 221 LEU A O 1
ATOM 1595 N N . ALA A 1 222 ? -4.181 9.980 3.881 1.00 65.75 222 ALA A N 1
ATOM 1596 C CA . ALA A 1 222 ? -4.499 11.110 3.004 1.00 65.75 222 ALA A CA 1
ATOM 1597 C C . ALA A 1 222 ? -3.432 12.209 3.028 1.00 65.75 222 ALA A C 1
ATOM 1599 O O . ALA A 1 222 ? -3.262 12.918 2.041 1.00 65.75 222 ALA A O 1
ATOM 1600 N N . ALA A 1 223 ? -2.726 12.360 4.151 1.00 56.09 223 ALA A N 1
ATOM 1601 C CA . ALA A 1 223 ? -1.642 13.330 4.276 1.00 56.09 223 ALA A CA 1
ATOM 1602 C C . ALA A 1 223 ? -0.409 12.943 3.435 1.00 56.09 223 ALA A C 1
ATOM 1604 O O . ALA A 1 223 ? 0.385 13.809 3.089 1.00 56.09 223 ALA A O 1
ATOM 1605 N N . GLU A 1 224 ? -0.289 11.660 3.076 1.00 55.94 224 GLU A N 1
ATOM 1606 C CA . GLU A 1 224 ? 0.980 11.044 2.669 1.00 55.94 224 GLU A CA 1
ATOM 1607 C C . GLU A 1 224 ? 0.983 10.538 1.217 1.00 55.94 224 GLU A C 1
ATOM 1609 O O . GLU A 1 224 ? 1.978 10.002 0.736 1.00 55.94 224 GLU A O 1
ATOM 1614 N N . ALA A 1 225 ? -0.125 10.666 0.482 1.00 57.22 225 ALA A N 1
ATOM 1615 C CA . ALA A 1 225 ? -0.176 10.231 -0.908 1.00 57.22 225 ALA A CA 1
ATOM 1616 C C . ALA A 1 225 ? -1.255 10.965 -1.709 1.00 57.22 225 ALA A C 1
ATOM 1618 O O . ALA A 1 225 ? -2.401 11.067 -1.277 1.00 57.22 225 ALA A O 1
ATOM 1619 N N . ASP A 1 226 ? -0.925 11.336 -2.952 1.00 65.88 226 ASP A N 1
ATOM 1620 C CA . ASP A 1 226 ? -1.890 11.610 -4.033 1.00 65.88 226 ASP A CA 1
ATOM 1621 C C . ASP A 1 226 ? -2.575 10.297 -4.482 1.00 65.88 226 ASP A C 1
ATOM 1623 O O . ASP A 1 226 ? -2.591 9.915 -5.654 1.00 65.88 226 ASP A O 1
ATOM 1627 N N . LEU A 1 227 ? -3.044 9.523 -3.499 1.00 70.81 227 LEU A N 1
ATOM 1628 C CA . LEU A 1 227 ? -3.689 8.230 -3.646 1.00 70.81 227 LEU A CA 1
ATOM 1629 C C . LEU A 1 227 ? -5.122 8.487 -4.094 1.00 70.81 227 LEU A C 1
ATOM 1631 O O . LEU A 1 227 ? -5.984 8.881 -3.307 1.00 70.81 227 LEU A O 1
ATOM 1635 N N . SER A 1 228 ? -5.384 8.249 -5.372 1.00 73.44 228 SER A N 1
ATOM 1636 C CA . SER A 1 228 ? -6.695 8.480 -5.964 1.00 73.44 228 SER A CA 1
ATOM 1637 C C . SER A 1 228 ? -7.191 7.259 -6.730 1.00 73.44 228 SER A C 1
ATOM 1639 O O . SER A 1 228 ? -6.430 6.390 -7.170 1.00 73.44 228 SER A O 1
ATOM 1641 N N . GLY A 1 229 ? -8.517 7.172 -6.856 1.00 82.62 229 GLY A N 1
ATOM 1642 C CA . GLY A 1 229 ? -9.171 6.140 -7.655 1.00 82.62 229 GLY A CA 1
ATOM 1643 C C . GLY A 1 229 ? -8.931 4.718 -7.149 1.00 82.62 229 GLY A C 1
ATOM 1644 O O . GLY A 1 229 ? -8.806 3.802 -7.963 1.00 82.62 229 GLY A O 1
ATOM 1645 N N . VAL A 1 230 ? -8.864 4.517 -5.827 1.00 92.00 230 VAL A N 1
ATOM 1646 C CA . VAL A 1 230 ? -8.604 3.189 -5.270 1.00 92.00 230 VAL A CA 1
ATOM 1647 C C . VAL A 1 230 ? -9.772 2.253 -5.579 1.00 92.00 230 VAL A C 1
ATOM 1649 O O . VAL A 1 230 ? -10.950 2.564 -5.362 1.00 92.00 230 VAL A O 1
ATOM 1652 N N . SER A 1 231 ? -9.420 1.078 -6.080 1.00 95.12 231 SER A N 1
ATOM 1653 C CA . SER A 1 231 ? -10.303 -0.017 -6.455 1.00 95.12 231 SER A CA 1
ATOM 1654 C C . SER A 1 231 ? -9.786 -1.338 -5.884 1.00 95.12 231 SER A C 1
ATOM 1656 O O . SER A 1 231 ? -8.637 -1.421 -5.456 1.00 95.12 231 SER A O 1
ATOM 1658 N N . GLY A 1 232 ? -10.639 -2.361 -5.848 1.00 95.88 232 GLY A N 1
ATOM 1659 C CA . GLY A 1 232 ? -10.281 -3.692 -5.351 1.00 95.88 232 GLY A CA 1
ATOM 1660 C C . GLY A 1 232 ? -10.928 -4.007 -4.011 1.00 95.88 232 GLY A C 1
ATOM 1661 O O . GLY A 1 232 ? -11.967 -3.433 -3.670 1.00 95.88 232 GLY A O 1
ATOM 1662 N N . GLN A 1 233 ? -10.362 -4.958 -3.272 1.00 96.25 233 GLN A N 1
ATOM 1663 C CA . GLN A 1 233 ? -10.890 -5.382 -1.977 1.00 96.25 233 GLN A CA 1
ATOM 1664 C C . GLN A 1 233 ? -9.799 -5.458 -0.911 1.00 96.25 233 GLN A C 1
ATOM 1666 O O . GLN A 1 233 ? -8.692 -5.927 -1.183 1.00 96.25 233 GLN A O 1
ATOM 1671 N N . ALA A 1 234 ? -10.149 -5.058 0.309 1.00 95.44 234 ALA A N 1
ATOM 1672 C CA . ALA A 1 234 ? -9.327 -5.262 1.491 1.00 95.44 234 ALA A CA 1
ATOM 1673 C C . ALA A 1 234 ? -10.162 -5.814 2.649 1.00 95.44 234 ALA A C 1
ATOM 1675 O O . ALA A 1 234 ? -11.286 -5.377 2.872 1.00 95.44 234 ALA A O 1
ATOM 1676 N N . GLY A 1 235 ? -9.607 -6.763 3.392 1.00 95.00 235 GLY A N 1
ATOM 1677 C CA . GLY A 1 235 ? -10.168 -7.256 4.653 1.00 95.00 235 GLY A CA 1
ATOM 1678 C C . GLY A 1 235 ? -9.109 -7.214 5.744 1.00 95.00 235 GLY A C 1
ATOM 1679 O O . GLY A 1 235 ? -7.914 -7.187 5.434 1.00 95.00 235 GLY A O 1
ATOM 1680 N N . ALA A 1 236 ? -9.517 -7.224 7.009 1.00 95.69 236 ALA A N 1
ATOM 1681 C CA . ALA A 1 236 ? -8.569 -7.197 8.113 1.00 95.69 236 ALA A CA 1
ATOM 1682 C C . ALA A 1 236 ? -9.032 -8.033 9.305 1.00 95.69 236 ALA A C 1
ATOM 1684 O O . ALA A 1 236 ? -10.209 -8.065 9.633 1.00 95.69 236 ALA A O 1
ATOM 1685 N N . THR A 1 237 ? -8.081 -8.646 9.999 1.00 97.38 237 THR A N 1
ATOM 1686 C CA . THR A 1 237 ? -8.305 -9.231 11.323 1.00 97.38 237 THR A CA 1
ATOM 1687 C C . THR A 1 237 ? -7.378 -8.547 12.312 1.00 97.38 237 THR A C 1
ATOM 1689 O O . THR A 1 237 ? -6.163 -8.507 12.098 1.00 97.38 237 THR A O 1
ATOM 1692 N N . VAL A 1 238 ? -7.936 -8.016 13.392 1.00 94.56 238 VAL A N 1
ATOM 1693 C CA . VAL A 1 238 ? -7.189 -7.412 14.498 1.00 94.56 238 VAL A CA 1
ATOM 1694 C C . VAL A 1 238 ? -7.250 -8.364 15.680 1.00 94.56 238 VAL A C 1
ATOM 1696 O O . VAL A 1 238 ? -8.333 -8.766 16.080 1.00 94.56 238 VAL A O 1
ATOM 1699 N N . SER A 1 239 ? -6.103 -8.715 16.245 1.00 94.19 239 SER A N 1
ATOM 1700 C CA . SER A 1 239 ? -5.996 -9.505 17.469 1.00 94.19 239 SER A CA 1
ATOM 1701 C C . SER A 1 239 ? -5.231 -8.704 18.511 1.00 94.19 239 SER A C 1
ATOM 1703 O O . SER A 1 239 ? -4.132 -8.214 18.246 1.00 94.19 239 SER A O 1
ATOM 1705 N N . LEU A 1 240 ? -5.818 -8.571 19.688 1.00 90.38 240 LEU A N 1
ATOM 1706 C CA . LEU A 1 240 ? -5.250 -7.900 20.847 1.00 90.38 240 LEU A CA 1
ATOM 1707 C C . LEU A 1 240 ? -5.115 -8.933 21.958 1.00 90.38 240 LEU A C 1
ATOM 1709 O O . LEU A 1 240 ? -6.073 -9.647 22.238 1.00 90.38 240 LEU A O 1
ATOM 1713 N N . HIS A 1 241 ? -3.948 -9.000 22.591 1.00 87.19 241 HIS A N 1
ATOM 1714 C CA . HIS A 1 241 ? -3.715 -9.837 23.765 1.00 87.19 241 HIS A CA 1
ATOM 1715 C C . HIS A 1 241 ? -3.040 -9.011 24.852 1.00 87.19 241 HIS A C 1
ATOM 1717 O O . HIS A 1 241 ? -2.043 -8.329 24.596 1.00 87.19 241 HIS A O 1
ATOM 1723 N N . TRP A 1 242 ? -3.562 -9.089 26.071 1.00 83.44 242 TRP A N 1
ATOM 1724 C CA . TRP A 1 242 ? -3.037 -8.356 27.223 1.00 83.44 242 TRP A CA 1
ATOM 1725 C C . TRP A 1 242 ? -2.741 -9.285 28.397 1.00 83.44 242 TRP A C 1
ATOM 1727 O O . TRP A 1 242 ? -3.192 -9.081 29.511 1.00 83.44 242 TRP A O 1
ATOM 1737 N N . ASN A 1 243 ? -1.961 -10.328 28.145 1.00 75.25 243 ASN A N 1
ATOM 1738 C CA . ASN A 1 243 ? -1.336 -11.162 29.175 1.00 75.25 243 ASN A CA 1
ATOM 1739 C C . ASN A 1 243 ? 0.132 -10.763 29.448 1.00 75.25 243 ASN A C 1
ATOM 1741 O O . ASN A 1 243 ? 0.687 -11.119 30.483 1.00 75.25 243 ASN A O 1
ATOM 1745 N N . GLU A 1 244 ? 0.758 -10.020 28.529 1.00 61.16 244 GLU A N 1
ATOM 1746 C CA . GLU A 1 244 ? 2.166 -9.603 28.573 1.00 61.16 244 GLU A CA 1
ATOM 1747 C C . GLU A 1 244 ? 2.329 -8.070 28.697 1.00 61.16 244 GLU A C 1
ATOM 1749 O O . GLU A 1 244 ? 1.407 -7.295 28.427 1.00 61.16 244 GLU A O 1
ATOM 1754 N N . ARG A 1 245 ? 3.523 -7.622 29.128 1.00 62.34 245 ARG A N 1
ATOM 1755 C CA . ARG A 1 245 ? 3.903 -6.207 29.328 1.00 62.34 245 ARG A CA 1
ATOM 1756 C C . ARG A 1 245 ? 4.906 -5.763 28.246 1.00 62.34 245 ARG A C 1
ATOM 1758 O O . ARG A 1 245 ? 6.072 -6.144 28.365 1.00 62.34 245 ARG A O 1
ATOM 1765 N N . PRO A 1 246 ? 4.556 -4.911 27.259 1.00 69.62 246 PRO A N 1
ATOM 1766 C CA . PRO A 1 246 ? 3.250 -4.304 26.972 1.00 69.62 246 PRO A CA 1
ATOM 1767 C C . PRO A 1 246 ? 2.284 -5.265 26.260 1.00 69.62 246 PRO A C 1
ATOM 1769 O O . PRO A 1 246 ? 2.711 -6.288 25.729 1.00 69.62 246 PRO A O 1
ATOM 1772 N N . ALA A 1 247 ? 1.001 -4.891 26.193 1.00 75.69 247 ALA A N 1
ATOM 1773 C CA . ALA A 1 247 ? 0.002 -5.623 25.418 1.00 75.69 247 ALA A CA 1
ATOM 1774 C C . ALA A 1 247 ? 0.444 -5.775 23.954 1.00 75.69 247 ALA A C 1
ATOM 1776 O O . ALA A 1 247 ? 1.067 -4.878 23.373 1.00 75.69 247 ALA A O 1
ATOM 1777 N N . SER A 1 248 ? 0.104 -6.910 23.353 1.00 83.88 248 SER A N 1
ATOM 1778 C CA . SER A 1 248 ? 0.436 -7.196 21.965 1.00 83.88 248 SER A CA 1
ATOM 1779 C C . SER A 1 248 ? -0.764 -6.945 21.058 1.00 83.88 248 SER A C 1
ATOM 1781 O O . SER A 1 248 ? -1.904 -7.286 21.377 1.00 83.88 248 SER A O 1
ATOM 1783 N N . ILE A 1 249 ? -0.489 -6.335 19.908 1.00 86.38 249 ILE A N 1
ATOM 1784 C CA . ILE A 1 249 ? -1.441 -6.161 18.816 1.00 86.38 249 ILE A CA 1
ATOM 1785 C C . ILE A 1 249 ? -0.911 -6.896 17.593 1.00 86.38 249 ILE A C 1
ATOM 1787 O O . ILE A 1 249 ? 0.288 -6.886 17.314 1.00 86.38 249 ILE A O 1
ATOM 1791 N N . ARG A 1 250 ? -1.811 -7.521 16.844 1.00 94.19 250 ARG A N 1
ATOM 1792 C CA . ARG A 1 250 ? -1.530 -8.075 15.527 1.00 94.19 250 ARG A CA 1
ATOM 1793 C C . ARG A 1 250 ? -2.670 -7.725 14.586 1.00 94.19 250 ARG A C 1
ATOM 1795 O O . ARG A 1 250 ? -3.789 -8.178 14.781 1.00 94.19 250 ARG A O 1
ATOM 1802 N N . VAL A 1 251 ? -2.375 -6.961 13.546 1.00 94.44 251 VAL A N 1
ATOM 1803 C CA . VAL A 1 251 ? -3.311 -6.643 12.465 1.00 94.44 251 VAL A CA 1
ATOM 1804 C C . VAL A 1 251 ? -2.873 -7.408 11.228 1.00 94.44 251 VAL A C 1
ATOM 1806 O O . VAL A 1 251 ? -1.758 -7.224 10.747 1.00 94.44 251 VAL A O 1
ATOM 1809 N N . ARG A 1 252 ? -3.728 -8.283 10.707 1.00 97.38 252 ARG A N 1
ATOM 1810 C CA . ARG A 1 252 ? -3.519 -8.952 9.422 1.00 97.38 252 ARG A CA 1
ATOM 1811 C C . ARG A 1 252 ? -4.434 -8.312 8.394 1.00 97.38 252 ARG A C 1
ATOM 1813 O O . ARG A 1 252 ? -5.642 -8.474 8.489 1.00 97.38 252 ARG A O 1
ATOM 1820 N N . VAL A 1 253 ? -3.858 -7.626 7.417 1.00 95.88 253 VAL A N 1
ATOM 1821 C CA . VAL A 1 253 ? -4.572 -7.044 6.278 1.00 95.88 253 VAL A CA 1
ATOM 1822 C C . VAL A 1 253 ? -4.426 -7.976 5.084 1.00 95.88 253 VAL A C 1
ATOM 1824 O O . VAL A 1 253 ? -3.318 -8.409 4.773 1.00 95.88 253 VAL A O 1
ATOM 1827 N N . SER A 1 254 ? -5.534 -8.274 4.416 1.00 97.25 254 SER A N 1
ATOM 1828 C CA . SER A 1 254 ? -5.575 -9.014 3.155 1.00 97.25 254 SER A CA 1
ATOM 1829 C C . SER A 1 254 ? -5.973 -8.068 2.030 1.00 97.25 254 SER A C 1
ATOM 1831 O O . SER A 1 254 ? -6.934 -7.313 2.170 1.00 97.25 254 SER A O 1
ATOM 1833 N N . LEU A 1 255 ? -5.230 -8.097 0.928 1.00 97.25 255 LEU A N 1
ATOM 1834 C CA . LEU A 1 255 ? -5.465 -7.282 -0.260 1.00 97.25 255 LEU A CA 1
ATOM 1835 C C . LEU A 1 255 ? -5.764 -8.202 -1.441 1.00 97.25 255 LEU A C 1
ATOM 1837 O O . LEU A 1 255 ? -5.058 -9.191 -1.665 1.00 97.25 255 LEU A O 1
ATOM 1841 N N . ARG A 1 256 ? -6.804 -7.871 -2.206 1.00 97.69 256 ARG A N 1
ATOM 1842 C CA . ARG A 1 256 ? -7.196 -8.601 -3.412 1.00 97.69 256 ARG A CA 1
ATOM 1843 C C . ARG A 1 256 ? -7.490 -7.622 -4.536 1.00 97.69 256 ARG A C 1
ATOM 1845 O O . ARG A 1 256 ? -8.460 -6.868 -4.455 1.00 97.69 256 ARG A O 1
ATOM 1852 N N . ASP A 1 257 ? -6.692 -7.725 -5.596 1.00 96.94 257 ASP A N 1
ATOM 1853 C CA . ASP A 1 257 ? -6.850 -6.952 -6.830 1.00 96.94 257 ASP A CA 1
ATOM 1854 C C . ASP A 1 257 ? -6.963 -5.444 -6.561 1.00 96.94 257 ASP A C 1
ATOM 1856 O O . ASP A 1 257 ? -7.832 -4.750 -7.086 1.00 96.94 257 ASP A O 1
ATOM 1860 N N . VAL A 1 258 ? -6.126 -4.947 -5.646 1.00 96.56 258 VAL A N 1
ATOM 1861 C CA . VAL A 1 258 ? -6.113 -3.532 -5.295 1.00 96.56 258 VAL A CA 1
ATOM 1862 C C . VAL A 1 258 ? -5.409 -2.758 -6.403 1.00 96.56 258 VAL A C 1
ATOM 1864 O O . VAL A 1 258 ? -4.299 -3.092 -6.814 1.00 96.56 258 VAL A O 1
ATOM 1867 N N . GLY A 1 259 ? -6.072 -1.727 -6.911 1.00 94.31 259 GLY A N 1
ATOM 1868 C CA . GLY A 1 259 ? -5.542 -0.859 -7.954 1.00 94.31 259 GLY A CA 1
ATOM 1869 C C . GLY A 1 259 ? -5.788 0.599 -7.618 1.00 94.31 259 GLY A C 1
ATOM 1870 O O . GLY A 1 259 ? -6.824 0.932 -7.047 1.00 94.31 259 GLY A O 1
ATOM 1871 N N . PHE A 1 260 ? -4.837 1.459 -7.948 1.00 91.31 260 PHE A N 1
ATOM 1872 C CA . PHE A 1 260 ? -4.875 2.882 -7.635 1.00 91.31 260 PHE A CA 1
ATOM 1873 C C . PHE A 1 260 ? -3.965 3.665 -8.578 1.00 91.31 260 PHE A C 1
ATOM 1875 O O . PHE A 1 260 ? -3.102 3.101 -9.259 1.00 91.31 260 PHE A O 1
ATOM 1882 N N . THR A 1 261 ? -4.159 4.978 -8.608 1.00 83.56 261 THR A N 1
ATOM 1883 C CA . THR A 1 261 ? -3.227 5.905 -9.241 1.00 83.56 261 THR A CA 1
ATOM 1884 C C . THR A 1 261 ? -2.566 6.743 -8.164 1.00 83.56 261 THR A C 1
ATOM 1886 O O . THR A 1 261 ? -3.220 7.192 -7.225 1.00 83.56 261 THR A O 1
ATOM 1889 N N . VAL A 1 262 ? -1.258 6.919 -8.294 1.00 75.56 262 VAL A N 1
ATOM 1890 C CA . VAL A 1 262 ? -0.448 7.713 -7.373 1.00 75.56 262 VAL A CA 1
ATOM 1891 C C . VAL A 1 262 ? 0.587 8.471 -8.193 1.00 75.56 262 VAL A C 1
ATOM 1893 O O . VAL A 1 262 ? 1.328 7.870 -8.972 1.00 75.56 262 VAL A O 1
ATOM 1896 N N . SER A 1 263 ? 0.572 9.803 -8.104 1.00 69.12 263 SER A N 1
ATOM 1897 C CA . SER A 1 263 ? 1.444 10.685 -8.899 1.00 69.12 263 SER A CA 1
ATOM 1898 C C . SER A 1 263 ? 1.422 10.376 -10.409 1.00 69.12 263 SER A C 1
ATOM 1900 O O . SER A 1 263 ? 2.448 10.399 -11.085 1.00 69.12 263 SER A O 1
ATOM 1902 N N . GLY A 1 264 ? 0.248 10.027 -10.950 1.00 70.50 264 GLY A N 1
ATOM 1903 C CA . GLY A 1 264 ? 0.067 9.694 -12.369 1.00 70.50 264 GLY A CA 1
ATOM 1904 C C . GLY A 1 264 ? 0.570 8.310 -12.803 1.00 70.50 264 GLY A C 1
ATOM 1905 O O . GLY A 1 264 ? 0.425 7.973 -13.979 1.00 70.50 264 GLY A O 1
ATOM 1906 N N . VAL A 1 265 ? 1.114 7.500 -11.889 1.00 75.31 265 VAL A N 1
ATOM 1907 C CA . VAL A 1 265 ? 1.478 6.098 -12.140 1.00 75.31 265 VAL A CA 1
ATOM 1908 C C . VAL A 1 265 ? 0.320 5.193 -11.767 1.00 75.31 265 VAL A C 1
ATOM 1910 O O . VAL A 1 265 ? -0.259 5.299 -10.682 1.00 75.31 265 VAL A O 1
ATOM 1913 N N . ARG A 1 266 ? -0.029 4.289 -12.681 1.00 86.62 266 ARG A N 1
ATOM 1914 C CA . ARG A 1 266 ? -1.089 3.311 -12.456 1.00 86.62 266 ARG A CA 1
ATOM 1915 C C . ARG A 1 266 ? -0.510 2.053 -11.826 1.00 86.62 266 ARG A C 1
ATOM 1917 O O . ARG A 1 266 ? 0.357 1.410 -12.407 1.00 86.62 266 ARG A O 1
ATOM 1924 N N . VAL 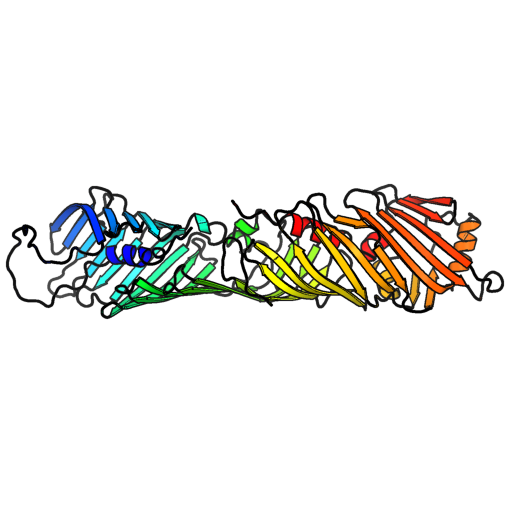A 1 267 ? -1.062 1.663 -10.685 1.00 91.69 267 VAL A N 1
ATOM 1925 C CA . VAL A 1 267 ? -0.803 0.381 -10.028 1.00 91.69 267 VAL A CA 1
ATOM 1926 C C . VAL A 1 267 ? -2.074 -0.457 -10.108 1.00 91.69 267 VAL A C 1
ATOM 1928 O O . VAL A 1 267 ? -3.167 0.043 -9.838 1.00 91.69 267 VAL A O 1
ATOM 1931 N N . ALA A 1 268 ? -1.967 -1.724 -10.500 1.00 95.81 268 ALA A N 1
ATOM 1932 C CA . ALA A 1 268 ? -3.115 -2.625 -10.568 1.00 95.81 268 ALA A CA 1
ATOM 1933 C C . ALA A 1 268 ? -2.762 -4.054 -10.148 1.00 95.81 268 ALA A C 1
ATOM 1935 O O . ALA A 1 268 ? -1.626 -4.508 -10.300 1.00 95.81 268 ALA A O 1
ATOM 1936 N N . GLY A 1 269 ? -3.765 -4.770 -9.636 1.00 96.94 269 GLY A N 1
ATOM 1937 C CA . GLY A 1 269 ? -3.625 -6.161 -9.224 1.00 96.94 269 GLY A CA 1
ATOM 1938 C C . GLY A 1 269 ? -2.736 -6.364 -7.999 1.00 96.94 269 GLY A C 1
ATOM 1939 O O . GLY A 1 269 ? -2.122 -7.420 -7.883 1.00 96.94 269 GLY A O 1
ATOM 1940 N N . LEU A 1 270 ? -2.629 -5.374 -7.102 1.00 97.44 270 LEU A N 1
ATOM 1941 C CA . LEU A 1 270 ? -1.916 -5.533 -5.836 1.00 97.44 270 LEU A CA 1
ATOM 1942 C C . LEU A 1 270 ? -2.651 -6.562 -4.967 1.00 97.44 270 LEU A C 1
ATOM 1944 O O . LEU A 1 270 ? -3.847 -6.427 -4.681 1.00 97.44 270 LEU A O 1
ATOM 1948 N N . ALA A 1 271 ? -1.932 -7.591 -4.542 1.00 98.06 271 ALA A N 1
ATOM 1949 C CA . ALA A 1 271 ? -2.476 -8.680 -3.753 1.00 98.06 271 ALA A CA 1
ATOM 1950 C C . ALA A 1 271 ? -1.459 -9.198 -2.732 1.00 98.06 271 ALA A C 1
ATOM 1952 O O . ALA A 1 271 ? -0.245 -9.127 -2.924 1.00 98.06 271 ALA A O 1
ATOM 1953 N N . GLY A 1 272 ? -1.974 -9.744 -1.634 1.00 97.56 272 GLY A N 1
ATOM 1954 C CA . GLY A 1 272 ? -1.169 -10.394 -0.607 1.00 97.56 272 GLY A CA 1
ATOM 1955 C C . GLY A 1 272 ? -1.689 -10.127 0.796 1.00 97.56 272 GLY A C 1
ATOM 1956 O O . GLY A 1 272 ? -2.788 -9.604 0.985 1.00 97.56 272 GLY A O 1
ATOM 1957 N N . ASN A 1 273 ? -0.891 -10.517 1.787 1.00 97.31 273 ASN A N 1
ATOM 1958 C CA . ASN A 1 273 ? -1.226 -10.345 3.193 1.00 97.31 273 ASN A CA 1
ATOM 1959 C C . ASN A 1 273 ? -0.104 -9.594 3.902 1.00 97.31 273 ASN A C 1
ATOM 1961 O O . ASN A 1 273 ? 1.060 -9.978 3.798 1.00 97.31 273 ASN A O 1
ATOM 1965 N N . VAL A 1 274 ? -0.468 -8.569 4.667 1.00 96.50 274 VAL A N 1
ATOM 1966 C CA . VAL A 1 274 ? 0.465 -7.790 5.482 1.00 96.50 274 VAL A CA 1
ATOM 1967 C C . VAL A 1 274 ? 0.104 -7.982 6.943 1.00 96.50 274 VAL A C 1
ATOM 1969 O O . VAL A 1 274 ? -1.035 -7.764 7.345 1.00 96.50 274 VAL A O 1
ATOM 1972 N N . THR A 1 275 ? 1.074 -8.410 7.745 1.00 97.69 275 THR A N 1
ATOM 1973 C CA . THR A 1 275 ? 0.932 -8.462 9.202 1.00 97.69 275 THR A CA 1
ATOM 1974 C C . THR A 1 275 ? 1.653 -7.281 9.833 1.00 97.69 275 THR A C 1
ATOM 1976 O O . THR A 1 275 ? 2.848 -7.100 9.620 1.00 97.69 275 THR A O 1
ATOM 1979 N N . VAL A 1 276 ? 0.938 -6.520 10.650 1.00 93.56 276 VAL A N 1
ATOM 1980 C CA . VAL A 1 276 ? 1.443 -5.405 11.449 1.00 93.56 276 VAL A CA 1
ATOM 1981 C C . VAL A 1 276 ? 1.365 -5.806 12.915 1.00 93.56 276 VAL A C 1
ATOM 1983 O O . VAL A 1 276 ? 0.330 -6.289 13.366 1.00 93.56 276 VAL A O 1
ATOM 1986 N N . ASP A 1 277 ? 2.451 -5.638 13.661 1.00 93.25 277 ASP A N 1
ATOM 1987 C CA . ASP A 1 277 ? 2.525 -5.986 15.089 1.00 93.25 277 ASP A CA 1
ATOM 1988 C C . ASP A 1 277 ? 2.803 -4.768 15.993 1.00 93.25 277 ASP A C 1
ATOM 1990 O O . ASP A 1 277 ? 3.053 -4.904 17.195 1.00 93.25 277 ASP A O 1
ATOM 1994 N N . ARG A 1 278 ? 2.791 -3.567 15.398 1.00 85.88 278 ARG A N 1
ATOM 1995 C CA . ARG A 1 278 ? 2.804 -2.256 16.057 1.00 85.88 278 ARG A CA 1
ATOM 1996 C C . ARG A 1 278 ? 2.310 -1.191 15.078 1.00 85.88 278 ARG A C 1
ATOM 1998 O O . ARG A 1 278 ? 2.767 -1.165 13.939 1.00 85.88 278 ARG A O 1
ATOM 2005 N N . LEU A 1 279 ? 1.419 -0.308 15.528 1.00 78.62 279 LEU A N 1
ATOM 2006 C CA . LEU A 1 279 ? 0.861 0.772 14.700 1.00 78.62 279 LEU A CA 1
ATOM 2007 C C . LEU A 1 279 ? 1.679 2.072 14.759 1.00 78.62 279 LEU A C 1
ATOM 2009 O O . LEU A 1 279 ? 1.650 2.843 13.809 1.00 78.62 279 LEU A O 1
ATOM 2013 N N . SER A 1 280 ? 2.427 2.307 15.844 1.00 75.75 280 SER A N 1
ATOM 2014 C CA . SER A 1 280 ? 3.255 3.507 16.003 1.00 75.75 280 SER A CA 1
ATOM 2015 C C . SER A 1 280 ? 4.542 3.231 16.807 1.00 75.75 280 SER A C 1
ATOM 2017 O O . SER A 1 280 ? 4.452 2.768 17.948 1.00 75.75 280 SER A O 1
ATOM 2019 N N . PRO A 1 281 ? 5.744 3.453 16.231 1.00 79.50 281 PRO A N 1
ATOM 2020 C CA . PRO A 1 281 ? 5.970 3.500 14.785 1.00 79.50 281 PRO A CA 1
ATOM 2021 C C . PRO A 1 281 ? 5.513 2.183 14.136 1.00 79.50 281 PRO A C 1
ATOM 2023 O O . PRO A 1 281 ? 5.503 1.133 14.789 1.00 79.50 281 PRO A O 1
ATOM 2026 N N . LEU A 1 282 ? 5.129 2.239 12.859 1.00 83.94 282 LEU A N 1
ATOM 2027 C CA . LEU A 1 282 ? 4.675 1.066 12.114 1.00 83.94 282 LEU A CA 1
ATOM 2028 C C . LEU A 1 282 ? 5.762 -0.020 12.119 1.00 83.94 282 LEU A C 1
ATOM 2030 O O . LEU A 1 282 ? 6.913 0.250 11.777 1.00 83.94 282 LEU A O 1
ATOM 2034 N N . ARG A 1 283 ? 5.401 -1.250 12.496 1.00 90.44 283 ARG A N 1
ATOM 2035 C CA . ARG A 1 283 ? 6.311 -2.405 12.491 1.00 90.44 283 ARG A CA 1
ATOM 2036 C C . ARG A 1 283 ? 5.611 -3.636 11.938 1.00 90.44 283 ARG A C 1
ATOM 2038 O O . ARG A 1 283 ? 4.439 -3.889 12.223 1.00 90.44 283 ARG A O 1
ATOM 2045 N N . THR A 1 284 ? 6.356 -4.426 11.173 1.00 95.75 284 THR A N 1
ATOM 2046 C CA . THR A 1 284 ? 5.887 -5.711 10.650 1.00 95.75 284 THR A CA 1
ATOM 2047 C C . THR A 1 284 ? 6.912 -6.807 10.940 1.00 95.75 284 THR A C 1
ATOM 2049 O O . THR A 1 284 ? 8.119 -6.546 10.861 1.00 95.75 284 THR A O 1
ATOM 2052 N N . PRO A 1 285 ? 6.486 -8.064 11.148 1.00 95.88 285 PRO A N 1
ATOM 2053 C CA . PRO A 1 285 ? 7.396 -9.205 11.131 1.00 95.88 285 PRO A CA 1
ATOM 2054 C C . PRO A 1 285 ? 8.185 -9.287 9.809 1.00 95.88 285 PRO A C 1
ATOM 2056 O O . PRO A 1 285 ? 7.686 -8.828 8.777 1.00 95.88 285 PRO A O 1
ATOM 2059 N N . PRO A 1 286 ? 9.395 -9.874 9.801 1.00 94.12 286 PRO A N 1
ATOM 2060 C CA . PRO A 1 286 ? 10.190 -10.028 8.585 1.00 94.12 286 PRO A CA 1
ATOM 2061 C C . PRO A 1 286 ? 9.511 -10.938 7.553 1.00 94.12 286 PRO A C 1
ATOM 2063 O O . PRO A 1 286 ? 8.800 -11.875 7.908 1.00 94.12 286 PRO A O 1
ATOM 2066 N N . GLY A 1 287 ? 9.802 -10.710 6.268 1.00 93.62 287 GLY A N 1
ATOM 2067 C CA . GLY A 1 287 ? 9.353 -11.582 5.182 1.00 93.62 287 GLY A CA 1
ATOM 2068 C C . GLY A 1 287 ? 7.910 -11.367 4.727 1.00 93.62 287 GLY A C 1
ATOM 2069 O O . GLY A 1 287 ? 7.338 -12.293 4.155 1.00 93.62 287 GLY A O 1
ATOM 2070 N N . GLN A 1 288 ? 7.337 -10.176 4.945 1.00 97.06 288 GLN A N 1
ATOM 2071 C CA . GLN A 1 288 ? 6.062 -9.810 4.319 1.00 97.06 288 GLN A CA 1
ATOM 2072 C C . GLN A 1 288 ? 6.219 -9.860 2.800 1.00 97.06 288 GLN A C 1
ATOM 2074 O O . GLN A 1 288 ? 7.262 -9.452 2.284 1.00 97.06 288 GLN A O 1
ATOM 2079 N N . ARG A 1 289 ? 5.194 -10.341 2.094 1.00 97.62 289 ARG A N 1
ATOM 2080 C CA . ARG A 1 289 ? 5.186 -10.419 0.633 1.00 97.62 289 ARG A CA 1
ATOM 2081 C C . ARG A 1 289 ? 3.935 -9.765 0.067 1.00 97.62 289 ARG A C 1
ATOM 2083 O O . ARG A 1 289 ? 2.829 -10.049 0.523 1.00 97.62 289 ARG A O 1
ATOM 2090 N N . LEU A 1 290 ? 4.139 -8.937 -0.948 1.00 97.75 290 LEU A N 1
ATOM 2091 C CA . LEU A 1 290 ? 3.087 -8.430 -1.817 1.00 97.75 290 LEU A CA 1
ATOM 2092 C C . LEU A 1 290 ? 3.463 -8.720 -3.266 1.00 97.75 290 LEU A C 1
ATOM 2094 O O . LEU A 1 290 ? 4.642 -8.673 -3.629 1.00 97.75 290 LEU A O 1
ATOM 2098 N N . ASP A 1 291 ? 2.454 -9.006 -4.072 1.00 98.38 291 ASP A N 1
ATOM 2099 C CA . ASP A 1 291 ? 2.571 -9.186 -5.511 1.00 98.38 291 ASP A CA 1
ATOM 2100 C C . ASP A 1 291 ? 1.712 -8.116 -6.203 1.00 98.38 291 ASP A C 1
ATOM 2102 O O . ASP A 1 291 ? 0.700 -7.666 -5.660 1.00 98.38 291 ASP A O 1
ATOM 2106 N N . VAL A 1 292 ? 2.132 -7.670 -7.381 1.00 97.50 292 VAL A N 1
ATOM 2107 C CA . VAL A 1 292 ? 1.460 -6.631 -8.165 1.00 97.50 292 VAL A CA 1
ATOM 2108 C C . VAL A 1 292 ? 1.432 -7.048 -9.628 1.00 97.50 292 VAL A C 1
ATOM 2110 O O . VAL A 1 292 ? 2.455 -7.425 -10.195 1.00 97.50 292 VAL A O 1
ATOM 2113 N N . ALA A 1 293 ? 0.258 -6.992 -10.252 1.00 97.81 293 ALA A N 1
ATOM 2114 C CA . ALA A 1 293 ? 0.113 -7.412 -11.642 1.00 97.81 293 ALA A CA 1
ATOM 2115 C C . ALA A 1 293 ? 0.704 -6.389 -12.619 1.00 97.81 293 ALA A C 1
ATOM 2117 O O . ALA A 1 293 ? 1.287 -6.775 -13.629 1.00 97.81 293 ALA A O 1
ATOM 2118 N N . LEU A 1 294 ? 0.545 -5.095 -12.327 1.00 95.12 294 LEU A N 1
ATOM 2119 C CA . LEU A 1 294 ? 0.961 -4.010 -13.208 1.00 95.12 294 LEU A CA 1
ATOM 2120 C C . LEU A 1 294 ? 1.414 -2.786 -12.412 1.00 95.12 294 LEU A C 1
ATOM 2122 O O . LEU A 1 294 ? 0.690 -2.301 -11.540 1.00 95.12 294 LEU A O 1
ATOM 2126 N N . ILE A 1 295 ? 2.559 -2.238 -12.805 1.00 89.69 295 ILE A N 1
ATOM 2127 C CA . ILE A 1 295 ? 2.949 -0.858 -12.533 1.00 89.69 295 ILE A CA 1
ATOM 2128 C C . ILE A 1 295 ? 3.213 -0.190 -13.882 1.00 89.69 295 ILE A C 1
ATOM 2130 O O . ILE A 1 295 ? 4.084 -0.626 -14.630 1.00 89.69 295 ILE A O 1
ATOM 2134 N N . ASP A 1 296 ? 2.446 0.846 -14.207 1.00 83.69 296 ASP A N 1
ATOM 2135 C CA . ASP A 1 296 ? 2.510 1.519 -15.502 1.00 83.69 296 ASP A CA 1
ATOM 2136 C C . ASP A 1 296 ? 2.826 3.017 -15.355 1.00 83.69 296 ASP A C 1
ATOM 2138 O O . ASP A 1 296 ? 1.934 3.834 -15.096 1.00 83.69 296 ASP A O 1
ATOM 2142 N N . PRO A 1 297 ? 4.105 3.388 -15.507 1.00 70.62 297 PRO A N 1
ATOM 2143 C CA . PRO A 1 297 ? 4.556 4.772 -15.641 1.00 70.62 297 PRO A CA 1
ATOM 2144 C C . PRO A 1 297 ? 4.535 5.322 -17.076 1.00 70.62 297 PRO A C 1
ATOM 2146 O O . PRO A 1 297 ? 5.056 6.410 -17.316 1.00 70.62 297 PRO A O 1
ATOM 2149 N N . GLY A 1 298 ? 4.029 4.563 -18.046 1.00 71.75 298 GLY A N 1
ATOM 2150 C CA . GLY A 1 298 ? 4.234 4.783 -19.481 1.00 71.75 298 GLY A CA 1
ATOM 2151 C C . GLY A 1 298 ? 5.003 3.643 -20.156 1.00 71.75 298 GLY A C 1
ATOM 2152 O O . GLY A 1 298 ? 4.934 3.498 -21.373 1.00 71.75 298 GLY A O 1
ATOM 2153 N N . MET A 1 299 ? 5.683 2.796 -19.375 1.00 77.38 299 MET A N 1
ATOM 2154 C CA . MET A 1 299 ? 6.209 1.506 -19.818 1.00 77.38 299 MET A CA 1
ATOM 2155 C C . MET A 1 299 ? 5.697 0.415 -18.865 1.00 77.38 299 MET A C 1
ATOM 2157 O O . MET A 1 299 ? 6.221 0.297 -17.757 1.00 77.38 299 MET A O 1
ATOM 2161 N N . PRO A 1 300 ? 4.682 -0.369 -19.270 1.00 86.06 300 PRO A N 1
ATOM 2162 C CA . PRO A 1 300 ? 4.068 -1.384 -18.422 1.00 86.06 300 PRO A CA 1
ATOM 2163 C C . PRO A 1 300 ? 5.084 -2.390 -17.874 1.00 86.06 300 PRO A C 1
ATOM 2165 O O . PRO A 1 300 ? 5.671 -3.168 -18.628 1.00 86.06 300 PRO A O 1
ATOM 2168 N N . ALA A 1 301 ? 5.246 -2.396 -16.556 1.00 90.06 301 ALA A N 1
ATOM 2169 C CA . ALA A 1 301 ? 6.010 -3.386 -15.818 1.00 90.06 301 ALA A CA 1
ATOM 2170 C C . ALA A 1 301 ? 5.031 -4.360 -15.147 1.00 90.06 301 ALA A C 1
ATOM 2172 O O . ALA A 1 301 ? 4.042 -3.934 -14.549 1.00 90.06 301 ALA A O 1
ATOM 2173 N N . THR A 1 302 ? 5.268 -5.664 -15.259 1.00 96.06 302 THR A N 1
ATOM 2174 C CA . THR A 1 302 ? 4.294 -6.705 -14.881 1.00 96.06 302 THR A CA 1
ATOM 2175 C C . THR A 1 302 ? 4.893 -7.762 -13.965 1.00 96.06 302 THR A C 1
ATOM 2177 O O . THR A 1 302 ? 6.110 -7.834 -13.810 1.00 96.06 302 THR A O 1
ATOM 2180 N N . ASP A 1 303 ? 4.040 -8.566 -13.328 1.00 97.19 303 ASP A N 1
ATOM 2181 C CA . ASP A 1 303 ? 4.446 -9.678 -12.451 1.00 97.19 303 ASP A CA 1
ATOM 2182 C C . ASP A 1 303 ? 5.440 -9.251 -11.356 1.00 97.19 303 ASP A C 1
ATOM 2184 O O . ASP A 1 303 ? 6.464 -9.890 -11.088 1.00 97.19 303 ASP A O 1
ATOM 2188 N N . GLY A 1 304 ? 5.148 -8.111 -10.734 1.00 97.19 304 GLY A N 1
ATOM 2189 C CA . GLY A 1 304 ? 5.959 -7.551 -9.671 1.00 97.19 304 GLY A CA 1
ATOM 2190 C C . GLY A 1 304 ? 5.777 -8.311 -8.365 1.00 97.19 304 GLY A C 1
ATOM 2191 O O . GLY A 1 304 ? 4.681 -8.738 -8.011 1.00 97.19 304 GLY A O 1
ATOM 2192 N N . SER A 1 305 ? 6.858 -8.440 -7.606 1.00 97.62 305 SER A N 1
ATOM 2193 C CA . SER A 1 305 ? 6.828 -8.972 -6.246 1.00 97.62 305 SER A CA 1
ATOM 2194 C C . SER A 1 305 ? 7.803 -8.216 -5.359 1.00 97.62 305 SER A C 1
ATOM 2196 O O . SER A 1 305 ? 8.879 -7.802 -5.799 1.00 97.62 305 SER A O 1
ATOM 2198 N N . ILE A 1 306 ? 7.433 -8.048 -4.095 1.00 96.94 306 ILE A N 1
ATOM 2199 C CA . ILE A 1 306 ? 8.258 -7.401 -3.081 1.00 96.94 306 ILE A CA 1
ATOM 2200 C C . ILE A 1 306 ? 8.245 -8.218 -1.794 1.00 96.94 306 ILE A C 1
ATOM 2202 O O . ILE A 1 306 ? 7.192 -8.638 -1.314 1.00 96.94 306 ILE A O 1
ATOM 2206 N N . ARG A 1 307 ? 9.431 -8.421 -1.219 1.00 97.94 307 ARG A N 1
ATOM 2207 C CA . ARG A 1 307 ? 9.639 -8.929 0.133 1.00 97.94 307 ARG A CA 1
ATOM 2208 C C . ARG A 1 307 ? 10.164 -7.797 1.003 1.00 97.94 307 ARG A C 1
ATOM 2210 O O . ARG A 1 307 ? 11.240 -7.264 0.734 1.00 97.94 307 ARG A O 1
ATOM 2217 N N . PHE A 1 308 ? 9.421 -7.441 2.043 1.00 96.44 308 PHE A N 1
ATOM 2218 C CA . PHE A 1 308 ? 9.728 -6.271 2.860 1.00 96.44 308 PHE A CA 1
ATOM 2219 C C . PHE A 1 308 ? 9.441 -6.483 4.350 1.00 96.44 308 PHE A C 1
ATOM 2221 O O . PHE A 1 308 ? 8.884 -7.501 4.777 1.00 96.44 308 PHE A O 1
ATOM 2228 N N . ARG A 1 309 ? 9.846 -5.493 5.147 1.00 95.50 309 ARG A N 1
ATOM 2229 C CA . ARG A 1 309 ? 9.396 -5.277 6.523 1.00 95.50 309 ARG A CA 1
ATOM 2230 C C . ARG A 1 309 ? 9.491 -3.805 6.907 1.00 95.50 309 ARG A C 1
ATOM 2232 O O . ARG A 1 309 ? 10.375 -3.111 6.418 1.00 95.50 309 ARG A O 1
ATOM 2239 N N . PHE A 1 310 ? 8.672 -3.374 7.855 1.00 93.44 310 PHE A N 1
ATOM 2240 C CA . PHE A 1 310 ? 8.930 -2.173 8.640 1.00 93.44 310 PHE A CA 1
ATOM 2241 C C . PHE A 1 310 ? 9.686 -2.551 9.912 1.00 93.44 310 PHE A C 1
ATOM 2243 O O . PHE A 1 310 ? 9.230 -3.399 10.686 1.00 93.44 310 PHE A O 1
ATOM 2250 N N . ASP A 1 311 ? 10.874 -1.977 10.096 1.00 93.31 311 ASP A N 1
ATOM 2251 C CA . ASP A 1 311 ? 11.724 -2.261 11.252 1.00 93.31 311 ASP A CA 1
ATOM 2252 C C . ASP A 1 311 ? 11.267 -1.499 12.518 1.00 93.31 311 ASP A C 1
ATOM 2254 O O . ASP A 1 311 ? 10.379 -0.651 12.445 1.00 93.31 311 ASP A O 1
ATOM 2258 N N . PRO A 1 312 ? 11.833 -1.778 13.710 1.00 90.12 312 PRO A N 1
ATOM 2259 C CA . PRO A 1 312 ? 11.406 -1.119 14.947 1.00 90.12 312 PRO A CA 1
ATOM 2260 C C . PRO A 1 312 ? 11.548 0.410 14.965 1.00 90.12 312 PRO A C 1
ATOM 2262 O O . PRO A 1 312 ? 10.946 1.044 15.830 1.00 90.12 312 PRO A O 1
ATOM 2265 N N . ALA A 1 313 ? 12.342 0.988 14.057 1.00 88.81 313 ALA A N 1
ATOM 2266 C CA . ALA A 1 313 ? 12.503 2.431 13.909 1.00 88.81 313 ALA A CA 1
ATOM 2267 C C . ALA A 1 313 ? 11.478 3.048 12.937 1.00 88.81 313 ALA A C 1
ATOM 2269 O O . ALA A 1 313 ? 11.498 4.266 12.757 1.00 88.81 313 ALA A O 1
ATOM 2270 N N . GLY A 1 314 ? 10.593 2.236 12.344 1.00 85.56 314 GLY A N 1
ATOM 2271 C CA . GLY A 1 314 ? 9.603 2.651 11.349 1.00 85.56 314 GLY A CA 1
ATOM 2272 C C . GLY A 1 314 ? 10.141 2.694 9.918 1.00 85.56 314 GLY A C 1
ATOM 2273 O O . GLY A 1 314 ? 9.480 3.245 9.044 1.00 85.56 314 GLY A O 1
ATOM 2274 N N . ARG A 1 315 ? 11.332 2.138 9.653 1.00 90.31 315 ARG A N 1
ATOM 2275 C CA . ARG A 1 315 ? 11.956 2.191 8.321 1.00 90.31 315 ARG A CA 1
ATOM 2276 C C . ARG A 1 315 ? 11.478 1.043 7.449 1.00 90.31 315 ARG A C 1
ATOM 2278 O O . ARG A 1 315 ? 11.458 -0.107 7.902 1.00 90.31 315 ARG A O 1
ATOM 2285 N N . LEU A 1 316 ? 11.177 1.331 6.185 1.00 92.06 316 LEU A N 1
ATOM 2286 C CA . LEU A 1 316 ? 10.870 0.311 5.190 1.00 92.06 316 LEU A CA 1
ATOM 2287 C C . LEU A 1 316 ? 12.171 -0.366 4.754 1.00 92.06 316 LEU A C 1
ATOM 2289 O O . LEU A 1 316 ? 13.059 0.249 4.172 1.00 92.06 316 LEU A O 1
ATOM 2293 N N . ARG A 1 317 ? 12.280 -1.662 5.019 1.00 95.25 317 ARG A N 1
ATOM 2294 C CA . ARG A 1 317 ? 13.367 -2.510 4.538 1.00 95.25 317 ARG A CA 1
ATOM 2295 C C . ARG A 1 317 ? 12.835 -3.422 3.454 1.00 95.25 317 ARG A C 1
ATOM 2297 O O . ARG A 1 317 ? 11.982 -4.265 3.727 1.00 95.25 317 ARG A O 1
ATOM 2304 N N . VAL A 1 318 ? 13.366 -3.277 2.252 1.00 95.25 318 VAL A N 1
ATOM 2305 C CA . VAL A 1 318 ? 13.090 -4.152 1.118 1.00 95.25 318 VAL A CA 1
ATOM 2306 C C . VAL A 1 318 ? 14.213 -5.178 1.052 1.00 95.25 318 VAL A C 1
ATOM 2308 O O . VAL A 1 318 ? 15.357 -4.842 0.757 1.00 95.25 318 VAL A O 1
ATOM 2311 N N . ASP A 1 319 ? 13.890 -6.431 1.363 1.00 95.94 319 ASP A N 1
ATOM 2312 C CA . ASP A 1 319 ? 14.848 -7.535 1.259 1.00 95.94 319 ASP A CA 1
ATOM 2313 C C . ASP A 1 319 ? 15.141 -7.820 -0.214 1.00 95.94 319 ASP A C 1
ATOM 2315 O O . ASP A 1 319 ? 16.296 -7.958 -0.607 1.00 95.94 319 ASP A O 1
ATOM 2319 N N . ARG A 1 320 ? 14.074 -7.869 -1.016 1.00 96.44 320 ARG A N 1
ATOM 2320 C CA . ARG A 1 320 ? 14.113 -8.057 -2.462 1.00 96.44 320 ARG A CA 1
ATOM 2321 C C . ARG A 1 320 ? 12.842 -7.509 -3.084 1.00 96.44 320 ARG A C 1
ATOM 2323 O O . ARG A 1 320 ? 11.756 -7.796 -2.583 1.00 96.44 320 ARG A O 1
ATOM 2330 N N . ALA A 1 321 ? 12.951 -6.816 -4.203 1.00 96.44 321 ALA A N 1
ATOM 2331 C CA . ALA A 1 321 ? 11.824 -6.589 -5.096 1.00 96.44 321 ALA A CA 1
ATOM 2332 C C . ALA A 1 321 ? 12.245 -6.881 -6.531 1.00 96.44 321 ALA A C 1
ATOM 2334 O O . ALA A 1 321 ? 13.416 -6.741 -6.881 1.00 96.44 321 ALA A O 1
ATOM 2335 N N . GLY A 1 322 ? 11.298 -7.291 -7.363 1.00 96.25 322 GLY A N 1
ATOM 2336 C CA . GLY A 1 322 ? 11.554 -7.404 -8.787 1.00 96.25 322 GLY A CA 1
ATOM 2337 C C . GLY A 1 322 ? 10.283 -7.461 -9.605 1.00 96.25 322 GLY A C 1
ATOM 2338 O O . GLY A 1 322 ? 9.246 -7.902 -9.113 1.00 96.25 322 GLY A O 1
ATOM 2339 N N . ILE A 1 323 ? 10.392 -7.017 -10.848 1.00 96.44 323 ILE A N 1
ATOM 2340 C CA . ILE A 1 323 ? 9.282 -6.833 -11.778 1.00 96.44 323 ILE A CA 1
ATOM 2341 C C . ILE A 1 323 ? 9.766 -7.100 -13.204 1.00 96.44 323 ILE A C 1
ATOM 2343 O O . ILE A 1 323 ? 10.935 -6.863 -13.517 1.00 96.44 323 ILE A O 1
ATOM 2347 N N . ASN A 1 324 ? 8.890 -7.622 -14.055 1.00 95.81 324 ASN A N 1
ATOM 2348 C CA . ASN A 1 324 ? 9.197 -7.877 -15.455 1.00 95.81 324 ASN A CA 1
ATOM 2349 C C . ASN A 1 324 ? 8.993 -6.597 -16.262 1.00 95.81 324 ASN A C 1
ATOM 2351 O O . ASN A 1 324 ? 7.960 -5.936 -16.141 1.00 95.81 324 ASN A O 1
ATOM 2355 N N . LEU A 1 325 ? 9.968 -6.261 -17.100 1.00 90.94 325 LEU A N 1
ATOM 2356 C CA . LEU A 1 325 ? 9.927 -5.091 -17.970 1.00 90.94 325 LEU A CA 1
ATOM 2357 C C . LEU A 1 325 ? 10.531 -5.462 -19.320 1.00 90.94 325 LEU A C 1
ATOM 2359 O O . LEU A 1 325 ? 11.648 -5.970 -19.360 1.00 90.94 325 LEU A O 1
ATOM 2363 N N . SER A 1 326 ? 9.802 -5.194 -20.406 1.00 90.06 326 SER A N 1
ATOM 2364 C CA . SER A 1 326 ? 10.280 -5.357 -21.789 1.00 90.06 326 SER A CA 1
ATOM 2365 C C . SER A 1 326 ? 11.040 -6.674 -22.018 1.00 90.06 326 SER A C 1
ATOM 2367 O O . SER A 1 326 ? 12.220 -6.665 -22.354 1.00 90.06 326 SER A O 1
ATOM 2369 N N . GLY A 1 327 ? 10.417 -7.814 -21.709 1.00 92.81 327 GLY A N 1
ATOM 2370 C CA . GLY A 1 327 ? 11.010 -9.146 -21.895 1.00 92.81 327 GLY A CA 1
ATOM 2371 C C . GLY A 1 327 ? 12.184 -9.521 -20.970 1.00 92.81 327 GLY A C 1
ATOM 2372 O O . GLY A 1 327 ? 12.732 -10.617 -21.129 1.00 92.81 327 GLY A O 1
ATOM 2373 N N . GLY A 1 328 ? 12.570 -8.654 -20.029 1.00 95.44 328 GLY A N 1
ATOM 2374 C CA . GLY A 1 328 ? 13.599 -8.890 -19.010 1.00 95.44 328 GLY A CA 1
ATOM 2375 C C . GLY A 1 328 ? 13.103 -8.603 -17.588 1.00 95.44 328 GLY A C 1
ATOM 2376 O O . GLY A 1 328 ? 11.895 -8.547 -17.333 1.00 95.44 328 GLY A O 1
ATOM 2377 N N . ARG A 1 329 ? 14.034 -8.431 -16.643 1.00 95.69 329 ARG A N 1
ATOM 2378 C CA . ARG A 1 329 ? 13.737 -8.242 -15.213 1.00 95.69 329 ARG A CA 1
ATOM 2379 C C . ARG A 1 329 ? 14.435 -7.008 -14.652 1.00 95.69 329 ARG A C 1
ATOM 2381 O O . ARG A 1 329 ? 15.626 -6.817 -14.867 1.00 95.69 329 ARG A O 1
ATOM 2388 N N . LEU A 1 330 ? 13.704 -6.214 -13.875 1.00 95.06 330 LEU A N 1
ATOM 2389 C CA . LEU A 1 330 ? 14.279 -5.240 -12.952 1.00 95.06 330 LEU A CA 1
ATOM 2390 C C . LEU A 1 330 ? 14.239 -5.796 -11.529 1.00 95.06 330 LEU A C 1
ATOM 2392 O O . LEU A 1 330 ? 13.228 -6.377 -11.123 1.00 95.06 330 LEU A O 1
ATOM 2396 N N . SER A 1 331 ? 15.298 -5.584 -10.753 1.00 96.25 331 SER A N 1
ATOM 2397 C CA . SER A 1 331 ? 15.352 -5.994 -9.348 1.00 96.25 331 SER A CA 1
ATOM 2398 C C . SER A 1 331 ? 16.131 -5.034 -8.459 1.00 96.25 331 SER A C 1
ATOM 2400 O O . SER A 1 331 ? 17.057 -4.360 -8.900 1.00 96.25 331 SER A O 1
ATOM 2402 N N . VAL A 1 332 ? 15.766 -5.018 -7.180 1.00 95.38 332 VAL A N 1
ATOM 2403 C CA . VAL A 1 332 ? 16.494 -4.345 -6.099 1.00 95.38 332 VAL A CA 1
ATOM 2404 C C . VAL A 1 332 ? 16.633 -5.309 -4.927 1.00 95.38 332 VAL A C 1
ATOM 2406 O O . VAL A 1 332 ? 15.698 -6.052 -4.620 1.00 95.38 332 VAL A O 1
ATOM 2409 N N . ASP A 1 333 ? 17.769 -5.271 -4.239 1.00 94.94 333 ASP A N 1
ATOM 2410 C CA . ASP A 1 333 ? 18.018 -6.064 -3.035 1.00 94.94 333 ASP A CA 1
ATOM 2411 C C . ASP A 1 333 ? 18.540 -5.158 -1.910 1.00 94.94 333 ASP A C 1
A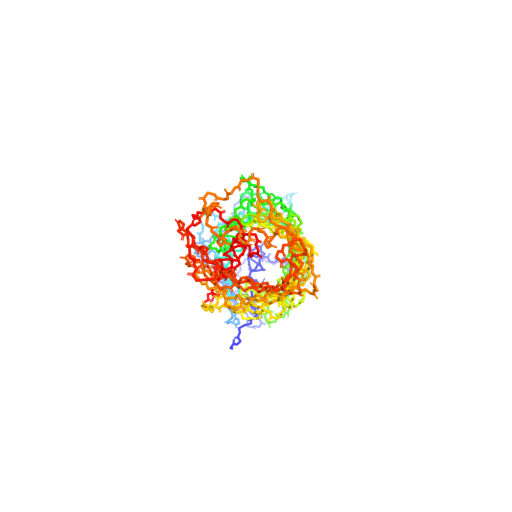TOM 2413 O O . ASP A 1 333 ? 19.293 -4.215 -2.148 1.00 94.94 333 ASP A O 1
ATOM 2417 N N . ASN A 1 334 ? 18.171 -5.479 -0.668 1.00 94.19 334 ASN A N 1
ATOM 2418 C CA . ASN A 1 334 ? 18.685 -4.841 0.552 1.00 94.19 334 ASN A CA 1
ATOM 2419 C C . ASN A 1 334 ? 18.553 -3.304 0.608 1.00 94.19 334 ASN A C 1
ATOM 2421 O O . ASN A 1 334 ? 19.460 -2.615 1.078 1.00 94.19 334 ASN A O 1
ATOM 2425 N N . VAL A 1 335 ? 17.407 -2.764 0.195 1.00 93.12 335 VAL A N 1
ATOM 2426 C CA . VAL A 1 335 ? 17.129 -1.322 0.272 1.00 93.12 335 VAL A CA 1
ATOM 2427 C C . VAL A 1 335 ? 16.543 -0.969 1.639 1.00 93.12 335 VAL A C 1
ATOM 2429 O O . VAL A 1 335 ? 15.696 -1.688 2.175 1.00 93.12 335 VAL A O 1
ATOM 2432 N N . VAL A 1 336 ? 16.978 0.154 2.209 1.00 92.81 336 VAL A N 1
ATOM 2433 C CA . VAL A 1 336 ? 16.398 0.730 3.428 1.00 92.81 336 VAL A CA 1
ATOM 2434 C C . VAL A 1 336 ? 15.938 2.145 3.123 1.00 92.81 336 VAL A C 1
ATOM 2436 O O . VAL A 1 336 ? 16.756 3.013 2.831 1.00 92.81 336 VAL A O 1
ATOM 2439 N N . ILE A 1 337 ? 14.633 2.368 3.226 1.00 88.06 337 ILE A N 1
ATOM 2440 C CA . ILE A 1 337 ? 14.021 3.686 3.144 1.00 88.06 337 ILE A CA 1
ATOM 2441 C C . ILE A 1 337 ? 13.696 4.132 4.565 1.00 88.06 337 ILE A C 1
ATOM 2443 O O . ILE A 1 337 ? 12.906 3.502 5.274 1.00 88.06 337 ILE A O 1
ATOM 2447 N N . ASP A 1 338 ? 14.363 5.199 4.985 1.00 87.12 338 ASP A N 1
ATOM 2448 C CA . ASP A 1 338 ? 14.125 5.889 6.245 1.00 87.12 338 ASP A CA 1
ATOM 2449 C C . ASP A 1 338 ? 13.359 7.191 5.974 1.00 87.12 338 ASP A C 1
ATOM 2451 O O . ASP A 1 338 ? 13.972 8.153 5.526 1.00 87.12 338 ASP A O 1
ATOM 2455 N N . PRO A 1 339 ? 12.060 7.261 6.295 1.00 73.88 339 PRO A N 1
ATOM 2456 C CA . PRO A 1 339 ? 11.245 8.467 6.119 1.00 73.88 339 PRO A CA 1
ATOM 2457 C C . PRO A 1 339 ? 11.848 9.747 6.730 1.00 73.88 339 PRO A C 1
ATOM 2459 O O . PRO A 1 339 ? 11.483 10.862 6.374 1.00 73.88 339 PRO A O 1
ATOM 2462 N N . ARG A 1 340 ? 12.771 9.603 7.694 1.00 81.06 340 ARG A N 1
ATOM 2463 C CA . ARG A 1 340 ? 13.456 10.720 8.356 1.00 81.06 340 ARG A CA 1
ATOM 2464 C C . ARG A 1 340 ? 14.677 11.242 7.592 1.00 81.06 340 ARG A C 1
ATOM 2466 O O . ARG A 1 340 ? 15.225 12.275 7.980 1.00 81.06 340 ARG A O 1
ATOM 2473 N N . ALA A 1 341 ? 15.170 10.519 6.589 1.00 84.56 341 ALA A N 1
ATOM 2474 C CA . ALA A 1 341 ? 16.356 10.914 5.839 1.00 84.56 341 ALA A CA 1
ATOM 2475 C C . ALA A 1 341 ? 15.979 11.792 4.639 1.00 84.56 341 ALA A C 1
ATOM 2477 O O . ALA A 1 341 ? 14.968 11.581 3.983 1.00 84.56 341 ALA A O 1
ATOM 2478 N N . GLY A 1 342 ? 16.830 12.771 4.317 1.00 80.56 342 GLY A N 1
ATOM 2479 C CA . GLY A 1 342 ? 16.596 13.670 3.181 1.00 80.56 342 GLY A CA 1
ATOM 2480 C C . GLY A 1 342 ? 16.872 13.050 1.807 1.00 80.56 342 GLY A C 1
ATOM 2481 O O . GLY A 1 342 ? 16.577 13.685 0.799 1.00 80.56 342 GLY A O 1
ATOM 2482 N N . HIS A 1 343 ? 17.480 11.859 1.745 1.00 86.31 343 HIS A N 1
ATOM 2483 C CA . HIS A 1 343 ? 17.658 11.110 0.502 1.00 86.31 343 HIS A CA 1
ATOM 2484 C C . HIS A 1 343 ? 17.928 9.614 0.733 1.00 86.31 343 HIS A C 1
ATOM 2486 O O . HIS A 1 343 ? 18.378 9.212 1.809 1.00 86.31 343 HIS A O 1
ATOM 2492 N N . HIS A 1 344 ? 17.709 8.805 -0.309 1.00 86.69 344 HIS A N 1
ATOM 2493 C CA . HIS A 1 344 ? 17.973 7.365 -0.337 1.00 86.69 344 HIS A CA 1
ATOM 2494 C C . HIS A 1 344 ? 18.618 6.938 -1.646 1.00 86.69 344 HIS A C 1
ATOM 2496 O O . HIS A 1 344 ? 18.061 7.190 -2.710 1.00 86.69 344 HIS A O 1
ATOM 2502 N N . ASP A 1 345 ? 19.733 6.221 -1.568 1.00 90.88 345 ASP A N 1
ATOM 2503 C CA . ASP A 1 345 ? 20.357 5.619 -2.741 1.00 90.88 345 ASP A CA 1
ATOM 2504 C C . ASP A 1 345 ? 19.884 4.173 -2.923 1.00 90.88 345 ASP A C 1
ATOM 2506 O O . ASP A 1 345 ? 19.930 3.347 -2.007 1.00 90.88 345 ASP A O 1
ATOM 2510 N N . VAL A 1 346 ? 19.423 3.871 -4.131 1.00 91.31 346 VAL A N 1
ATOM 2511 C CA . VAL A 1 346 ? 18.878 2.586 -4.557 1.00 91.31 346 VAL A CA 1
ATOM 2512 C C . VAL A 1 346 ? 19.601 2.156 -5.825 1.00 91.31 346 VAL A C 1
ATOM 2514 O O . VAL A 1 346 ? 19.728 2.925 -6.769 1.00 91.31 346 VAL A O 1
ATOM 2517 N N . SER A 1 347 ? 20.065 0.912 -5.869 1.00 93.00 347 SER A N 1
ATOM 2518 C CA . SER A 1 347 ? 20.678 0.338 -7.066 1.00 93.00 347 SER A CA 1
ATOM 2519 C C . SER A 1 347 ? 19.703 -0.640 -7.706 1.00 93.00 347 SER A C 1
ATOM 2521 O O . SER A 1 347 ? 19.427 -1.696 -7.133 1.00 93.00 347 SER A O 1
ATOM 2523 N N . ILE A 1 348 ? 19.151 -0.275 -8.862 1.00 94.25 348 ILE A N 1
ATOM 2524 C CA . ILE A 1 348 ? 18.276 -1.152 -9.642 1.00 94.25 348 ILE A CA 1
ATOM 2525 C C . ILE A 1 348 ? 19.142 -1.932 -10.627 1.00 94.25 348 ILE A C 1
ATOM 2527 O O . ILE A 1 348 ? 19.889 -1.345 -11.408 1.00 94.25 348 ILE A O 1
ATOM 2531 N N . VAL A 1 349 ? 19.030 -3.254 -10.607 1.00 96.75 349 VAL A N 1
ATOM 2532 C CA . VAL A 1 349 ? 19.672 -4.143 -11.577 1.00 96.75 349 VAL A CA 1
ATOM 2533 C C . VAL A 1 349 ? 18.672 -4.449 -12.683 1.00 96.75 349 VAL A C 1
ATOM 2535 O O . VAL A 1 349 ? 17.540 -4.842 -12.400 1.00 96.75 349 VAL A O 1
ATOM 2538 N N . ALA A 1 350 ? 19.087 -4.249 -13.929 1.00 95.81 350 ALA A N 1
ATOM 2539 C CA . ALA A 1 350 ? 18.343 -4.626 -15.119 1.00 95.81 350 ALA A CA 1
ATOM 2540 C C . ALA A 1 350 ? 19.005 -5.844 -15.764 1.00 95.81 350 ALA A C 1
ATOM 2542 O O . ALA A 1 350 ? 20.198 -5.810 -16.064 1.00 95.81 350 ALA A O 1
ATOM 2543 N N . GLU A 1 351 ? 18.232 -6.899 -15.996 1.00 97.38 351 GLU A N 1
ATOM 2544 C CA . GLU A 1 351 ? 18.711 -8.156 -16.566 1.00 97.38 351 GLU A CA 1
ATOM 2545 C C . GLU A 1 351 ? 17.925 -8.496 -17.831 1.00 97.38 351 GLU A C 1
ATOM 2547 O O . GLU A 1 351 ? 16.711 -8.725 -17.798 1.00 97.38 351 GLU A O 1
ATOM 2552 N N . GLY A 1 352 ? 18.641 -8.550 -18.951 1.00 96.12 352 GLY A N 1
ATOM 2553 C CA . GLY A 1 352 ? 18.171 -9.125 -20.200 1.00 96.12 352 GLY A CA 1
ATOM 2554 C C . GLY A 1 352 ? 16.974 -8.416 -20.832 1.00 96.12 352 GLY A C 1
ATOM 2555 O O . GLY A 1 352 ? 16.138 -9.101 -21.423 1.00 96.12 352 GLY A O 1
ATOM 2556 N N . LEU A 1 353 ? 16.867 -7.088 -20.717 1.00 94.44 353 LEU A N 1
ATOM 2557 C CA . LEU A 1 353 ? 15.781 -6.319 -21.338 1.00 94.44 353 LEU A CA 1
ATOM 2558 C C . LEU A 1 353 ? 15.849 -6.465 -22.866 1.00 94.44 353 LEU A C 1
ATOM 2560 O O . LEU A 1 353 ? 16.911 -6.270 -23.458 1.00 94.44 353 LEU A O 1
ATOM 2564 N N . ASP A 1 354 ? 14.735 -6.804 -23.507 1.00 93.44 354 ASP A N 1
ATOM 2565 C CA . ASP A 1 354 ? 14.634 -6.954 -24.957 1.00 93.44 354 ASP A CA 1
ATOM 2566 C C . ASP A 1 354 ? 14.669 -5.580 -25.640 1.00 93.44 354 ASP A C 1
ATOM 2568 O O . ASP A 1 354 ? 13.786 -4.738 -25.451 1.00 93.44 354 ASP A O 1
ATOM 2572 N N . LEU A 1 355 ? 15.708 -5.338 -26.443 1.00 90.06 355 LEU A N 1
ATOM 2573 C CA . LEU A 1 355 ? 15.902 -4.049 -27.110 1.00 90.06 355 LEU A CA 1
ATOM 2574 C C . LEU A 1 355 ? 14.796 -3.728 -28.122 1.00 90.06 355 LEU A C 1
ATOM 2576 O O . LEU A 1 355 ? 14.484 -2.554 -28.329 1.00 90.06 355 LEU A O 1
ATOM 2580 N N . GLY A 1 356 ? 14.210 -4.743 -28.757 1.00 89.75 356 GLY A N 1
ATOM 2581 C CA . GLY A 1 356 ? 13.108 -4.566 -29.696 1.00 89.75 356 GLY A CA 1
ATOM 2582 C C . GLY A 1 356 ? 11.850 -4.081 -28.983 1.00 89.75 356 GLY A C 1
ATOM 2583 O O . GLY A 1 356 ? 11.240 -3.102 -29.415 1.00 89.75 356 GLY A O 1
ATOM 2584 N N . GLU A 1 357 ? 11.502 -4.707 -27.856 1.00 88.19 357 GLU A N 1
ATOM 2585 C CA . GLU A 1 357 ? 10.379 -4.275 -27.016 1.00 88.19 357 GLU A CA 1
ATOM 2586 C C . GLU A 1 357 ? 10.601 -2.871 -26.446 1.00 88.19 357 GLU A C 1
ATOM 2588 O O . GLU A 1 357 ? 9.700 -2.032 -26.508 1.00 88.19 357 GLU A O 1
ATOM 2593 N N . VAL A 1 358 ? 11.807 -2.581 -25.954 1.00 83.75 358 VAL A N 1
ATOM 2594 C CA . VAL A 1 358 ? 12.176 -1.253 -25.447 1.00 83.75 358 VAL A CA 1
ATOM 2595 C C . VAL A 1 358 ? 11.977 -0.173 -26.516 1.00 83.75 358 VAL A C 1
ATOM 2597 O O . VAL A 1 358 ? 11.341 0.846 -26.241 1.00 83.75 358 VAL A O 1
ATOM 2600 N N . LEU A 1 359 ? 12.467 -0.393 -27.742 1.00 80.12 359 LEU A N 1
ATOM 2601 C CA . LEU A 1 359 ? 12.315 0.565 -28.844 1.00 80.12 359 LEU A CA 1
ATOM 2602 C C . LEU A 1 359 ? 10.864 0.706 -29.315 1.00 80.12 359 LEU A C 1
ATOM 2604 O O . LEU A 1 359 ? 10.434 1.815 -29.630 1.00 80.12 359 LEU A O 1
ATOM 2608 N N . ALA A 1 360 ? 10.100 -0.389 -29.335 1.00 81.50 360 ALA A N 1
ATOM 2609 C CA . ALA A 1 360 ? 8.687 -0.358 -29.702 1.00 81.50 360 ALA A CA 1
ATOM 2610 C C . ALA A 1 360 ? 7.857 0.460 -28.699 1.00 81.50 360 ALA A C 1
ATOM 2612 O O . ALA A 1 360 ? 6.991 1.236 -29.095 1.00 81.50 360 ALA A O 1
ATOM 2613 N N . ARG A 1 361 ? 8.145 0.332 -27.398 1.00 76.56 361 ARG A N 1
ATOM 2614 C CA . ARG A 1 361 ? 7.503 1.133 -26.338 1.00 76.56 361 ARG A CA 1
ATOM 2615 C C . ARG A 1 361 ? 7.954 2.591 -26.345 1.00 76.56 361 ARG A C 1
ATOM 2617 O O . ARG A 1 361 ? 7.189 3.462 -25.951 1.00 76.56 361 ARG A O 1
ATOM 2624 N N . ALA A 1 362 ? 9.172 2.843 -26.811 1.00 69.81 362 ALA A N 1
ATOM 2625 C CA . ALA A 1 362 ? 9.719 4.174 -27.034 1.00 69.81 362 ALA A CA 1
ATOM 2626 C C . ALA A 1 362 ? 9.149 4.899 -28.249 1.00 69.81 362 ALA A C 1
ATOM 2628 O O . ALA A 1 362 ? 9.559 6.030 -28.470 1.00 69.81 362 ALA A O 1
ATOM 2629 N N . ASP A 1 363 ? 8.259 4.274 -29.026 1.00 70.19 363 ASP A N 1
ATOM 2630 C CA . ASP A 1 363 ? 7.647 4.844 -30.233 1.00 70.19 363 ASP A CA 1
ATOM 2631 C C . ASP A 1 363 ? 8.670 5.502 -31.181 1.00 70.19 363 ASP A C 1
ATOM 2633 O O . ASP A 1 363 ? 8.450 6.556 -31.783 1.00 70.19 363 ASP A O 1
ATOM 2637 N N . VAL A 1 364 ? 9.857 4.894 -31.297 1.00 71.38 364 VAL A N 1
ATOM 2638 C CA . VAL A 1 364 ? 10.904 5.398 -32.188 1.00 71.38 364 VAL A CA 1
ATOM 2639 C C . VAL A 1 364 ? 10.580 4.948 -33.603 1.00 71.38 364 VAL A C 1
ATOM 2641 O O . VAL A 1 364 ? 10.951 3.854 -34.031 1.00 71.38 364 VAL A O 1
ATOM 2644 N N . ALA A 1 365 ? 9.878 5.803 -34.341 1.00 72.50 365 ALA A N 1
ATOM 2645 C CA . ALA A 1 365 ? 9.430 5.506 -35.695 1.00 72.50 365 ALA A CA 1
ATOM 2646 C C . ALA A 1 365 ? 10.576 5.000 -36.594 1.00 72.50 365 ALA A C 1
ATOM 2648 O O . ALA A 1 365 ? 11.586 5.676 -36.805 1.00 72.50 365 ALA A O 1
ATOM 2649 N N . GLY A 1 366 ? 10.397 3.798 -37.148 1.00 79.69 366 GLY A N 1
ATOM 2650 C CA . GLY A 1 366 ? 11.360 3.165 -38.048 1.00 79.69 366 GLY A CA 1
ATOM 2651 C C . GLY A 1 366 ? 12.577 2.534 -37.367 1.00 79.69 366 GLY A C 1
ATOM 2652 O O . GLY A 1 366 ? 13.427 1.996 -38.076 1.00 79.69 366 GLY A O 1
ATOM 2653 N N . ALA A 1 367 ? 12.686 2.572 -36.036 1.00 84.25 367 ALA A N 1
ATOM 2654 C CA . ALA A 1 367 ? 13.729 1.855 -35.314 1.00 84.25 367 ALA A CA 1
ATOM 2655 C C . ALA A 1 367 ? 13.307 0.414 -34.995 1.00 84.25 367 ALA A C 1
ATOM 2657 O O . ALA A 1 367 ? 12.169 0.145 -34.621 1.00 84.25 367 ALA A O 1
ATOM 2658 N N . SER A 1 368 ? 14.245 -0.519 -35.109 1.00 88.81 368 SER A N 1
ATOM 2659 C CA . SER A 1 368 ? 14.105 -1.885 -34.602 1.00 88.81 368 SER A CA 1
ATOM 2660 C C . SER A 1 368 ? 15.468 -2.403 -34.171 1.00 88.81 368 SER A C 1
ATOM 2662 O O . SER A 1 368 ? 16.482 -2.056 -34.775 1.00 88.81 368 SER A O 1
ATOM 2664 N N . ALA A 1 369 ? 15.503 -3.222 -33.128 1.00 89.62 369 ALA A N 1
ATOM 2665 C CA . ALA A 1 369 ? 16.732 -3.823 -32.641 1.00 89.62 369 ALA A CA 1
ATOM 2666 C C . ALA A 1 369 ? 16.507 -5.280 -32.248 1.00 89.62 369 ALA A C 1
ATOM 2668 O O . ALA A 1 369 ? 15.399 -5.673 -31.887 1.00 89.62 369 ALA A O 1
ATOM 2669 N N . TRP A 1 370 ? 17.583 -6.056 -32.304 1.00 94.81 370 TRP A N 1
ATOM 2670 C CA . TRP A 1 370 ? 17.638 -7.439 -31.859 1.00 94.81 370 TRP A CA 1
ATOM 2671 C C . TRP A 1 370 ? 18.788 -7.606 -30.894 1.00 94.81 370 TRP A C 1
ATOM 2673 O O . TRP A 1 370 ? 19.936 -7.386 -31.272 1.00 94.81 370 TRP A O 1
ATOM 2683 N N . GLY A 1 371 ? 18.462 -8.062 -29.693 1.00 94.31 371 GLY A N 1
ATOM 2684 C CA . GLY A 1 371 ? 19.413 -8.347 -28.636 1.00 94.31 371 GLY A CA 1
ATOM 2685 C C . GLY A 1 371 ? 18.839 -7.976 -27.281 1.00 94.31 371 GLY A C 1
ATOM 2686 O O . GLY A 1 371 ? 17.712 -7.489 -27.169 1.00 94.31 371 GLY A O 1
ATOM 2687 N N . ARG A 1 372 ? 19.638 -8.229 -26.251 1.00 95.62 372 ARG A N 1
ATOM 2688 C CA . ARG A 1 372 ? 19.284 -7.950 -24.864 1.00 95.62 372 ARG A CA 1
ATOM 2689 C C . ARG A 1 372 ? 20.291 -7.009 -24.239 1.00 95.62 372 ARG A C 1
ATOM 2691 O O . ARG A 1 372 ? 21.453 -7.001 -24.650 1.00 95.62 372 ARG A O 1
ATOM 2698 N N . ILE A 1 373 ? 19.829 -6.207 -23.289 1.00 94.12 373 ILE A N 1
ATOM 2699 C CA . ILE A 1 373 ? 20.645 -5.235 -22.572 1.00 94.12 373 ILE A CA 1
ATOM 2700 C C . ILE A 1 373 ? 20.485 -5.424 -21.059 1.00 94.12 373 ILE A C 1
ATOM 2702 O O . ILE A 1 373 ? 19.370 -5.571 -20.553 1.00 94.12 373 ILE A O 1
ATOM 2706 N N . SER A 1 374 ? 21.608 -5.402 -20.347 1.00 96.94 374 SER A N 1
ATOM 2707 C CA . SER A 1 374 ? 21.675 -5.555 -18.893 1.00 96.94 374 SER A CA 1
ATOM 2708 C C . SER A 1 374 ? 22.562 -4.480 -18.282 1.00 96.94 374 SER A C 1
ATOM 2710 O O . SER A 1 374 ? 23.431 -3.916 -18.949 1.00 96.94 374 SER A O 1
ATOM 2712 N N . GLY A 1 375 ? 22.369 -4.175 -17.004 1.00 96.31 375 GLY A N 1
ATOM 2713 C CA . GLY A 1 375 ? 23.182 -3.174 -16.330 1.00 96.31 375 GLY A CA 1
ATOM 2714 C C . GLY A 1 375 ? 22.650 -2.744 -14.978 1.00 96.31 375 GLY A C 1
ATOM 2715 O O . GLY A 1 375 ? 21.806 -3.403 -14.373 1.00 96.31 375 GLY A O 1
ATOM 2716 N N . VAL A 1 376 ? 23.165 -1.612 -14.508 1.00 96.00 376 VAL A N 1
ATOM 2717 C CA . VAL A 1 376 ? 22.817 -1.044 -13.206 1.00 96.00 376 VAL A CA 1
ATOM 2718 C C . VAL A 1 376 ? 22.336 0.387 -13.390 1.00 96.00 376 VAL A C 1
ATOM 2720 O O . VAL A 1 376 ? 22.913 1.167 -14.149 1.00 96.00 376 VAL A O 1
ATOM 2723 N N . ILE A 1 377 ? 21.277 0.726 -12.665 1.00 92.50 377 ILE A N 1
ATOM 2724 C CA . ILE A 1 377 ? 20.647 2.039 -12.643 1.00 92.50 377 ILE A CA 1
ATOM 2725 C C . ILE A 1 377 ? 20.692 2.538 -11.191 1.00 92.50 377 ILE A C 1
ATOM 2727 O O . ILE A 1 377 ? 19.834 2.166 -10.386 1.00 92.50 377 ILE A O 1
ATOM 2731 N N . PRO A 1 378 ? 21.705 3.344 -10.823 1.00 93.81 378 PRO A N 1
ATOM 2732 C CA . PRO A 1 378 ? 21.760 4.005 -9.526 1.00 93.81 378 PRO A CA 1
ATOM 2733 C C . PRO A 1 378 ? 20.740 5.141 -9.472 1.00 93.81 378 PRO A C 1
ATOM 2735 O O . PRO A 1 378 ? 20.743 6.039 -10.316 1.00 93.81 378 PRO A O 1
ATOM 2738 N N . VAL A 1 379 ? 19.883 5.103 -8.463 1.00 89.00 379 VAL A N 1
ATOM 2739 C CA . VAL A 1 379 ? 18.773 6.023 -8.246 1.00 89.00 379 VAL A CA 1
ATOM 2740 C C . VAL A 1 379 ? 18.931 6.654 -6.869 1.00 89.00 379 VAL A C 1
ATOM 2742 O O . VAL A 1 379 ? 18.927 5.953 -5.865 1.00 89.00 379 VAL A O 1
ATOM 2745 N N . THR A 1 380 ? 19.025 7.975 -6.809 1.00 88.62 380 THR A N 1
ATOM 2746 C CA . THR A 1 380 ? 18.883 8.745 -5.574 1.00 88.62 380 THR A CA 1
ATOM 2747 C C . THR A 1 380 ? 17.460 9.283 -5.496 1.00 88.62 380 THR A C 1
ATOM 2749 O O . THR A 1 380 ? 16.995 9.969 -6.404 1.00 88.62 380 THR A O 1
ATOM 2752 N N . LEU A 1 381 ? 16.782 8.989 -4.398 1.00 82.44 381 LEU A N 1
ATOM 2753 C CA . LEU A 1 381 ? 15.452 9.478 -4.052 1.00 82.44 381 LEU A CA 1
ATOM 2754 C C . LEU A 1 381 ? 15.597 10.636 -3.076 1.00 82.44 381 LEU A C 1
ATOM 2756 O O . LEU A 1 381 ? 16.355 10.493 -2.123 1.00 82.44 381 LEU A O 1
ATOM 2760 N N . SER A 1 382 ? 14.884 11.741 -3.262 1.00 81.88 382 SER A N 1
ATOM 2761 C CA . SER A 1 382 ? 14.804 12.837 -2.289 1.00 81.88 382 SER A CA 1
ATOM 2762 C C . SER A 1 382 ? 13.434 13.532 -2.357 1.00 81.88 382 SER A C 1
ATOM 2764 O O . SER A 1 382 ? 12.658 13.262 -3.276 1.00 81.88 382 SER A O 1
ATOM 2766 N N . PRO A 1 383 ? 13.118 14.454 -1.427 1.00 70.88 383 PRO A N 1
ATOM 2767 C CA . PRO A 1 383 ? 11.917 15.288 -1.524 1.00 70.88 383 PRO A CA 1
ATOM 2768 C C . PRO A 1 383 ? 11.839 16.134 -2.805 1.00 70.88 383 PRO A C 1
ATOM 2770 O O . PRO A 1 383 ? 10.751 16.509 -3.226 1.00 70.88 383 PRO A O 1
ATOM 2773 N N . ASP A 1 384 ? 12.982 16.412 -3.441 1.00 71.62 384 ASP A N 1
ATOM 2774 C CA . ASP A 1 384 ? 13.068 17.168 -4.699 1.00 71.62 384 ASP A CA 1
ATOM 2775 C C . ASP A 1 384 ? 12.816 16.289 -5.945 1.00 71.62 384 ASP A C 1
ATOM 2777 O O . ASP A 1 384 ? 12.883 16.772 -7.079 1.00 71.62 384 ASP A O 1
ATOM 2781 N N . GLY A 1 385 ? 12.557 14.990 -5.749 1.00 70.62 385 GLY A N 1
ATOM 2782 C CA . GLY A 1 385 ? 12.297 14.005 -6.795 1.00 70.62 385 GLY A CA 1
ATOM 2783 C C . GLY A 1 385 ? 13.403 12.956 -6.916 1.00 70.62 385 GLY A C 1
ATOM 2784 O O . GLY A 1 385 ? 13.990 12.513 -5.928 1.00 70.62 385 GLY A O 1
ATOM 2785 N N . ILE A 1 386 ? 13.678 12.514 -8.143 1.00 75.38 386 ILE A N 1
ATOM 2786 C CA . ILE A 1 386 ? 14.689 11.488 -8.421 1.00 75.38 386 ILE A CA 1
ATOM 2787 C C . ILE A 1 386 ? 15.903 12.085 -9.110 1.00 75.38 386 ILE A C 1
ATOM 2789 O O . ILE A 1 386 ? 15.772 12.934 -9.987 1.00 75.38 386 ILE A O 1
ATOM 2793 N N . ALA A 1 387 ? 17.083 11.568 -8.773 1.00 85.00 387 ALA A N 1
ATOM 2794 C CA . ALA A 1 387 ? 18.280 11.695 -9.585 1.00 85.00 387 ALA A CA 1
ATOM 2795 C C . ALA A 1 387 ? 18.814 10.315 -9.993 1.00 85.00 387 ALA A C 1
ATOM 2797 O O . ALA A 1 387 ? 18.912 9.411 -9.172 1.00 85.00 387 ALA A O 1
ATOM 2798 N N . ILE A 1 388 ? 19.219 10.171 -11.250 1.00 87.81 388 ILE A N 1
ATOM 2799 C CA . ILE A 1 388 ? 20.036 9.054 -11.724 1.00 87.81 388 ILE A CA 1
ATOM 2800 C C . ILE A 1 388 ? 21.428 9.591 -12.017 1.00 87.81 388 ILE A C 1
ATOM 2802 O O . ILE A 1 388 ? 21.580 10.617 -12.686 1.00 87.81 388 ILE A O 1
ATOM 2806 N N . ARG A 1 389 ? 22.453 8.901 -11.517 1.00 91.00 389 ARG A N 1
ATOM 2807 C CA . ARG A 1 389 ? 23.854 9.237 -11.792 1.00 91.00 389 ARG A CA 1
ATOM 2808 C C . ARG A 1 389 ? 24.626 7.979 -12.137 1.00 91.00 389 ARG A C 1
ATOM 2810 O O . ARG A 1 389 ? 24.720 7.068 -11.319 1.00 91.00 389 ARG A O 1
ATOM 2817 N N . GLY A 1 390 ? 25.194 7.949 -13.335 1.00 91.06 390 GLY A N 1
ATOM 2818 C CA . GLY A 1 390 ? 26.013 6.840 -13.802 1.00 91.06 390 GLY A CA 1
ATOM 2819 C C . GLY A 1 390 ? 25.227 5.553 -14.036 1.00 91.06 390 GLY A C 1
ATOM 2820 O O . GLY A 1 390 ? 25.786 4.474 -13.845 1.00 91.06 390 GLY A O 1
ATOM 2821 N N . ALA A 1 391 ? 23.955 5.635 -14.447 1.00 91.88 391 ALA A N 1
ATOM 2822 C CA . ALA A 1 391 ? 23.288 4.445 -14.964 1.00 91.88 391 ALA A CA 1
ATOM 2823 C C . ALA A 1 391 ? 24.010 3.984 -16.228 1.00 91.88 391 ALA A C 1
ATOM 2825 O O . ALA A 1 391 ? 24.379 4.808 -17.065 1.00 91.88 391 ALA A O 1
ATOM 2826 N N . SER A 1 392 ? 24.230 2.679 -16.344 1.00 94.44 392 SER A N 1
ATOM 2827 C CA . SER A 1 392 ? 24.982 2.077 -17.440 1.00 94.44 392 SER A CA 1
ATOM 2828 C C . SER A 1 392 ? 24.392 0.715 -17.763 1.00 94.44 392 SER A C 1
ATOM 2830 O O . SER A 1 392 ? 24.360 -0.171 -16.906 1.00 94.44 392 SER A O 1
ATOM 2832 N N . LEU A 1 393 ? 23.928 0.562 -18.998 1.00 93.88 393 LEU A N 1
ATOM 2833 C CA . LEU A 1 393 ? 23.431 -0.686 -19.551 1.00 93.88 393 LEU A CA 1
ATOM 2834 C C . LEU A 1 393 ? 24.225 -1.034 -20.805 1.00 93.88 393 LEU A C 1
ATOM 2836 O O . LEU A 1 393 ? 24.526 -0.159 -21.616 1.00 93.88 393 LEU A O 1
ATOM 2840 N N . ALA A 1 394 ? 24.562 -2.304 -20.974 1.00 95.44 394 ALA A N 1
ATOM 2841 C CA . ALA A 1 394 ? 25.315 -2.805 -22.111 1.00 95.44 394 ALA A CA 1
ATOM 2842 C C . ALA A 1 394 ? 24.650 -4.047 -22.695 1.00 95.44 394 ALA A C 1
ATOM 2844 O O . ALA A 1 394 ? 23.972 -4.796 -21.994 1.00 95.44 394 ALA A O 1
ATOM 2845 N N . THR A 1 395 ? 24.811 -4.244 -23.998 1.00 95.25 395 THR A N 1
ATOM 2846 C CA . THR A 1 395 ? 24.277 -5.428 -24.665 1.00 95.25 395 THR A CA 1
ATOM 2847 C C . THR A 1 395 ? 24.976 -6.690 -24.200 1.00 95.25 395 THR A C 1
ATOM 2849 O O . THR A 1 395 ? 26.204 -6.726 -24.149 1.00 95.25 395 THR A O 1
ATOM 2852 N N . ASP A 1 396 ? 24.197 -7.739 -23.959 1.00 95.12 396 ASP A N 1
ATOM 2853 C CA . ASP A 1 396 ? 24.710 -9.029 -23.485 1.00 95.12 396 ASP A CA 1
ATOM 2854 C C . ASP A 1 396 ? 25.514 -9.769 -24.571 1.00 95.12 396 ASP A C 1
ATOM 2856 O O . ASP A 1 396 ? 26.369 -10.602 -24.273 1.00 95.12 396 ASP A O 1
ATOM 2860 N N . ALA A 1 397 ? 25.231 -9.472 -25.843 1.00 96.56 397 ALA A N 1
ATOM 2861 C CA . ALA A 1 397 ? 25.873 -10.058 -27.014 1.00 96.56 397 ALA A CA 1
ATOM 2862 C C . ALA A 1 397 ? 25.750 -9.125 -28.237 1.00 96.56 397 ALA A C 1
ATOM 2864 O O . ALA A 1 397 ? 24.893 -8.233 -28.231 1.00 96.56 397 ALA A O 1
ATOM 2865 N N . PRO A 1 398 ? 26.549 -9.349 -29.301 1.00 96.69 398 PRO A N 1
ATOM 2866 C CA . PRO A 1 398 ? 26.363 -8.700 -30.596 1.00 96.69 398 PRO A CA 1
ATOM 2867 C C . PRO A 1 398 ? 24.948 -8.888 -31.155 1.00 96.69 398 PRO A C 1
ATOM 2869 O O . PRO A 1 398 ? 24.282 -9.891 -30.884 1.00 96.69 398 PRO A O 1
ATOM 2872 N N . GLY A 1 399 ? 24.501 -7.947 -31.981 1.00 95.69 399 GLY A N 1
ATOM 2873 C CA . GLY A 1 399 ? 23.149 -7.960 -32.527 1.00 95.69 399 GLY A CA 1
ATOM 2874 C C . GLY A 1 399 ? 22.962 -6.995 -33.687 1.00 95.69 399 GLY A C 1
ATOM 2875 O O . GLY A 1 399 ? 23.913 -6.627 -34.379 1.00 95.69 399 GLY A O 1
ATOM 2876 N N . VAL A 1 400 ? 21.709 -6.617 -33.937 1.00 94.31 400 VAL A N 1
ATOM 2877 C CA . VAL A 1 400 ? 21.344 -5.776 -35.083 1.00 94.31 400 VAL A CA 1
ATOM 2878 C C . VAL A 1 400 ? 20.506 -4.590 -34.619 1.00 94.31 400 VAL A C 1
ATOM 2880 O O . VAL A 1 400 ? 19.581 -4.758 -33.831 1.00 94.31 400 VAL A O 1
ATOM 2883 N N . LEU A 1 401 ? 20.811 -3.400 -35.129 1.00 90.56 401 LEU A N 1
ATOM 2884 C CA . LEU A 1 401 ? 20.031 -2.176 -34.982 1.00 90.56 401 LEU A CA 1
ATOM 2885 C C . LEU A 1 401 ? 19.713 -1.633 -36.377 1.00 90.56 401 LEU A C 1
ATOM 2887 O O . LEU A 1 401 ? 20.601 -1.458 -37.209 1.00 90.56 401 LEU A O 1
ATOM 2891 N N . ARG A 1 402 ? 18.440 -1.345 -36.627 1.00 90.50 402 ARG A N 1
ATOM 2892 C CA . ARG A 1 402 ? 17.954 -0.755 -37.874 1.00 90.50 402 ARG A CA 1
ATOM 2893 C C . ARG A 1 402 ? 17.211 0.527 -37.577 1.00 90.50 402 ARG A C 1
ATOM 2895 O O . ARG A 1 402 ? 16.375 0.547 -36.678 1.00 90.50 402 ARG A O 1
ATOM 2902 N N . TYR A 1 403 ? 17.461 1.561 -38.368 1.00 85.00 403 TYR A N 1
ATOM 2903 C CA . TYR A 1 403 ? 16.747 2.828 -38.306 1.00 85.00 403 TYR A CA 1
ATOM 2904 C C . TYR A 1 403 ? 16.348 3.301 -39.708 1.00 85.00 403 TYR A C 1
ATOM 2906 O O . TYR A 1 403 ? 17.153 3.846 -40.462 1.00 85.00 403 TYR A O 1
ATOM 2914 N N . ARG A 1 404 ? 15.074 3.086 -40.045 1.00 84.75 404 ARG A N 1
ATOM 2915 C CA . ARG A 1 404 ? 14.437 3.407 -41.330 1.00 84.75 404 ARG A CA 1
ATOM 2916 C C . ARG A 1 404 ? 13.170 4.235 -41.098 1.00 84.75 404 ARG A C 1
ATOM 2918 O O . ARG A 1 404 ? 12.063 3.706 -41.222 1.00 84.75 404 ARG A O 1
ATOM 2925 N N . PRO A 1 405 ? 13.295 5.512 -40.703 1.00 74.94 405 PRO A N 1
ATOM 2926 C CA . PRO A 1 405 ? 12.129 6.348 -40.457 1.00 74.94 405 PRO A CA 1
ATOM 2927 C C . PRO A 1 405 ? 11.370 6.611 -41.775 1.00 74.94 405 PRO A C 1
ATOM 2929 O O . PRO A 1 405 ? 12.007 6.799 -42.814 1.00 74.94 405 PRO A O 1
ATOM 2932 N N . PRO A 1 406 ? 10.023 6.649 -41.759 1.00 71.50 406 PRO A N 1
ATOM 2933 C CA . PRO A 1 406 ? 9.202 6.826 -42.965 1.00 71.50 406 PRO A CA 1
ATOM 2934 C C . PRO A 1 406 ? 9.372 8.206 -43.623 1.00 71.50 406 PRO A C 1
ATOM 2936 O O . PRO A 1 406 ? 9.146 8.355 -44.820 1.00 71.50 406 PRO A O 1
ATOM 2939 N N . ALA A 1 407 ? 9.799 9.206 -42.851 1.00 68.19 407 ALA A N 1
ATOM 2940 C CA . ALA A 1 407 ? 10.232 10.515 -43.321 1.00 68.19 407 ALA A CA 1
ATOM 2941 C C . ALA A 1 407 ? 11.465 10.956 -42.508 1.00 68.19 407 ALA A C 1
ATOM 2943 O O . ALA A 1 407 ? 11.627 10.507 -41.370 1.00 68.19 407 ALA A O 1
ATOM 2944 N N . PRO A 1 408 ? 12.352 11.819 -43.044 1.00 63.38 408 PRO A N 1
ATOM 2945 C CA . PRO A 1 408 ? 13.412 12.422 -42.243 1.00 63.38 408 PRO A CA 1
ATOM 2946 C C . PRO A 1 408 ? 12.788 13.137 -41.034 1.00 63.38 408 PRO A C 1
ATOM 2948 O O . PRO A 1 408 ? 11.832 13.889 -41.233 1.00 63.38 408 PRO A O 1
ATOM 2951 N N . PRO A 1 409 ? 13.287 12.924 -39.802 1.00 60.06 409 PRO A N 1
ATOM 2952 C CA . PRO A 1 409 ? 12.788 13.656 -38.645 1.00 60.06 409 PRO A CA 1
ATOM 2953 C C . PRO A 1 409 ? 12.883 15.155 -38.917 1.00 60.06 409 PRO A C 1
ATOM 2955 O O . PRO A 1 409 ? 13.920 15.622 -39.379 1.00 60.06 409 PRO A O 1
ATOM 2958 N N . THR A 1 410 ? 11.838 15.920 -38.609 1.00 58.09 410 THR A N 1
ATOM 2959 C CA . THR A 1 410 ? 11.798 17.379 -38.833 1.00 58.09 410 THR A CA 1
ATOM 2960 C C . THR A 1 410 ? 12.963 18.107 -38.145 1.00 58.09 410 THR A C 1
ATOM 2962 O O . THR A 1 410 ? 13.390 19.164 -38.592 1.00 58.09 410 THR A O 1
ATOM 2965 N N . ALA A 1 411 ? 13.493 17.496 -37.081 1.00 55.09 411 ALA A N 1
ATOM 2966 C CA . ALA A 1 411 ? 14.653 17.906 -36.295 1.00 55.09 411 ALA A CA 1
ATOM 2967 C C . ALA A 1 411 ? 16.029 17.622 -36.935 1.00 55.09 411 ALA A C 1
ATOM 2969 O O . ALA A 1 411 ? 17.037 18.186 -36.515 1.00 55.09 411 ALA A O 1
ATOM 2970 N N . LEU A 1 412 ? 16.097 16.721 -37.919 1.00 60.78 412 LEU A N 1
ATOM 2971 C CA . LEU A 1 412 ? 17.333 16.267 -38.554 1.00 60.78 412 LEU A CA 1
ATOM 2972 C C . LEU A 1 412 ? 17.276 16.577 -40.059 1.00 60.78 412 LEU A C 1
ATOM 2974 O O . LEU A 1 412 ? 16.667 15.808 -40.811 1.00 60.78 412 LEU A O 1
ATOM 2978 N N . PRO A 1 413 ? 17.911 17.670 -40.530 1.00 59.84 413 PRO A N 1
ATOM 2979 C CA . PRO A 1 413 ? 17.888 18.025 -41.942 1.00 59.84 413 PRO A CA 1
ATOM 2980 C C . PRO A 1 413 ? 18.463 16.879 -42.780 1.00 59.84 413 PRO A C 1
ATOM 2982 O O . PRO A 1 413 ? 19.618 16.483 -42.612 1.00 59.84 413 PRO A O 1
ATOM 2985 N N . GLY A 1 414 ? 17.651 16.331 -43.689 1.00 60.22 414 GLY A N 1
ATOM 2986 C CA . GLY A 1 414 ? 18.028 15.180 -44.518 1.00 60.22 414 GLY A CA 1
ATOM 2987 C C . GLY A 1 414 ? 19.252 15.423 -45.408 1.00 60.22 414 GLY A C 1
ATOM 2988 O O . GLY A 1 414 ? 19.935 14.467 -45.781 1.00 60.22 414 GLY A O 1
ATOM 2989 N N . ASP A 1 415 ? 19.553 16.693 -45.679 1.00 66.69 415 ASP A N 1
ATOM 2990 C CA . ASP A 1 415 ? 20.646 17.136 -46.541 1.00 66.69 415 ASP A CA 1
ATOM 2991 C C . ASP A 1 415 ? 21.991 17.277 -45.811 1.00 66.69 415 ASP A C 1
ATOM 2993 O O . ASP A 1 415 ? 23.021 17.453 -46.471 1.00 66.69 415 ASP A O 1
ATOM 2997 N N . ASP A 1 416 ? 22.027 17.147 -44.478 1.00 72.75 416 ASP A N 1
ATOM 2998 C CA . ASP A 1 416 ? 23.285 17.162 -43.729 1.00 72.75 416 ASP A CA 1
ATOM 2999 C C . ASP A 1 416 ? 24.096 15.882 -44.037 1.00 72.75 416 ASP A C 1
ATOM 3001 O O . ASP A 1 416 ? 23.604 14.764 -43.822 1.00 72.75 416 ASP A O 1
ATOM 3005 N N . PRO A 1 417 ? 25.344 15.996 -44.539 1.00 76.19 417 PRO A N 1
ATOM 3006 C CA . PRO A 1 417 ? 26.181 14.841 -44.852 1.00 76.19 417 PRO A CA 1
ATOM 3007 C C . PRO A 1 417 ? 26.363 13.866 -43.682 1.00 76.19 417 PRO A C 1
ATOM 3009 O O . PRO A 1 417 ? 26.392 12.659 -43.910 1.00 76.19 417 PRO A O 1
ATOM 3012 N N . ARG A 1 418 ? 26.429 14.352 -42.436 1.00 70.88 418 ARG A N 1
ATOM 3013 C CA . ARG A 1 418 ? 26.591 13.524 -41.228 1.00 70.88 418 ARG A CA 1
ATOM 3014 C C . ARG A 1 418 ? 25.327 12.732 -40.926 1.00 70.88 418 ARG A C 1
ATOM 3016 O O . ARG A 1 418 ? 25.416 11.560 -40.581 1.00 70.88 418 ARG A O 1
ATOM 3023 N N . ILE A 1 419 ? 24.154 13.330 -41.128 1.00 73.38 419 ILE A N 1
ATOM 3024 C CA . ILE A 1 419 ? 22.867 12.639 -40.975 1.00 73.38 419 ILE A CA 1
ATOM 3025 C C . ILE A 1 419 ? 22.676 11.590 -42.072 1.00 73.38 419 ILE A C 1
ATOM 3027 O O . ILE A 1 419 ? 22.168 10.501 -41.799 1.00 73.38 419 ILE A O 1
ATOM 3031 N N . ARG A 1 420 ? 23.131 11.854 -43.304 1.00 76.50 420 ARG A N 1
ATOM 3032 C CA . ARG A 1 420 ? 23.171 10.824 -44.357 1.00 76.50 420 ARG A CA 1
ATOM 3033 C C . ARG A 1 420 ? 24.104 9.668 -43.998 1.00 76.50 420 ARG A C 1
ATOM 3035 O O . ARG A 1 420 ? 23.708 8.520 -44.181 1.00 76.50 420 ARG A O 1
ATOM 3042 N N . LEU A 1 421 ? 25.295 9.960 -43.471 1.00 78.56 421 LEU A N 1
ATOM 3043 C CA . LEU A 1 421 ? 26.236 8.938 -43.001 1.00 78.56 421 LEU A CA 1
ATOM 3044 C C . LEU A 1 421 ? 25.635 8.113 -41.858 1.00 78.56 421 LEU A C 1
ATOM 3046 O O . LEU A 1 421 ? 25.646 6.892 -41.937 1.00 78.56 421 LEU A O 1
ATOM 3050 N N . LEU A 1 422 ? 25.049 8.767 -40.852 1.00 77.81 422 LEU A N 1
ATOM 3051 C CA . LEU A 1 422 ? 24.364 8.126 -39.728 1.00 77.81 422 LEU A CA 1
ATOM 3052 C C . LEU A 1 422 ? 23.231 7.207 -40.196 1.00 77.81 422 LEU A C 1
ATOM 3054 O O . LEU A 1 422 ? 23.130 6.072 -39.746 1.00 77.81 422 LEU A O 1
ATOM 3058 N N . ARG A 1 423 ? 22.391 7.674 -41.123 1.00 78.81 423 ARG A N 1
ATOM 3059 C CA . ARG A 1 423 ? 21.282 6.886 -41.675 1.00 78.81 423 ARG A CA 1
ATOM 3060 C C . ARG A 1 423 ? 21.782 5.682 -42.469 1.00 78.81 423 ARG A C 1
ATOM 3062 O O . ARG A 1 423 ? 21.271 4.588 -42.283 1.00 78.81 423 ARG A O 1
ATOM 3069 N N . GLY A 1 424 ? 22.788 5.877 -43.324 1.00 82.75 424 GLY A N 1
ATOM 3070 C CA . GLY A 1 424 ? 23.407 4.787 -44.082 1.00 82.75 424 GLY A CA 1
ATOM 3071 C C . GLY A 1 424 ? 24.057 3.754 -43.163 1.00 82.75 424 GLY A C 1
ATOM 3072 O O . GLY A 1 424 ? 23.873 2.558 -43.350 1.00 82.75 424 GLY A O 1
ATOM 3073 N N . ALA A 1 425 ? 24.732 4.213 -42.112 1.00 84.69 425 ALA A N 1
ATOM 3074 C CA . ALA A 1 425 ? 25.279 3.375 -41.056 1.00 84.69 425 ALA A CA 1
ATOM 3075 C C . ALA A 1 425 ? 24.192 2.566 -40.329 1.00 84.69 425 ALA A C 1
ATOM 3077 O O . ALA A 1 425 ? 24.327 1.353 -40.203 1.00 84.69 425 ALA A O 1
ATOM 3078 N N . LEU A 1 426 ? 23.109 3.213 -39.891 1.00 87.19 426 LEU A N 1
ATOM 3079 C CA . LEU A 1 426 ? 22.049 2.596 -39.090 1.00 87.19 426 LEU A CA 1
ATOM 3080 C C . LEU A 1 426 ? 20.992 1.825 -39.897 1.00 87.19 426 LEU A C 1
ATOM 3082 O O . LEU A 1 426 ? 20.096 1.250 -39.291 1.00 87.19 426 LEU A O 1
ATOM 3086 N N . ASP A 1 427 ? 21.063 1.780 -41.230 1.00 89.00 427 ASP A N 1
ATOM 3087 C CA . ASP A 1 427 ? 20.061 1.080 -42.051 1.00 89.00 427 ASP A CA 1
ATOM 3088 C C . ASP A 1 427 ? 20.005 -0.441 -41.782 1.00 89.00 427 ASP A C 1
ATOM 3090 O O . ASP A 1 427 ? 18.918 -1.020 -41.729 1.00 89.00 427 ASP A O 1
ATOM 3094 N N . ASP A 1 428 ? 21.167 -1.073 -41.578 1.00 92.00 428 ASP A N 1
ATOM 3095 C CA . ASP A 1 428 ? 21.332 -2.480 -41.171 1.00 92.00 428 ASP A CA 1
ATOM 3096 C C . ASP A 1 428 ? 22.598 -2.649 -40.317 1.00 92.00 428 ASP A C 1
ATOM 3098 O O . ASP A 1 428 ? 23.538 -3.366 -40.670 1.00 92.00 428 ASP A O 1
ATOM 3102 N N . PHE A 1 429 ? 22.660 -1.920 -39.202 1.00 91.88 429 PHE A N 1
ATOM 3103 C CA . PHE A 1 429 ? 23.843 -1.906 -38.353 1.00 91.88 429 PHE A CA 1
ATOM 3104 C C . PHE A 1 429 ? 23.967 -3.188 -37.534 1.00 91.88 429 PHE A C 1
ATOM 3106 O O . PHE A 1 429 ? 23.118 -3.493 -36.700 1.00 91.88 429 PHE A O 1
ATOM 3113 N N . ARG A 1 430 ? 25.060 -3.921 -37.732 1.00 95.31 430 ARG A N 1
ATOM 3114 C CA . ARG A 1 430 ? 25.445 -5.078 -36.925 1.00 95.31 430 ARG A CA 1
ATOM 3115 C C . ARG A 1 430 ? 26.388 -4.598 -35.838 1.00 95.31 430 ARG A C 1
ATOM 3117 O O . ARG A 1 430 ? 27.549 -4.297 -36.117 1.00 95.31 430 ARG A O 1
ATOM 3124 N N . TYR A 1 431 ? 25.868 -4.466 -34.626 1.00 93.56 431 TYR A N 1
ATOM 3125 C CA . TYR A 1 431 ? 26.652 -3.992 -33.498 1.00 93.56 431 TYR A CA 1
ATOM 3126 C C . TYR A 1 431 ? 27.391 -5.162 -32.841 1.00 93.56 431 TYR A C 1
ATOM 3128 O O . TYR A 1 431 ? 26.815 -6.222 -32.610 1.00 93.56 431 TYR A O 1
ATOM 3136 N N . ASP A 1 432 ? 28.657 -4.943 -32.502 1.00 95.12 432 ASP A N 1
ATOM 3137 C CA . ASP A 1 432 ? 29.442 -5.823 -31.634 1.00 95.12 432 ASP A CA 1
ATOM 3138 C C . ASP A 1 432 ? 29.160 -5.506 -30.160 1.00 95.12 432 ASP A C 1
ATOM 3140 O O . ASP A 1 432 ? 29.088 -6.400 -29.320 1.00 95.12 432 ASP A O 1
ATOM 3144 N N . ALA A 1 433 ? 28.968 -4.219 -29.855 1.00 94.31 433 ALA A N 1
ATOM 3145 C CA . ALA A 1 433 ? 28.604 -3.735 -28.533 1.00 94.31 433 ALA A CA 1
ATOM 3146 C C . ALA A 1 433 ? 27.768 -2.455 -28.633 1.00 94.31 433 ALA A C 1
ATOM 3148 O O . ALA A 1 433 ? 28.034 -1.580 -29.463 1.00 94.31 433 ALA A O 1
ATOM 3149 N N . LEU A 1 434 ? 26.786 -2.337 -27.745 1.00 89.88 434 LEU A N 1
ATOM 3150 C CA . LEU A 1 434 ? 26.015 -1.125 -27.510 1.00 89.88 434 LEU A CA 1
ATOM 3151 C C . LEU A 1 434 ? 25.999 -0.854 -26.007 1.00 89.88 434 LEU A C 1
ATOM 3153 O O . LEU A 1 434 ? 25.715 -1.743 -25.207 1.00 89.88 434 LEU A O 1
ATOM 3157 N N . THR A 1 435 ? 26.308 0.381 -25.627 1.00 91.19 435 THR A N 1
ATOM 3158 C CA . THR A 1 435 ? 26.232 0.859 -24.246 1.00 91.19 435 THR A CA 1
ATOM 3159 C C . THR A 1 435 ? 25.352 2.095 -24.180 1.00 91.19 435 THR A C 1
ATOM 3161 O O . THR A 1 435 ? 25.515 3.020 -24.976 1.00 91.19 435 THR A O 1
ATOM 3164 N N . VAL A 1 436 ? 24.445 2.117 -23.210 1.00 88.56 436 VAL A N 1
ATOM 3165 C CA . VAL A 1 436 ? 23.592 3.252 -22.866 1.00 88.56 436 VAL A CA 1
ATOM 3166 C C . VAL A 1 436 ? 23.982 3.723 -21.478 1.00 88.56 436 VAL A C 1
ATOM 3168 O O . VAL A 1 436 ? 23.909 2.954 -20.524 1.00 88.56 436 VAL A O 1
ATOM 3171 N N . SER A 1 437 ? 24.363 4.990 -21.355 1.00 89.31 437 SER A N 1
ATOM 3172 C CA . SER A 1 437 ? 24.469 5.661 -20.063 1.00 89.31 437 SER A CA 1
ATOM 3173 C C . SER A 1 437 ? 23.360 6.688 -19.890 1.00 89.31 437 SER A C 1
ATOM 3175 O O . SER A 1 437 ? 22.951 7.308 -20.877 1.00 89.31 437 SER A O 1
ATOM 3177 N N . LEU A 1 438 ? 22.903 6.882 -18.656 1.00 85.06 438 LEU A N 1
ATOM 3178 C CA . LEU A 1 438 ? 21.920 7.902 -18.306 1.00 85.06 438 LEU A CA 1
ATOM 3179 C C . LEU A 1 438 ? 22.342 8.642 -17.035 1.00 85.06 438 LEU A C 1
ATOM 3181 O O . LEU A 1 438 ? 22.688 8.031 -16.024 1.00 85.06 438 LEU A O 1
ATOM 3185 N N . ASP A 1 439 ? 22.239 9.962 -17.098 1.00 87.94 439 ASP A N 1
ATOM 3186 C CA . ASP A 1 439 ? 22.373 10.885 -15.982 1.00 87.94 439 ASP A CA 1
ATOM 3187 C C . ASP A 1 439 ? 21.196 11.867 -16.020 1.00 87.94 439 ASP A C 1
ATOM 3189 O O . ASP A 1 439 ? 20.816 12.342 -17.088 1.00 87.94 439 ASP A O 1
ATOM 3193 N N . GLY A 1 440 ? 20.627 12.238 -14.881 1.00 84.12 440 GLY A N 1
ATOM 3194 C CA . GLY A 1 440 ? 19.608 13.284 -14.855 1.00 84.12 440 GLY A CA 1
ATOM 3195 C C . GLY A 1 440 ? 18.882 13.386 -13.531 1.00 84.12 440 GLY A C 1
ATOM 3196 O O . GLY A 1 440 ? 19.161 12.640 -12.595 1.00 84.12 440 GLY A O 1
ATOM 3197 N N . ARG A 1 441 ? 17.979 14.361 -13.434 1.00 81.50 441 ARG A N 1
ATOM 3198 C CA . ARG A 1 441 ? 17.128 14.543 -12.257 1.00 81.50 441 ARG A CA 1
ATOM 3199 C C . ARG A 1 441 ? 15.795 15.181 -12.615 1.00 81.50 441 ARG A C 1
ATOM 3201 O O . ARG A 1 441 ? 15.718 15.947 -13.577 1.00 81.50 441 ARG A O 1
ATOM 3208 N N . THR A 1 442 ? 14.773 14.891 -11.822 1.00 73.25 442 THR A N 1
ATOM 3209 C CA . THR A 1 442 ? 13.445 15.507 -11.911 1.00 73.25 442 THR A CA 1
ATOM 3210 C C . THR A 1 442 ? 13.552 17.032 -12.021 1.00 73.25 442 THR A C 1
ATOM 3212 O O . THR A 1 442 ? 14.364 17.665 -11.343 1.00 73.25 442 THR A O 1
ATOM 3215 N N . GLY A 1 443 ? 12.776 17.622 -12.936 1.00 71.81 443 GLY A N 1
ATOM 3216 C CA . GLY A 1 443 ? 12.750 19.071 -13.173 1.00 71.81 443 GLY A CA 1
ATOM 3217 C C . GLY A 1 443 ? 14.020 19.681 -13.791 1.00 71.81 443 GLY A C 1
ATOM 3218 O O . GLY A 1 443 ? 14.098 20.903 -13.908 1.00 71.81 443 GLY A O 1
ATOM 3219 N N . ALA A 1 444 ? 15.016 18.881 -14.187 1.00 78.25 444 ALA A N 1
ATOM 3220 C CA . ALA A 1 444 ? 16.241 19.361 -14.829 1.00 78.25 444 ALA A CA 1
ATOM 3221 C C . ALA A 1 444 ? 16.589 18.567 -16.100 1.00 78.25 444 ALA A C 1
ATOM 3223 O O . ALA A 1 444 ? 15.809 17.752 -16.583 1.00 78.25 444 ALA A O 1
ATOM 3224 N N . VAL A 1 445 ? 17.779 18.835 -16.648 1.00 75.94 445 VAL A N 1
ATOM 3225 C CA . VAL A 1 445 ? 18.288 18.188 -17.863 1.00 75.94 445 VAL A CA 1
ATOM 3226 C C . VAL A 1 445 ? 18.564 16.707 -17.619 1.00 75.94 445 VAL A C 1
ATOM 3228 O O . VAL A 1 445 ? 19.230 16.342 -16.644 1.00 75.94 445 VAL A O 1
ATOM 3231 N N . TRP A 1 446 ? 18.115 15.877 -18.555 1.00 79.31 446 TRP A N 1
ATOM 3232 C CA . TRP A 1 446 ? 18.479 14.469 -18.645 1.00 79.31 446 TRP A CA 1
ATOM 3233 C C . TRP A 1 446 ? 19.437 14.250 -19.802 1.00 79.31 446 TRP A C 1
ATOM 3235 O O . TRP A 1 446 ? 19.209 14.723 -20.910 1.00 79.31 446 TRP A O 1
ATOM 3245 N N . ARG A 1 447 ? 20.522 13.532 -19.542 1.00 83.81 447 ARG A N 1
ATOM 3246 C CA . ARG A 1 447 ? 21.571 13.225 -20.504 1.00 83.81 447 ARG A CA 1
ATOM 3247 C C . ARG A 1 447 ? 21.635 11.727 -20.700 1.00 83.81 447 ARG A C 1
ATOM 3249 O O . ARG A 1 447 ? 21.947 10.990 -19.768 1.00 83.81 447 ARG A O 1
ATOM 3256 N N . SER A 1 448 ? 21.381 11.283 -21.919 1.00 81.94 448 SER A N 1
ATOM 3257 C CA . SER A 1 448 ? 21.672 9.922 -22.339 1.00 81.94 448 SER A CA 1
ATOM 3258 C C . SER A 1 448 ? 22.881 9.930 -23.264 1.00 81.94 448 SER A C 1
ATOM 3260 O O . SER A 1 448 ? 23.009 10.802 -24.121 1.00 81.94 448 SER A O 1
ATOM 3262 N N . ARG A 1 449 ? 23.778 8.960 -23.101 1.00 84.12 449 ARG A N 1
ATOM 3263 C CA . ARG A 1 449 ? 24.841 8.702 -24.078 1.00 84.12 449 ARG A CA 1
ATOM 3264 C C . ARG A 1 449 ? 24.702 7.287 -24.575 1.00 84.12 449 ARG A C 1
ATOM 3266 O O . ARG A 1 449 ? 24.636 6.355 -23.779 1.00 84.12 449 ARG A O 1
ATOM 3273 N N . LEU A 1 450 ? 24.695 7.147 -25.883 1.00 84.31 450 LEU A N 1
ATOM 3274 C CA . LEU A 1 450 ? 24.625 5.889 -26.583 1.00 84.31 450 LEU A CA 1
ATOM 3275 C C . LEU A 1 450 ? 25.937 5.721 -27.348 1.00 84.31 450 LEU A C 1
ATOM 3277 O O . LEU A 1 450 ? 26.291 6.541 -28.195 1.00 84.31 450 LEU A O 1
ATOM 3281 N N . ARG A 1 451 ? 26.664 4.653 -27.038 1.00 88.44 451 ARG A N 1
ATOM 3282 C CA . ARG A 1 451 ? 27.896 4.274 -27.726 1.00 88.44 451 ARG A CA 1
ATOM 3283 C C . ARG A 1 451 ? 27.681 2.937 -28.400 1.00 88.44 451 ARG A C 1
ATOM 3285 O O . ARG A 1 451 ? 27.435 1.946 -27.720 1.00 88.44 451 ARG A O 1
ATOM 3292 N N . LEU A 1 452 ? 27.804 2.908 -29.719 1.00 87.62 452 LEU A N 1
ATOM 3293 C CA . LEU A 1 452 ? 27.746 1.682 -30.498 1.00 87.62 452 LEU A CA 1
ATOM 3294 C C . LEU A 1 452 ? 29.067 1.449 -31.212 1.00 87.62 452 LEU A C 1
ATOM 3296 O O . LEU A 1 452 ? 29.657 2.382 -31.751 1.00 87.62 452 LEU A O 1
ATOM 3300 N N . SER A 1 453 ? 29.499 0.199 -31.273 1.00 92.81 453 SER A N 1
ATOM 3301 C CA . SER A 1 453 ? 30.589 -0.245 -32.138 1.00 92.81 453 SER A CA 1
ATOM 3302 C C . SER A 1 453 ? 30.107 -1.395 -33.002 1.00 92.81 453 SER A C 1
ATOM 3304 O O . SER A 1 453 ? 29.404 -2.274 -32.507 1.00 92.81 453 SER A O 1
ATOM 3306 N N . GLY A 1 454 ? 30.478 -1.392 -34.275 1.00 93.19 454 GLY A N 1
ATOM 3307 C CA . GLY A 1 454 ? 30.041 -2.411 -35.220 1.00 93.19 454 GLY A CA 1
ATOM 3308 C C . GLY A 1 454 ? 30.248 -1.969 -36.656 1.00 93.19 454 GLY A C 1
ATOM 3309 O O . GLY A 1 454 ? 31.074 -1.102 -36.935 1.00 93.19 454 GLY A O 1
ATOM 3310 N N . HIS A 1 455 ? 29.479 -2.545 -37.572 1.00 93.44 455 HIS A N 1
ATOM 3311 C CA . HIS A 1 455 ? 29.546 -2.220 -38.994 1.00 93.44 455 HIS A CA 1
ATOM 3312 C C . HIS A 1 455 ? 28.183 -2.390 -39.669 1.00 93.44 455 HIS A C 1
ATOM 3314 O O . HIS A 1 455 ? 27.306 -3.094 -39.176 1.00 93.44 455 HIS A O 1
ATOM 3320 N N . ASN A 1 456 ? 28.013 -1.782 -40.842 1.00 92.25 456 ASN A N 1
ATOM 3321 C CA . ASN A 1 456 ? 26.908 -2.103 -41.742 1.00 92.25 456 ASN A CA 1
ATOM 3322 C C . ASN A 1 456 ? 27.483 -2.790 -42.996 1.00 92.25 456 ASN A C 1
ATOM 3324 O O . ASN A 1 456 ? 28.225 -2.145 -43.738 1.00 92.25 456 ASN A O 1
ATOM 3328 N N . PRO A 1 457 ? 27.153 -4.070 -43.261 1.00 93.19 457 PRO A N 1
ATOM 3329 C CA . PRO A 1 457 ? 27.693 -4.828 -44.395 1.00 93.19 457 PRO A CA 1
ATOM 3330 C C . PRO A 1 457 ? 27.429 -4.204 -45.769 1.00 93.19 457 PRO A C 1
ATOM 3332 O O . PRO A 1 457 ? 28.169 -4.462 -46.716 1.00 93.19 457 PRO A O 1
ATOM 3335 N N . TYR A 1 458 ? 26.366 -3.409 -45.887 1.00 91.88 458 TYR A N 1
ATOM 3336 C CA . TYR A 1 458 ? 25.900 -2.822 -47.143 1.00 91.88 458 TYR A CA 1
ATOM 3337 C C . TYR A 1 458 ? 26.302 -1.351 -47.300 1.00 91.88 458 TYR A C 1
ATOM 3339 O O . TYR A 1 458 ? 25.904 -0.698 -48.264 1.00 91.88 458 TYR A O 1
ATOM 3347 N N . PHE A 1 459 ? 27.098 -0.817 -46.374 1.00 88.69 459 PHE A N 1
ATOM 3348 C CA . PHE A 1 459 ? 27.495 0.585 -46.346 1.00 88.69 459 PHE A CA 1
ATOM 3349 C C . PHE A 1 459 ? 29.018 0.719 -46.238 1.00 88.69 459 PHE A C 1
ATOM 3351 O O . PHE A 1 459 ? 29.655 -0.017 -45.492 1.00 88.69 459 PHE A O 1
ATOM 3358 N N . MET A 1 460 ? 29.613 1.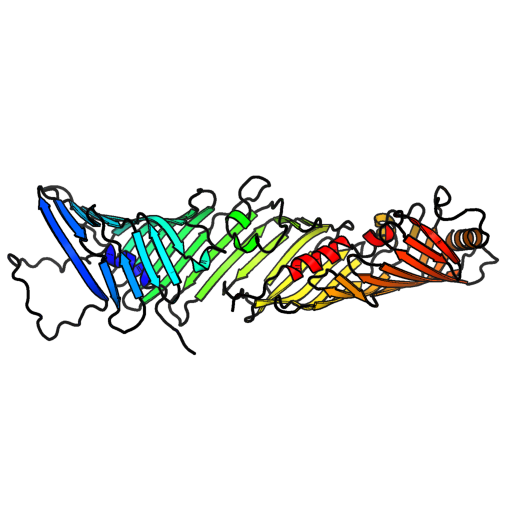651 -46.996 1.00 85.75 460 MET A N 1
ATOM 3359 C CA . MET A 1 460 ? 31.050 1.988 -46.934 1.00 85.75 460 MET A CA 1
ATOM 3360 C C . MET A 1 460 ? 31.988 0.763 -46.907 1.00 85.75 460 MET A C 1
ATOM 3362 O O . MET A 1 460 ? 32.896 0.681 -46.086 1.00 85.75 460 MET A O 1
ATOM 3366 N N . ALA A 1 461 ? 31.753 -0.210 -47.797 1.00 88.31 461 ALA A N 1
ATOM 3367 C CA . ALA A 1 461 ? 32.542 -1.444 -47.894 1.00 88.31 461 ALA A CA 1
ATOM 3368 C C . ALA A 1 461 ? 32.674 -2.223 -46.563 1.00 88.31 461 ALA A C 1
ATOM 3370 O O . ALA A 1 461 ? 33.717 -2.818 -46.299 1.00 88.31 461 ALA A O 1
ATOM 3371 N N . ALA A 1 462 ? 31.622 -2.214 -45.732 1.00 88.06 462 ALA A N 1
ATOM 3372 C CA . ALA A 1 462 ? 31.558 -2.896 -44.437 1.00 88.06 462 ALA A CA 1
ATOM 3373 C C . ALA A 1 462 ? 32.619 -2.441 -43.418 1.00 88.06 462 ALA A C 1
ATOM 3375 O O . ALA A 1 462 ? 32.987 -3.200 -42.520 1.00 88.06 462 ALA A O 1
ATOM 3376 N N . GLN A 1 463 ? 33.116 -1.205 -43.538 1.00 87.00 463 GLN A N 1
ATOM 3377 C CA . GLN A 1 463 ? 34.068 -0.667 -42.571 1.00 87.00 463 GLN A CA 1
ATOM 3378 C C . GLN A 1 463 ? 33.456 -0.581 -41.162 1.00 87.00 463 GLN A C 1
ATOM 3380 O O . GLN A 1 463 ? 32.290 -0.195 -41.022 1.00 87.00 463 GLN A O 1
ATOM 3385 N N . PRO A 1 464 ? 34.232 -0.909 -40.111 1.00 86.69 464 PRO A N 1
ATOM 3386 C CA . PRO A 1 464 ? 33.788 -0.747 -38.739 1.00 86.69 464 PRO A CA 1
ATOM 3387 C C . PRO A 1 464 ? 33.728 0.733 -38.365 1.00 86.69 464 PRO A C 1
ATOM 3389 O O . PRO A 1 464 ? 34.587 1.528 -38.749 1.00 86.69 464 PRO A O 1
ATOM 3392 N N . PHE A 1 465 ? 32.735 1.095 -37.565 1.00 80.88 465 PHE A N 1
ATOM 3393 C CA . PHE A 1 465 ? 32.588 2.433 -37.019 1.00 80.88 465 PHE A CA 1
ATOM 3394 C C . PHE A 1 465 ? 32.152 2.393 -35.560 1.00 80.88 465 PHE A C 1
ATOM 3396 O O . PHE A 1 465 ? 31.447 1.489 -35.104 1.00 80.88 465 PHE A O 1
ATOM 3403 N N . ILE A 1 466 ? 32.595 3.414 -34.829 1.00 85.88 466 ILE A N 1
ATOM 3404 C CA . ILE A 1 466 ? 32.115 3.718 -33.488 1.00 85.88 466 ILE A CA 1
ATOM 3405 C C . ILE A 1 466 ? 31.207 4.928 -33.616 1.00 85.88 466 ILE A C 1
ATOM 3407 O O . ILE A 1 466 ? 31.639 5.993 -34.060 1.00 85.88 466 ILE A O 1
ATOM 3411 N N . LEU A 1 467 ? 29.955 4.755 -33.223 1.00 79.94 467 LEU A N 1
ATOM 3412 C CA . LEU A 1 467 ? 28.967 5.812 -33.200 1.00 79.94 467 LEU A CA 1
ATOM 3413 C C . LEU A 1 467 ? 28.740 6.244 -31.752 1.00 79.94 467 LEU A C 1
ATOM 3415 O O . LEU A 1 467 ? 28.297 5.450 -30.925 1.00 79.94 467 LEU A O 1
ATOM 3419 N N . ASN A 1 468 ? 29.031 7.511 -31.470 1.00 81.94 468 ASN A N 1
ATOM 3420 C CA . ASN A 1 468 ? 28.689 8.150 -30.207 1.00 81.94 468 ASN A CA 1
ATOM 3421 C C . ASN A 1 468 ? 27.543 9.126 -30.463 1.00 81.94 468 ASN A C 1
ATOM 3423 O O . ASN A 1 468 ? 27.680 10.053 -31.266 1.00 81.94 468 ASN A O 1
ATOM 3427 N N . VAL A 1 469 ? 26.426 8.892 -29.786 1.00 76.00 469 VAL A N 1
ATOM 3428 C CA . VAL A 1 469 ? 25.242 9.743 -29.820 1.00 76.00 469 VAL A CA 1
ATOM 3429 C C . VAL A 1 469 ? 25.003 10.242 -28.407 1.00 76.00 469 VAL A C 1
ATOM 3431 O O . VAL A 1 469 ? 24.808 9.435 -27.497 1.00 76.00 469 VAL A O 1
ATOM 3434 N N . ASN A 1 470 ? 25.004 11.556 -28.218 1.00 76.94 470 ASN A N 1
ATOM 3435 C CA . ASN A 1 470 ? 24.577 12.153 -26.959 1.00 76.94 470 ASN A CA 1
ATOM 3436 C C . ASN A 1 470 ? 23.198 12.762 -27.161 1.00 76.94 470 ASN A C 1
ATOM 3438 O O . ASN A 1 470 ? 22.937 13.431 -28.155 1.00 76.94 470 ASN A O 1
ATOM 3442 N N . LEU A 1 471 ? 22.313 12.530 -26.210 1.00 71.38 471 LEU A N 1
ATOM 3443 C CA . LEU A 1 471 ? 20.992 13.118 -26.188 1.00 71.38 471 LEU A CA 1
ATOM 3444 C C . LEU A 1 471 ? 20.844 13.902 -24.890 1.00 71.38 471 LEU A C 1
ATOM 3446 O O . LEU A 1 471 ? 20.888 13.316 -23.808 1.00 71.38 471 LEU A O 1
ATOM 3450 N N . GLU A 1 472 ? 20.644 15.210 -25.002 1.00 71.44 472 GLU A N 1
ATOM 3451 C CA . GLU A 1 472 ? 20.250 16.068 -23.891 1.00 71.44 472 GLU A CA 1
ATOM 3452 C C . GLU A 1 472 ? 18.764 16.413 -24.021 1.00 71.44 472 GLU A C 1
ATOM 3454 O O . GLU A 1 472 ? 18.325 17.044 -24.980 1.00 71.44 472 GLU A O 1
ATOM 3459 N N . VAL A 1 473 ? 17.966 15.990 -23.047 1.00 63.47 473 VAL A N 1
ATOM 3460 C CA . VAL A 1 473 ? 16.541 16.302 -22.967 1.00 63.47 473 VAL A CA 1
ATOM 3461 C C . VAL A 1 473 ? 16.346 17.390 -21.924 1.00 63.47 473 VAL A C 1
ATOM 3463 O O . VAL A 1 473 ? 16.597 17.193 -20.732 1.00 63.47 473 VAL A O 1
ATOM 3466 N N . VAL A 1 474 ? 15.882 18.542 -22.397 1.00 64.88 474 VAL A N 1
ATOM 3467 C CA . VAL A 1 474 ? 15.408 19.662 -21.584 1.00 64.88 474 VAL A CA 1
ATOM 3468 C C . VAL A 1 474 ? 13.933 19.843 -21.927 1.00 64.88 474 VAL A C 1
ATOM 3470 O O . VAL A 1 474 ? 13.630 19.916 -23.120 1.00 64.88 474 VAL A O 1
ATOM 3473 N N . PRO A 1 475 ? 13.010 19.927 -20.952 1.00 55.38 475 PRO A N 1
ATOM 3474 C CA . PRO A 1 475 ? 11.611 20.235 -21.248 1.00 55.38 475 PRO A CA 1
ATOM 3475 C C . PRO A 1 475 ? 11.497 21.473 -22.160 1.00 55.38 475 PRO A C 1
ATOM 3477 O O . PRO A 1 475 ? 11.973 22.548 -21.795 1.00 55.38 475 PRO A O 1
ATOM 3480 N N . GLY A 1 476 ? 10.926 21.318 -23.361 1.00 52.69 476 GLY A N 1
ATOM 3481 C CA . GLY A 1 476 ? 10.783 22.376 -24.369 1.00 52.69 476 GLY A CA 1
ATOM 3482 C C . GLY A 1 476 ? 12.000 22.646 -25.269 1.00 52.69 476 GLY A C 1
ATOM 3483 O O . GLY A 1 476 ? 11.877 23.435 -26.206 1.00 52.69 476 GLY A O 1
ATOM 3484 N N . GLN A 1 477 ? 13.176 22.050 -25.019 1.00 60.06 477 GLN A N 1
ATOM 3485 C CA . GLN A 1 477 ? 14.441 22.391 -25.704 1.00 60.06 477 GLN A CA 1
ATOM 3486 C C . GLN A 1 477 ? 15.419 21.203 -25.850 1.00 60.06 477 GLN A C 1
ATOM 3488 O O . GLN A 1 477 ? 16.618 21.357 -25.629 1.00 60.06 477 GLN A O 1
ATOM 3493 N N . SER A 1 478 ? 14.949 20.003 -26.210 1.00 63.47 478 SER A N 1
ATOM 3494 C CA . SER A 1 478 ? 15.855 18.850 -26.379 1.00 63.47 478 SER A CA 1
ATOM 3495 C C . SER A 1 478 ? 16.860 19.042 -27.523 1.00 63.47 478 SER A C 1
ATOM 3497 O O . SER A 1 478 ? 16.514 19.553 -28.595 1.00 63.47 478 SER A O 1
ATOM 3499 N N . VAL A 1 479 ? 18.086 18.561 -27.316 1.00 61.34 479 VAL A N 1
ATOM 3500 C CA . VAL A 1 479 ? 19.225 18.632 -28.239 1.00 61.34 479 VAL A CA 1
ATOM 3501 C C . VAL A 1 479 ? 19.828 17.238 -28.430 1.00 61.34 479 VAL A C 1
ATOM 3503 O O . VAL A 1 479 ? 20.080 16.515 -27.471 1.00 61.34 479 VAL A O 1
ATOM 3506 N N . LEU A 1 480 ? 20.082 16.858 -29.680 1.00 63.97 480 LEU A N 1
ATOM 3507 C CA . LEU A 1 480 ? 20.761 15.624 -30.072 1.00 63.97 480 LEU A CA 1
ATOM 3508 C C . LEU A 1 480 ? 22.127 15.965 -30.654 1.00 63.97 480 LEU A C 1
ATOM 3510 O O . LEU A 1 480 ? 22.214 16.705 -31.631 1.00 63.97 480 LEU A O 1
ATOM 3514 N N . GLU A 1 481 ? 23.181 15.383 -30.103 1.00 67.25 481 GLU A N 1
ATOM 3515 C CA . GLU A 1 481 ? 24.541 15.536 -30.599 1.00 67.25 481 GLU A CA 1
ATOM 3516 C C . GLU A 1 481 ? 25.047 14.241 -31.239 1.00 67.25 481 GLU A C 1
ATOM 3518 O O . GLU A 1 481 ? 24.942 13.149 -30.673 1.00 67.25 481 GLU A O 1
ATOM 3523 N N . VAL A 1 482 ? 25.627 14.368 -32.431 1.00 63.56 482 VAL A N 1
ATOM 3524 C CA . VAL A 1 482 ? 26.262 13.269 -33.166 1.00 63.56 482 VAL A CA 1
ATOM 3525 C C . VAL A 1 482 ? 27.675 13.709 -33.541 1.00 63.56 482 VAL A C 1
ATOM 3527 O O . VAL A 1 482 ? 27.857 14.575 -34.401 1.00 63.56 482 VAL A O 1
ATOM 3530 N N . GLY A 1 483 ? 28.682 13.129 -32.881 1.00 68.44 483 GLY A N 1
ATOM 3531 C CA . GLY A 1 483 ? 30.052 13.658 -32.929 1.00 68.44 483 GLY A CA 1
ATOM 3532 C C . GLY A 1 483 ? 30.108 15.084 -32.368 1.00 68.44 483 GLY A C 1
ATOM 3533 O O . GLY A 1 483 ? 29.533 15.343 -31.318 1.00 68.44 483 GLY A O 1
ATOM 3534 N N . ASP A 1 484 ? 30.728 16.016 -33.097 1.00 65.50 484 ASP A N 1
ATOM 3535 C CA . ASP A 1 484 ? 30.885 17.423 -32.672 1.00 65.50 484 ASP A CA 1
ATOM 3536 C C . ASP A 1 484 ? 29.721 18.332 -33.127 1.00 65.50 484 ASP A C 1
ATOM 3538 O O . ASP A 1 484 ? 29.877 19.544 -33.279 1.00 65.50 484 ASP A O 1
ATOM 3542 N N . THR A 1 485 ? 28.559 17.754 -33.452 1.00 57.25 485 THR A N 1
ATOM 3543 C CA . THR A 1 485 ? 27.435 18.479 -34.073 1.00 57.25 485 THR A CA 1
ATOM 3544 C C . THR A 1 485 ? 26.160 18.328 -33.270 1.00 57.25 485 THR A C 1
ATOM 3546 O O . THR A 1 485 ? 25.731 17.201 -33.053 1.00 57.25 485 THR A O 1
ATOM 3549 N N . ALA A 1 486 ? 25.519 19.447 -32.932 1.00 64.00 486 ALA A N 1
ATOM 3550 C CA . ALA A 1 486 ? 24.245 19.492 -32.222 1.00 64.00 486 ALA A CA 1
ATOM 3551 C C . ALA A 1 486 ? 23.061 19.804 -33.159 1.00 64.00 486 ALA A C 1
ATOM 3553 O O . ALA A 1 486 ? 23.150 20.676 -34.026 1.00 64.00 486 ALA A O 1
ATOM 3554 N N . PHE A 1 487 ? 21.939 19.121 -32.943 1.00 61.75 487 PHE A N 1
ATOM 3555 C CA . PHE A 1 487 ? 20.669 19.292 -33.647 1.00 61.75 487 PHE A CA 1
ATOM 3556 C C . PHE A 1 487 ? 19.545 19.519 -32.630 1.00 61.75 487 PHE A C 1
ATOM 3558 O O . PHE A 1 487 ? 19.434 18.781 -31.652 1.00 61.75 487 PHE A O 1
ATOM 3565 N N . ALA A 1 488 ? 18.692 20.521 -32.846 1.00 61.56 488 ALA A N 1
ATOM 3566 C CA . ALA A 1 488 ? 17.527 20.757 -31.993 1.00 61.56 488 ALA A CA 1
ATOM 3567 C C . ALA A 1 488 ? 16.412 19.754 -32.327 1.00 61.56 488 ALA A C 1
ATOM 3569 O O . ALA A 1 488 ? 16.028 19.633 -33.490 1.00 61.56 488 ALA A O 1
ATOM 3570 N N . VAL A 1 489 ? 15.880 19.056 -31.317 1.00 55.28 489 VAL A N 1
ATOM 3571 C CA . VAL A 1 489 ? 14.890 17.975 -31.506 1.00 55.28 489 VAL A CA 1
ATOM 3572 C C . VAL A 1 489 ? 13.511 18.278 -30.907 1.00 55.28 489 VAL A C 1
ATOM 3574 O O . VAL A 1 489 ? 12.544 17.579 -31.201 1.00 55.28 489 VAL A O 1
ATOM 3577 N N . GLY A 1 490 ? 13.372 19.367 -30.145 1.00 55.12 490 GLY A N 1
ATOM 3578 C CA . GLY A 1 490 ? 12.100 19.743 -29.508 1.00 55.12 490 GLY A CA 1
ATOM 3579 C C . GLY A 1 490 ? 11.613 18.688 -28.503 1.00 55.12 490 GLY A C 1
ATOM 3580 O O . GLY A 1 490 ? 12.406 17.901 -27.991 1.00 55.12 490 GLY A O 1
ATOM 3581 N N . ASP A 1 491 ? 10.310 18.632 -28.222 1.00 52.28 491 ASP A N 1
ATOM 3582 C CA . ASP A 1 491 ? 9.719 17.660 -27.275 1.00 52.28 491 ASP A CA 1
ATOM 3583 C C . ASP A 1 491 ? 9.605 16.225 -27.843 1.00 52.28 491 ASP A C 1
ATOM 3585 O O . ASP A 1 491 ? 9.027 15.334 -27.224 1.00 52.28 491 ASP A O 1
ATOM 3589 N N . ALA A 1 492 ? 10.138 15.980 -29.044 1.00 39.28 492 ALA A N 1
ATOM 3590 C CA . ALA A 1 492 ? 9.765 14.854 -29.898 1.00 39.28 492 ALA A CA 1
ATOM 3591 C C . ALA A 1 492 ? 10.538 13.540 -29.665 1.00 39.28 492 ALA A C 1
ATOM 3593 O O . ALA A 1 492 ? 10.503 12.673 -30.537 1.00 39.28 492 ALA A O 1
ATOM 3594 N N . LEU A 1 493 ? 11.239 13.352 -28.538 1.00 46.91 493 LEU A N 1
ATOM 3595 C CA . LEU A 1 493 ? 11.962 12.098 -28.264 1.00 46.91 493 LEU A CA 1
ATOM 3596 C C . LEU A 1 493 ? 11.320 11.269 -27.134 1.00 46.91 493 LEU A C 1
ATOM 3598 O O . LEU A 1 493 ? 11.710 11.389 -25.972 1.00 46.91 493 LEU A O 1
ATOM 3602 N N . PRO A 1 494 ? 10.384 10.358 -27.478 1.00 48.97 494 PRO A N 1
ATOM 3603 C CA . PRO A 1 494 ? 9.744 9.429 -26.537 1.00 48.97 494 PRO A CA 1
ATOM 3604 C C . PRO A 1 494 ? 10.683 8.372 -25.917 1.00 48.97 494 PRO A C 1
ATOM 3606 O O . PRO A 1 494 ? 10.318 7.725 -24.934 1.00 48.97 494 PRO A O 1
ATOM 3609 N N . ILE A 1 495 ? 11.929 8.261 -26.400 1.00 46.09 495 ILE A N 1
ATOM 3610 C CA . ILE A 1 495 ? 12.986 7.368 -25.877 1.00 46.09 495 ILE A CA 1
ATOM 3611 C C . ILE A 1 495 ? 13.201 7.535 -24.370 1.00 46.09 495 ILE A C 1
ATOM 3613 O O . ILE A 1 495 ? 13.418 6.558 -23.654 1.00 46.09 495 ILE A O 1
ATOM 3617 N N . TYR A 1 496 ? 13.107 8.772 -23.891 1.00 48.91 496 TYR A N 1
ATOM 3618 C CA . TYR A 1 496 ? 13.329 9.128 -22.497 1.00 48.91 496 TYR A CA 1
ATOM 3619 C C . TYR A 1 496 ? 12.241 8.583 -21.553 1.00 48.91 496 TYR A C 1
ATOM 3621 O O . TYR A 1 496 ? 12.557 8.013 -20.508 1.00 48.91 496 TYR A O 1
ATOM 3629 N N . ASN A 1 497 ? 10.967 8.672 -21.951 1.00 45.88 497 ASN A N 1
ATOM 3630 C CA . ASN A 1 497 ? 9.861 8.093 -21.182 1.00 45.88 497 ASN A CA 1
ATOM 3631 C C . ASN A 1 497 ? 9.909 6.562 -21.180 1.00 45.88 497 ASN A C 1
ATOM 3633 O O . ASN A 1 497 ? 9.492 5.937 -20.207 1.00 45.88 497 ASN A O 1
ATOM 3637 N N . ALA A 1 498 ? 10.429 5.968 -22.251 1.00 43.97 498 ALA A N 1
ATOM 3638 C CA . ALA A 1 498 ? 10.410 4.530 -22.433 1.00 43.97 498 ALA A CA 1
ATOM 3639 C C . ALA A 1 498 ? 11.586 3.805 -21.787 1.00 43.97 498 ALA A C 1
ATOM 3641 O O . ALA A 1 498 ? 11.348 2.873 -21.038 1.00 43.97 498 ALA A O 1
ATOM 3642 N N . LEU A 1 499 ? 12.840 4.212 -21.997 1.00 42.28 499 LEU A N 1
ATOM 3643 C CA . LEU A 1 499 ? 13.973 3.440 -21.465 1.00 42.28 499 LEU A CA 1
ATOM 3644 C C . LEU A 1 499 ? 14.000 3.369 -19.932 1.00 42.28 499 LEU A C 1
ATOM 3646 O O . LEU A 1 499 ? 14.518 2.404 -19.376 1.00 42.28 499 LEU A O 1
ATOM 3650 N N . PHE A 1 500 ? 13.465 4.390 -19.257 1.00 49.69 500 PHE A N 1
ATOM 3651 C CA . PHE A 1 500 ? 13.675 4.563 -17.819 1.00 49.69 500 PHE A CA 1
ATOM 3652 C C . PHE A 1 500 ? 12.424 4.936 -17.028 1.00 49.69 500 PHE A C 1
ATOM 3654 O O . PHE A 1 500 ? 12.527 5.104 -15.817 1.00 49.69 500 PHE A O 1
ATOM 3661 N N . GLY A 1 501 ? 11.253 5.048 -17.673 1.00 48.06 501 GLY A N 1
ATOM 3662 C CA . GLY A 1 501 ? 9.985 5.292 -16.986 1.00 48.06 501 GLY A CA 1
ATOM 3663 C C . GLY A 1 501 ? 10.078 6.479 -16.035 1.00 48.06 501 GLY A C 1
ATOM 3664 O O . GLY A 1 501 ? 9.950 6.320 -14.832 1.00 48.06 501 GLY A O 1
ATOM 3665 N N . VAL A 1 502 ? 10.333 7.682 -16.534 1.00 50.66 502 VAL A N 1
ATOM 3666 C CA . VAL A 1 502 ? 10.607 8.850 -15.674 1.00 50.66 502 VAL A CA 1
ATOM 3667 C C . VAL A 1 502 ? 9.471 9.121 -14.702 1.00 50.66 502 VAL A C 1
ATOM 3669 O O . VAL A 1 502 ? 9.734 9.441 -13.554 1.00 50.66 502 VAL A O 1
ATOM 3672 N N . ARG A 1 503 ? 8.224 8.855 -15.099 1.00 49.59 503 ARG A N 1
ATOM 3673 C CA . ARG A 1 503 ? 7.087 8.884 -14.176 1.00 49.59 503 ARG A CA 1
ATOM 3674 C C . ARG A 1 503 ? 7.140 7.806 -13.097 1.00 49.59 503 ARG A C 1
ATOM 3676 O O . ARG A 1 503 ? 6.679 8.072 -12.003 1.00 49.59 503 ARG A O 1
ATOM 3683 N N . PHE A 1 504 ? 7.691 6.619 -13.365 1.00 45.41 504 PHE A N 1
ATOM 3684 C CA . PHE A 1 504 ? 7.944 5.581 -12.350 1.00 45.41 504 PHE A CA 1
ATOM 3685 C C . PHE A 1 504 ? 8.985 6.055 -11.368 1.00 45.41 504 PHE A C 1
ATOM 3687 O O . PHE A 1 504 ? 8.833 5.871 -10.172 1.00 45.41 504 PHE A O 1
ATOM 3694 N N . LEU A 1 505 ? 10.044 6.660 -11.882 1.00 51.34 505 LEU A N 1
ATOM 3695 C CA . LEU A 1 505 ? 11.094 7.199 -11.057 1.00 51.34 505 LEU A CA 1
ATOM 3696 C C . LEU A 1 505 ? 10.538 8.358 -10.219 1.00 51.34 505 LEU A C 1
ATOM 3698 O O . LEU A 1 505 ? 10.484 8.246 -9.005 1.00 51.34 505 LEU A O 1
ATOM 3702 N N . GLU A 1 506 ? 9.986 9.402 -10.824 1.00 52.53 506 GLU A N 1
ATOM 3703 C CA . GLU A 1 506 ? 9.298 10.487 -10.113 1.00 52.53 506 GLU A CA 1
ATOM 3704 C C . GLU A 1 506 ? 8.265 9.968 -9.105 1.00 52.53 506 GLU A C 1
ATOM 3706 O O . GLU A 1 506 ? 8.237 10.433 -7.971 1.00 52.53 506 GLU A O 1
ATOM 3711 N N . TRP A 1 507 ? 7.487 8.944 -9.459 1.00 54.44 507 TRP A N 1
ATOM 3712 C CA . TRP A 1 507 ? 6.592 8.252 -8.535 1.00 54.44 507 TRP A CA 1
ATOM 3713 C C . TRP A 1 507 ? 7.320 7.613 -7.357 1.00 54.44 507 TRP A C 1
ATOM 3715 O O . TRP A 1 507 ? 6.894 7.800 -6.224 1.00 54.44 507 TRP A O 1
ATOM 3725 N N . LEU A 1 508 ? 8.396 6.863 -7.587 1.00 51.81 508 LEU A N 1
ATOM 3726 C CA . LEU A 1 508 ? 9.159 6.173 -6.548 1.00 51.81 508 LEU A CA 1
ATOM 3727 C C . LEU A 1 508 ? 9.831 7.187 -5.606 1.00 51.81 508 LEU A C 1
ATOM 3729 O O . LEU A 1 508 ? 9.847 6.974 -4.397 1.00 51.81 508 LEU A O 1
ATOM 3733 N N . GLY A 1 509 ? 10.291 8.324 -6.136 1.00 47.66 509 GLY A N 1
ATOM 3734 C CA . GLY A 1 509 ? 10.794 9.462 -5.360 1.00 47.66 509 GLY A CA 1
ATOM 3735 C C . GLY A 1 509 ? 9.701 10.133 -4.532 1.00 47.66 509 GLY A C 1
ATOM 3736 O O . GLY A 1 509 ? 9.839 10.239 -3.318 1.00 47.66 509 GLY A O 1
ATOM 3737 N N . ASN A 1 510 ? 8.583 10.502 -5.159 1.00 50.22 510 ASN A N 1
ATOM 3738 C CA . ASN A 1 510 ? 7.462 11.172 -4.494 1.00 50.22 510 ASN A CA 1
ATOM 3739 C C . ASN A 1 510 ? 6.782 10.271 -3.453 1.00 50.22 510 ASN A C 1
ATOM 3741 O O . ASN A 1 510 ? 6.454 10.728 -2.367 1.00 50.22 510 ASN A O 1
ATOM 3745 N N . THR A 1 511 ? 6.606 8.983 -3.750 1.00 49.84 511 THR A N 1
ATOM 3746 C CA . THR A 1 511 ? 5.956 8.012 -2.852 1.00 49.84 511 THR A CA 1
ATOM 3747 C C . THR A 1 511 ? 6.813 7.712 -1.627 1.00 49.84 511 THR A C 1
ATOM 3749 O O . THR A 1 511 ? 6.277 7.489 -0.547 1.00 49.84 511 THR A O 1
ATOM 3752 N N . LEU A 1 512 ? 8.141 7.695 -1.771 1.00 47.50 512 LEU A N 1
ATOM 3753 C CA . LEU A 1 512 ? 9.050 7.445 -0.651 1.00 47.50 512 LEU A CA 1
ATOM 3754 C C . LEU A 1 512 ? 9.408 8.730 0.109 1.00 47.50 512 LEU A C 1
ATOM 3756 O O . LEU A 1 512 ? 9.599 8.667 1.318 1.00 47.50 512 LEU A O 1
ATOM 3760 N N . GLY A 1 513 ? 9.435 9.883 -0.567 1.00 39.78 513 GLY A N 1
ATOM 3761 C CA . GLY A 1 513 ? 9.569 11.210 0.043 1.00 39.78 513 GLY A CA 1
ATOM 3762 C C . GLY A 1 513 ? 8.311 11.684 0.779 1.00 39.78 513 GLY A C 1
ATOM 3763 O O . GLY A 1 513 ? 8.414 12.526 1.664 1.00 39.78 513 GLY A O 1
ATOM 3764 N N . ALA A 1 514 ? 7.147 11.114 0.459 1.00 41.59 514 ALA A N 1
ATOM 3765 C CA . ALA A 1 514 ? 5.902 11.302 1.199 1.00 41.59 514 ALA A CA 1
ATOM 3766 C C . ALA A 1 514 ? 5.730 10.307 2.364 1.00 41.59 514 ALA A C 1
ATOM 3768 O O . ALA A 1 514 ? 4.659 10.218 2.946 1.00 41.59 514 ALA A O 1
ATOM 3769 N N . LEU A 1 515 ? 6.766 9.537 2.728 1.00 40.56 515 LEU A N 1
ATOM 3770 C CA . LEU A 1 515 ? 6.773 8.844 4.014 1.00 40.56 515 LEU A CA 1
ATOM 3771 C C . LEU A 1 515 ? 7.211 9.854 5.090 1.00 40.56 515 LEU A C 1
ATOM 3773 O O . LEU A 1 515 ? 8.325 10.373 4.997 1.00 40.56 515 LEU A O 1
ATOM 3777 N N . PRO A 1 516 ? 6.411 10.124 6.134 1.00 46.06 516 PRO A N 1
ATOM 3778 C CA . PRO A 1 516 ? 6.786 11.086 7.156 1.00 46.06 516 PRO A CA 1
ATOM 3779 C C . PRO A 1 516 ? 7.722 10.451 8.197 1.00 46.06 516 PRO A C 1
ATOM 3781 O O . PRO A 1 516 ? 7.618 9.253 8.499 1.00 46.06 516 PRO A O 1
ATOM 3784 N N . PRO A 1 517 ? 8.599 11.243 8.843 1.00 34.19 517 PRO A N 1
ATOM 3785 C CA . PRO A 1 517 ? 9.211 10.828 10.095 1.00 34.19 517 PRO A CA 1
ATOM 3786 C C . PRO A 1 517 ? 8.087 10.525 11.105 1.00 34.19 517 PRO A C 1
ATOM 3788 O O . PRO A 1 517 ? 7.186 11.351 11.259 1.00 34.19 517 PRO A O 1
ATOM 3791 N N . PRO A 1 518 ? 8.086 9.382 11.820 1.00 33.91 518 PRO A N 1
ATOM 3792 C CA . PRO A 1 518 ? 7.085 9.167 12.860 1.00 33.91 518 PRO A CA 1
ATOM 3793 C C . PRO A 1 518 ? 7.214 10.282 13.903 1.00 33.91 518 PRO A C 1
ATOM 3795 O O . PRO A 1 518 ? 8.337 10.694 14.228 1.00 33.91 518 PRO A O 1
ATOM 3798 N N . ALA A 1 519 ? 6.062 10.768 14.374 1.00 34.75 519 ALA A N 1
ATOM 3799 C CA . ALA A 1 519 ? 5.977 11.814 15.386 1.00 34.75 519 ALA A CA 1
ATOM 3800 C C . ALA A 1 519 ? 6.91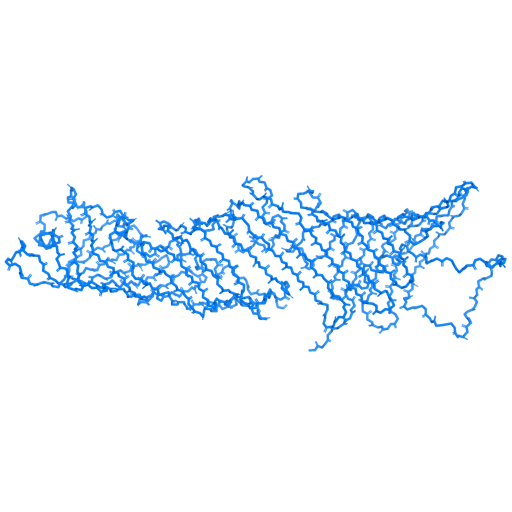2 11.490 16.572 1.00 34.75 519 ALA A C 1
ATOM 3802 O O . ALA A 1 519 ? 7.044 10.309 16.916 1.00 34.75 519 ALA A O 1
ATOM 3803 N N . PRO A 1 520 ? 7.607 12.504 17.124 1.00 33.12 520 PRO A N 1
ATOM 3804 C CA . PRO A 1 520 ? 8.606 12.317 18.174 1.00 33.12 520 PRO A CA 1
ATOM 3805 C C . PRO A 1 520 ? 8.068 11.600 19.414 1.00 33.12 520 PRO A C 1
ATOM 3807 O O . PRO A 1 520 ? 6.888 11.827 19.770 1.00 33.12 520 PRO A O 1
#